Protein AF-0000000068977134 (afdb_homodimer)

Solvent-accessible surface area (backbone atoms only — not comparable to full-atom values): 20772 Å² total; per-residue (Å²): 132,73,79,77,70,50,70,59,43,56,50,44,29,47,58,30,44,61,70,58,76,58,58,24,29,38,58,52,41,46,49,54,50,53,52,51,53,54,52,34,56,53,96,58,47,39,63,68,55,24,44,50,46,35,16,49,54,18,23,55,44,18,51,54,45,46,59,44,48,32,60,72,74,38,64,90,55,80,57,84,47,65,69,57,44,51,51,40,42,37,37,59,53,33,25,58,48,62,63,48,53,53,70,45,77,44,70,41,90,89,42,88,50,29,35,34,43,26,27,81,73,52,73,68,58,60,40,52,76,49,67,41,68,19,70,43,72,95,51,43,75,37,75,41,77,54,66,52,56,30,24,53,25,15,22,53,30,26,39,36,38,74,60,72,40,50,50,48,50,43,70,46,83,60,105,31,47,17,36,40,36,40,43,41,67,66,48,57,53,50,49,51,53,62,63,76,97,132,73,78,77,68,48,70,60,43,56,51,43,29,48,58,30,44,61,67,57,78,58,58,23,29,39,57,52,40,45,47,52,49,51,52,50,54,54,53,35,56,53,96,57,47,37,64,69,56,24,45,48,46,35,17,49,54,18,22,54,44,18,52,54,44,46,59,43,48,33,60,72,75,37,65,92,56,80,58,84,48,66,67,56,43,50,51,40,43,39,37,60,54,33,23,58,46,61,64,46,52,52,71,44,77,45,69,43,90,86,40,88,52,28,35,34,44,25,28,83,73,52,73,66,58,59,42,54,76,48,68,42,69,19,70,42,70,96,49,44,74,39,75,39,78,54,67,53,55,31,24,53,25,15,22,54,32,27,39,36,38,73,60,71,40,51,53,46,48,43,70,46,84,58,107,32,48,19,35,41,36,39,44,41,67,66,48,55,52,50,51,51,53,60,63,75,96

InterPro domains:
  IPR007194 Transport protein particle (TRAPP) component [PF04051] (29-183)
  IPR016696 TRAPP I complex, subunit 5 [PIRSF017479] (11-196)
  IPR016696 TRAPP I complex, subunit 5 [PTHR20902] (5-195)
  IPR016696 TRAPP I complex, subunit 5 [cd14943] (24-184)
  IPR024096 NO signalling/Golgi transport ligand-binding domain superfamily [SSF111126] (22-196)

Radius of gyration: 23.03 Å; Cα contacts (8 Å, |Δi|>4): 654; chains: 2; bounding box: 51×74×58 Å

Sequence (394 aa):
MNPGYSKTAALNLEKSLSKLKGEINIATFANLFVELVKYSMRNVSTMDAVQMRLADFGRLVGERMVDVVYSREKPQRRDIRLCNALLFLKSTFWKSLFGKEADELERDGDDENTFYMIEQEPVVNRFTRFVYDEKEGKRAGAAVPLNMATFNAGIVEAFLTSTGFPCKVSVTWYKATAYVIKFEESVTAREKMLDGKMNPGYSKTAALNLEKSLSKLKGEINIATFANLFVELVKYSMRNVSTMDAVQMRLADFGRLVGERMVDVVYSREKPQRRDIRLCNALLFLKSTFWKSLFGKEADELERDGDDENTFYMIEQEPVVNRFTRFVYDEKEGKRAGAAVPLNMATFNAGIVEAFLTSTGFPCKVSVTWYKATAYVIKFEESVTAREKMLDGK

Secondary structure (DSSP, 8-state):
------HHHHHHHHHHHHH---EEEHHHHHHHHHHHHHHHTTT--SHHHHHHHHHHHHHHHHHHHHHHHHHHH-TT----SHHHHHHHIIIIIHHHHHSS--SEEEE-SS-TTEEEEEESS-GGGSS--EEEE--SSTTTT-EEEE-TTHHHHHHHHHHHHHTT--EEEEEEEESEEEEEEEE-HHHHHHHHHHHH-/------HHHHHHHHHHHHH---EEEHHHHHHHHHHHHHHHTTT--SHHHHHHHHHHHHHHHHHHHHHHHHHHH-TT----SHHHHHHHIIIIIHHHHHSS--SEEEE-SS-TTEEEEEESS-GGGSS--EEEE--SSTTTT-EEEE-TTHHHHHHHHHHHHHTT--EEEEEEEESEEEEEEEE-HHHHHHHHHHHH-

Structure (mmCIF, N/CA/C/O backbone):
data_AF-0000000068977134-model_v1
#
loop_
_entity.id
_entity.type
_entity.pdbx_description
1 polymer 'Trafficking protein particle complex subunit 5'
#
loop_
_atom_site.group_PDB
_atom_site.id
_atom_site.type_symbol
_atom_site.label_atom_id
_atom_site.label_alt_id
_atom_site.label_comp_id
_atom_site.label_asym_id
_atom_site.label_entity_id
_atom_site.label_seq_id
_atom_site.pdbx_PDB_ins_code
_atom_site.Cartn_x
_atom_site.Cartn_y
_atom_site.Cartn_z
_atom_site.occupancy
_atom_site.B_iso_or_equiv
_atom_site.auth_seq_id
_atom_site.auth_comp_id
_atom_site.auth_asym_id
_atom_site.auth_atom_id
_atom_site.pdbx_PDB_model_num
ATOM 1 N N . MET A 1 1 ? -23.219 -11.133 2.484 1 22.36 1 MET A N 1
ATOM 2 C CA . MET A 1 1 ? -23.469 -9.867 1.802 1 22.36 1 MET A CA 1
ATOM 3 C C . MET A 1 1 ? -22.172 -9.258 1.283 1 22.36 1 MET A C 1
ATOM 5 O O . MET A 1 1 ? -21.203 -9.102 2.039 1 22.36 1 MET A O 1
ATOM 9 N N . ASN A 1 2 ? -21.734 -9.438 0.077 1 31.31 2 ASN A N 1
ATOM 10 C CA . ASN A 1 2 ? -20.562 -9.062 -0.72 1 31.31 2 ASN A CA 1
ATOM 11 C C . ASN A 1 2 ? -20.234 -7.582 -0.576 1 31.31 2 ASN A C 1
ATOM 13 O O . ASN A 1 2 ? -21.047 -6.723 -0.92 1 31.31 2 ASN A O 1
ATOM 17 N N . PRO A 1 3 ? -19.641 -7.145 0.387 1 40.53 3 PRO A N 1
ATOM 18 C CA . PRO A 1 3 ? -19.609 -5.684 0.466 1 40.53 3 PRO A CA 1
ATOM 19 C C . PRO A 1 3 ? -19.578 -5.02 -0.908 1 40.53 3 PRO A C 1
ATOM 21 O O . PRO A 1 3 ? -18.938 -5.531 -1.829 1 40.53 3 PRO A O 1
ATOM 24 N N . GLY A 1 4 ? -20.641 -4.383 -1.302 1 37.34 4 GLY A N 1
ATOM 25 C CA . GLY A 1 4 ? -21.062 -3.662 -2.49 1 37.34 4 GLY A CA 1
ATOM 26 C C . GLY A 1 4 ? -19.969 -2.781 -3.076 1 37.34 4 GLY A C 1
ATOM 27 O O . GLY A 1 4 ? -20 -1.562 -2.9 1 37.34 4 GLY A O 1
ATOM 28 N N . TYR A 1 5 ? -18.75 -3.16 -2.807 1 48.06 5 TYR A N 1
ATOM 29 C CA . TYR A 1 5 ? -17.812 -2.322 -3.555 1 48.06 5 TYR A CA 1
ATOM 30 C C . TYR A 1 5 ? -18.219 -2.232 -5.02 1 48.06 5 TYR A C 1
ATOM 32 O O . TYR A 1 5 ? -18.469 -3.254 -5.664 1 48.06 5 TYR A O 1
ATOM 40 N N . SER A 1 6 ? -18.641 -1.054 -5.355 1 53.06 6 SER A N 1
ATOM 41 C CA . SER A 1 6 ? -19.297 -0.791 -6.637 1 53.06 6 SER A CA 1
ATOM 42 C C . SER A 1 6 ? -18.375 -1.139 -7.805 1 53.06 6 SER A C 1
ATOM 44 O O . SER A 1 6 ? -17.172 -0.861 -7.762 1 53.06 6 SER A O 1
ATOM 46 N N . LYS A 1 7 ? -18.75 -2.176 -8.516 1 55.59 7 LYS A N 1
ATOM 47 C CA . LYS A 1 7 ? -18.219 -2.475 -9.836 1 55.59 7 LYS A CA 1
ATOM 48 C C . LYS A 1 7 ? -17.672 -1.216 -10.508 1 55.59 7 LYS A C 1
ATOM 50 O O . LYS A 1 7 ? -16.641 -1.26 -11.172 1 55.59 7 LYS A O 1
ATOM 55 N N . THR A 1 8 ? -18.281 -0.125 -10.102 1 56.25 8 THR A N 1
ATOM 56 C CA . THR A 1 8 ? -17.875 1.146 -10.695 1 56.25 8 THR A CA 1
ATOM 57 C C . THR A 1 8 ? -16.531 1.601 -10.156 1 56.25 8 THR A C 1
ATOM 59 O O . THR A 1 8 ? -15.68 2.09 -10.906 1 56.25 8 THR A O 1
ATOM 62 N N . ALA A 1 9 ? -16.344 1.34 -8.883 1 62.84 9 ALA A N 1
ATOM 63 C CA . ALA A 1 9 ? -15.07 1.744 -8.281 1 62.84 9 ALA A CA 1
ATOM 64 C C . ALA A 1 9 ? -13.914 0.912 -8.828 1 62.84 9 ALA A C 1
ATOM 66 O O . ALA A 1 9 ? -12.836 1.442 -9.109 1 62.84 9 ALA A O 1
ATOM 67 N N . ALA A 1 10 ? -14.211 -0.363 -9.062 1 63.03 10 ALA A N 1
ATOM 68 C CA . ALA A 1 10 ? -13.18 -1.248 -9.609 1 63.03 10 ALA A CA 1
ATOM 69 C C . ALA A 1 10 ? -12.82 -0.853 -11.039 1 63.03 10 ALA A C 1
ATOM 71 O O . ALA A 1 10 ? -11.641 -0.841 -11.406 1 63.03 10 ALA A O 1
ATOM 72 N N . LEU A 1 11 ? -13.883 -0.505 -11.727 1 63.12 11 LEU A N 1
ATOM 73 C CA . LEU A 1 11 ? -13.672 -0.084 -13.109 1 63.12 11 LEU A CA 1
ATOM 74 C C . LEU A 1 11 ? -12.891 1.228 -13.164 1 63.12 11 LEU A C 1
ATOM 76 O O . LEU A 1 11 ? -12.008 1.396 -14.008 1 63.12 11 LEU A O 1
ATOM 80 N N . ASN A 1 12 ? -13.234 2.088 -12.32 1 69.5 12 ASN A N 1
ATOM 81 C CA . ASN A 1 12 ? -12.531 3.365 -12.273 1 69.5 12 ASN A CA 1
ATOM 82 C C . ASN A 1 12 ? -11.062 3.184 -11.883 1 69.5 12 ASN A C 1
ATOM 84 O O . ASN A 1 12 ? -10.18 3.848 -12.43 1 69.5 12 ASN A O 1
ATOM 88 N N . LEU A 1 13 ? -10.883 2.221 -11.062 1 70.12 13 LEU A N 1
ATOM 89 C CA . LEU A 1 13 ? -9.508 1.979 -10.633 1 70.12 13 LEU A CA 1
ATOM 90 C C . LEU A 1 13 ? -8.672 1.429 -11.781 1 70.12 13 LEU A C 1
ATOM 92 O O . LEU A 1 13 ? -7.539 1.872 -12 1 70.12 13 LEU A O 1
ATOM 96 N N . GLU A 1 14 ? -9.305 0.554 -12.453 1 69.12 14 GLU A N 1
ATOM 97 C CA . GLU A 1 14 ? -8.594 -0.038 -13.578 1 69.12 14 GLU A CA 1
ATOM 98 C C . GLU A 1 14 ? -8.211 1.021 -14.609 1 69.12 14 GLU A C 1
ATOM 100 O O . GLU A 1 14 ? -7.09 1.021 -15.125 1 69.12 14 GLU A O 1
ATOM 105 N N . LYS A 1 15 ? -9.156 1.866 -14.891 1 72.06 15 LYS A N 1
ATOM 106 C CA . LYS A 1 15 ? -8.906 2.936 -15.859 1 72.06 15 LYS A CA 1
ATOM 107 C C . LYS A 1 15 ? -7.812 3.877 -15.367 1 72.06 15 LYS A C 1
ATOM 109 O O . LYS A 1 15 ? -6.934 4.27 -16.141 1 72.06 15 LYS A O 1
ATOM 114 N N . SER A 1 16 ? -7.84 4.066 -14.133 1 74.56 16 SER A N 1
ATOM 115 C CA . SER A 1 16 ? -6.855 4.977 -13.547 1 74.56 16 SER A CA 1
ATOM 116 C C . SER A 1 16 ? -5.465 4.355 -13.539 1 74.56 16 SER A C 1
ATOM 118 O O . SER A 1 16 ? -4.477 5.031 -13.828 1 74.56 16 SER A O 1
ATOM 120 N N . LEU A 1 17 ? -5.441 3.059 -13.359 1 75.62 17 LEU A N 1
ATOM 121 C CA . LEU A 1 17 ? -4.164 2.363 -13.258 1 75.62 17 LEU A CA 1
ATOM 122 C C . LEU A 1 17 ? -3.467 2.322 -14.617 1 75.62 17 LEU A C 1
ATOM 124 O O . LEU A 1 17 ? -2.238 2.395 -14.688 1 75.62 17 LEU A O 1
ATOM 128 N N . SER A 1 18 ? -4.277 2.26 -15.602 1 74.81 18 SER A N 1
ATOM 129 C CA . SER A 1 18 ? -3.713 2.17 -16.953 1 74.81 18 SER A CA 1
ATOM 130 C C . SER A 1 18 ? -3.029 3.473 -17.344 1 74.81 18 SER A C 1
ATOM 132 O O . SER A 1 18 ? -2.121 3.473 -18.188 1 74.81 18 SER A O 1
ATOM 134 N N . LYS A 1 19 ? -3.498 4.535 -16.734 1 75.25 19 LYS A N 1
ATOM 135 C CA . LYS A 1 19 ? -2.975 5.852 -17.094 1 75.25 19 LYS A CA 1
ATOM 136 C C . LYS A 1 19 ? -1.833 6.254 -16.156 1 75.25 19 LYS A C 1
ATOM 138 O O . LYS A 1 19 ? -1.049 7.148 -16.469 1 75.25 19 LYS A O 1
ATOM 143 N N . LEU A 1 20 ? -1.869 5.477 -15.141 1 72.81 20 LEU A N 1
ATOM 144 C CA . LEU A 1 20 ? -0.903 5.848 -14.117 1 72.81 20 LEU A CA 1
ATOM 145 C C . LEU A 1 20 ? 0.492 5.352 -14.477 1 72.81 20 LEU A C 1
ATOM 147 O O . LEU A 1 20 ? 0.673 4.172 -14.789 1 72.81 20 LEU A O 1
ATOM 151 N N . LYS A 1 21 ? 1.354 6.344 -14.711 1 75.19 21 LYS A N 1
ATOM 152 C CA . LYS A 1 21 ? 2.76 6.02 -14.945 1 75.19 21 LYS A CA 1
ATOM 153 C C . LYS A 1 21 ? 3.65 6.625 -13.867 1 75.19 21 LYS A C 1
ATOM 155 O O . LYS A 1 21 ? 3.391 7.727 -13.383 1 75.19 21 LYS A O 1
ATOM 160 N N . GLY A 1 22 ? 4.535 5.754 -13.414 1 82.12 22 GLY A N 1
ATOM 161 C CA . GLY A 1 22 ? 5.492 6.289 -12.461 1 82.12 22 GLY A CA 1
ATOM 162 C C . GLY A 1 22 ? 5.891 5.289 -11.383 1 82.12 22 GLY A C 1
ATOM 163 O O . GLY A 1 22 ? 5.473 4.133 -11.422 1 82.12 22 GLY A O 1
ATOM 164 N N . GLU A 1 23 ? 6.848 5.785 -10.648 1 85.44 23 GLU A N 1
ATOM 165 C CA . GLU A 1 23 ? 7.371 4.988 -9.539 1 85.44 23 GLU A CA 1
ATOM 166 C C . GLU A 1 23 ? 7.242 5.734 -8.219 1 85.44 23 GLU A C 1
ATOM 168 O O . GLU A 1 23 ? 7.043 6.953 -8.203 1 85.44 23 GLU A O 1
ATOM 173 N N . ILE A 1 24 ? 7.164 5.008 -7.195 1 85.06 24 ILE A N 1
ATOM 174 C CA . ILE A 1 24 ? 7.105 5.586 -5.855 1 85.06 24 ILE A CA 1
ATOM 175 C C . ILE A 1 24 ? 8.141 4.91 -4.957 1 85.06 24 ILE A C 1
ATOM 177 O O . ILE A 1 24 ? 8.617 3.816 -5.262 1 85.06 24 ILE A O 1
ATOM 181 N N . ASN A 1 25 ? 8.461 5.637 -3.953 1 85.69 25 ASN A N 1
ATOM 182 C CA . ASN A 1 25 ? 9.414 5.082 -3 1 85.69 25 ASN A CA 1
ATOM 183 C C . ASN A 1 25 ? 8.914 3.762 -2.412 1 85.69 25 ASN A C 1
ATOM 185 O O . ASN A 1 25 ? 7.738 3.631 -2.08 1 85.69 25 ASN A O 1
ATOM 189 N N . ILE A 1 26 ? 9.773 2.812 -2.32 1 88.06 26 ILE A N 1
ATOM 190 C CA . ILE A 1 26 ? 9.422 1.476 -1.855 1 88.06 26 ILE A CA 1
ATOM 191 C C . ILE A 1 26 ? 9 1.532 -0.388 1 88.06 26 ILE A C 1
ATOM 193 O O . ILE A 1 26 ? 8.203 0.716 0.068 1 88.06 26 ILE A O 1
ATOM 197 N N . ALA A 1 27 ? 9.531 2.451 0.325 1 85.88 27 ALA A N 1
ATOM 198 C CA . ALA A 1 27 ? 9.195 2.576 1.74 1 85.88 27 ALA A CA 1
ATOM 199 C C . ALA A 1 27 ? 7.715 2.889 1.926 1 85.88 27 ALA A C 1
ATOM 201 O O . ALA A 1 27 ? 7.09 2.42 2.881 1 85.88 27 ALA A O 1
ATOM 202 N N . THR A 1 28 ? 7.172 3.723 1.022 1 85.44 28 THR A N 1
ATOM 203 C CA . THR A 1 28 ? 5.754 4.051 1.085 1 85.44 28 THR A CA 1
ATOM 204 C C . THR A 1 28 ? 4.898 2.805 0.876 1 85.44 28 THR A C 1
ATOM 206 O O . THR A 1 28 ? 3.904 2.604 1.577 1 85.44 28 THR A O 1
ATOM 209 N N . PHE A 1 29 ? 5.305 1.985 -0.001 1 89.5 29 PHE A N 1
ATOM 210 C CA . PHE A 1 29 ? 4.648 0.702 -0.221 1 89.5 29 PHE A CA 1
ATOM 211 C C . PHE A 1 29 ? 4.773 -0.188 1.01 1 89.5 29 PHE A C 1
ATOM 213 O O . PHE A 1 29 ? 3.795 -0.805 1.438 1 89.5 29 PHE A O 1
ATOM 220 N N . ALA A 1 30 ? 5.941 -0.238 1.47 1 90.69 30 ALA A N 1
ATOM 221 C CA . ALA A 1 30 ? 6.211 -1.093 2.623 1 90.69 30 ALA A CA 1
ATOM 222 C C . ALA A 1 30 ? 5.301 -0.734 3.795 1 90.69 30 ALA A C 1
ATOM 224 O O . ALA A 1 30 ? 4.762 -1.62 4.465 1 90.69 30 ALA A O 1
ATOM 225 N N . ASN A 1 31 ? 5.078 0.476 4.004 1 88.38 31 ASN A N 1
ATOM 226 C CA . ASN A 1 31 ? 4.25 0.929 5.117 1 88.38 31 ASN A CA 1
ATOM 227 C C . ASN A 1 31 ? 2.791 0.518 4.93 1 88.38 31 ASN A C 1
ATOM 229 O O . ASN A 1 31 ? 2.135 0.095 5.883 1 88.38 31 ASN A O 1
ATOM 233 N N . LEU A 1 32 ? 2.316 0.639 3.73 1 89.75 32 LEU A N 1
ATOM 234 C CA . LEU A 1 32 ? 0.94 0.241 3.461 1 89.75 32 LEU A CA 1
ATOM 235 C C . LEU A 1 32 ? 0.781 -1.271 3.566 1 89.75 32 LEU A C 1
ATOM 237 O O . LEU A 1 32 ? -0.225 -1.76 4.086 1 89.75 32 LEU A O 1
ATOM 241 N N . PHE A 1 33 ? 1.801 -1.933 3.078 1 93.06 33 PHE A N 1
ATOM 242 C CA . PHE A 1 33 ? 1.739 -3.389 3.094 1 93.06 33 PHE A CA 1
ATOM 243 C C . PHE A 1 33 ? 1.719 -3.914 4.523 1 93.06 33 PHE A C 1
ATOM 245 O O . PHE A 1 33 ? 0.956 -4.828 4.844 1 93.06 33 PHE A O 1
ATOM 252 N N . VAL A 1 34 ? 2.518 -3.348 5.293 1 89.25 34 VAL A N 1
ATOM 253 C CA . VAL A 1 34 ? 2.58 -3.758 6.691 1 89.25 34 VAL A CA 1
ATOM 254 C C . VAL A 1 34 ? 1.217 -3.553 7.348 1 89.25 34 VAL A C 1
ATOM 256 O O . VAL A 1 34 ? 0.756 -4.402 8.109 1 89.25 34 VAL A O 1
ATOM 259 N N . GLU A 1 35 ? 0.574 -2.475 7.074 1 88.19 35 GLU A N 1
ATOM 260 C CA . GLU A 1 35 ? -0.749 -2.217 7.637 1 88.19 35 GLU A CA 1
ATOM 261 C C . GLU A 1 35 ? -1.776 -3.215 7.109 1 88.19 35 GLU A C 1
ATOM 263 O O . GLU A 1 35 ? -2.674 -3.633 7.844 1 88.19 35 GLU A O 1
ATOM 268 N N . LEU A 1 36 ? -1.62 -3.553 5.887 1 90.06 36 LEU A N 1
ATOM 269 C CA . LEU A 1 36 ? -2.51 -4.543 5.293 1 90.06 36 LEU A CA 1
ATOM 270 C C . LEU A 1 36 ? -2.338 -5.902 5.965 1 90.06 36 LEU A C 1
ATOM 272 O O . LEU A 1 36 ? -3.32 -6.605 6.207 1 90.06 36 LEU A O 1
ATOM 276 N N . VAL A 1 37 ? -1.141 -6.242 6.258 1 92 37 VAL A N 1
ATOM 277 C CA . VAL A 1 37 ? -0.849 -7.504 6.93 1 92 37 VAL A CA 1
ATOM 278 C C . VAL A 1 37 ? -1.46 -7.496 8.328 1 92 37 VAL A C 1
ATOM 280 O O . VAL A 1 37 ? -2.074 -8.477 8.75 1 92 37 VAL A O 1
ATOM 283 N N . LYS A 1 38 ? -1.302 -6.395 9.008 1 87.5 38 LYS A N 1
ATOM 284 C CA . LYS A 1 38 ? -1.9 -6.27 10.336 1 87.5 38 LYS A CA 1
ATOM 285 C C . LYS A 1 38 ? -3.416 -6.438 10.273 1 87.5 38 LYS A C 1
ATOM 287 O O . LYS A 1 38 ? -4.008 -7.094 11.133 1 87.5 38 LYS A O 1
ATOM 292 N N . TYR A 1 39 ? -3.939 -5.879 9.32 1 84.44 39 TYR A N 1
ATOM 293 C CA . TYR A 1 39 ? -5.379 -6.008 9.109 1 84.44 39 TYR A CA 1
ATOM 294 C C . TYR A 1 39 ? -5.766 -7.461 8.875 1 84.44 39 TYR A C 1
ATOM 296 O O . TYR A 1 39 ? -6.793 -7.926 9.375 1 84.44 39 TYR A O 1
ATOM 304 N N . SER A 1 40 ? -5.027 -8.156 8.102 1 90.75 40 SER A N 1
ATOM 305 C CA . SER A 1 40 ? -5.336 -9.547 7.77 1 90.75 40 SER A CA 1
ATOM 306 C C . SER A 1 40 ? -5.336 -10.422 9.016 1 90.75 40 SER A C 1
ATOM 308 O O . SER A 1 40 ? -5.934 -11.508 9.016 1 90.75 40 SER A O 1
ATOM 310 N N . MET A 1 41 ? -4.707 -9.93 10.023 1 89.69 41 MET A N 1
ATOM 311 C CA . MET A 1 41 ? -4.59 -10.703 11.258 1 89.69 41 MET A CA 1
ATOM 312 C C . MET A 1 41 ? -5.715 -10.359 12.227 1 89.69 41 MET A C 1
ATOM 314 O O . MET A 1 41 ? -5.875 -11.016 13.258 1 89.69 41 MET A O 1
ATOM 318 N N . ARG A 1 42 ? -6.488 -9.336 11.844 1 85.5 42 ARG A N 1
ATOM 319 C CA . ARG A 1 42 ? -7.52 -8.867 12.766 1 85.5 42 ARG A CA 1
ATOM 320 C C . ARG A 1 42 ? -8.758 -9.75 12.703 1 85.5 42 ARG A C 1
ATOM 322 O O . ARG A 1 42 ? -9.242 -10.078 11.617 1 85.5 42 ARG A O 1
ATOM 329 N N . ASN A 1 43 ? -9.312 -10.133 13.812 1 87.44 43 ASN A N 1
ATOM 330 C CA . ASN A 1 43 ? -10.586 -10.828 13.977 1 87.44 43 ASN A CA 1
ATOM 331 C C . ASN A 1 43 ? -10.602 -12.164 13.25 1 87.44 43 ASN A C 1
ATOM 333 O O . ASN A 1 43 ? -11.547 -12.469 12.516 1 87.44 43 ASN A O 1
ATOM 337 N N . VAL A 1 44 ? -9.547 -12.797 13.148 1 89.75 44 VAL A N 1
ATOM 338 C CA . VAL A 1 44 ? -9.453 -14.164 12.656 1 89.75 44 VAL A CA 1
ATOM 339 C C . VAL A 1 44 ? -8.867 -15.062 13.742 1 89.75 44 VAL A C 1
ATOM 341 O O . VAL A 1 44 ? -8.297 -14.578 14.727 1 89.75 44 VAL A O 1
ATOM 344 N N . SER A 1 45 ? -9.008 -16.391 13.562 1 89.56 45 SER A N 1
ATOM 345 C CA . SER A 1 45 ? -8.633 -17.266 14.672 1 89.56 45 SER A CA 1
ATOM 346 C C . SER A 1 45 ? -7.504 -18.203 14.266 1 89.56 45 SER A C 1
ATOM 348 O O . SER A 1 45 ? -6.914 -18.875 15.117 1 89.56 45 SER A O 1
ATOM 350 N N . THR A 1 46 ? -7.219 -18.281 12.961 1 90.94 46 THR A N 1
ATOM 351 C CA . THR A 1 46 ? -6.203 -19.234 12.523 1 90.94 46 THR A CA 1
ATOM 352 C C . THR A 1 46 ? -5.219 -18.578 11.562 1 90.94 46 THR A C 1
ATOM 354 O O . THR A 1 46 ? -5.57 -17.609 10.875 1 90.94 46 THR A O 1
ATOM 357 N N . MET A 1 47 ? -4.051 -19.109 11.469 1 90.5 47 MET A N 1
ATOM 358 C CA . MET A 1 47 ? -3.023 -18.672 10.531 1 90.5 47 MET A CA 1
ATOM 359 C C . MET A 1 47 ? -3.5 -18.828 9.094 1 90.5 47 MET A C 1
ATOM 361 O O . MET A 1 47 ? -3.244 -17.969 8.25 1 90.5 47 MET A O 1
ATOM 365 N N . ASP A 1 48 ? -4.129 -19.953 8.898 1 91.62 48 ASP A N 1
ATOM 366 C CA . ASP A 1 48 ? -4.637 -20.219 7.551 1 91.62 48 ASP A CA 1
ATOM 367 C C . ASP A 1 48 ? -5.582 -19.109 7.102 1 91.62 48 ASP A C 1
ATOM 369 O O . ASP A 1 48 ? -5.566 -18.703 5.934 1 91.62 48 ASP A O 1
ATOM 373 N N . ALA A 1 49 ? -6.367 -18.641 8.023 1 93.69 49 ALA A N 1
ATOM 374 C CA . ALA A 1 49 ? -7.305 -17.562 7.707 1 93.69 49 ALA A CA 1
ATOM 375 C C . ALA A 1 49 ? -6.566 -16.266 7.395 1 93.69 49 ALA A C 1
ATOM 377 O O . ALA A 1 49 ? -6.973 -15.516 6.504 1 93.69 49 ALA A O 1
ATOM 378 N N . VAL A 1 50 ? -5.531 -16.016 8.094 1 93.75 50 VAL A N 1
ATOM 379 C CA . VAL A 1 50 ? -4.715 -14.836 7.848 1 93.75 50 VAL A CA 1
ATOM 380 C C . VAL A 1 50 ? -4.102 -14.906 6.453 1 93.75 50 VAL A C 1
ATOM 382 O O . VAL A 1 50 ? -4.172 -13.945 5.684 1 93.75 50 VAL A O 1
ATOM 385 N N . GLN A 1 51 ? -3.551 -16.062 6.195 1 94.12 51 GLN A N 1
ATOM 386 C CA . GLN A 1 51 ? -2.875 -16.266 4.918 1 94.12 51 GLN A CA 1
ATOM 387 C C . GLN A 1 51 ? -3.863 -16.188 3.758 1 94.12 51 GLN A C 1
ATOM 389 O O . GLN A 1 51 ? -3.539 -15.648 2.695 1 94.12 51 GLN A O 1
ATOM 394 N N . MET A 1 52 ? -5.016 -16.688 3.982 1 95.25 52 MET A N 1
ATOM 395 C CA . MET A 1 52 ? -6.047 -16.625 2.953 1 95.25 52 MET A CA 1
ATOM 396 C C . MET A 1 52 ? -6.434 -15.172 2.658 1 95.25 52 MET A C 1
ATOM 398 O O . MET A 1 52 ? -6.586 -14.789 1.498 1 95.25 52 MET A O 1
ATOM 402 N N . ARG A 1 53 ? -6.559 -14.383 3.684 1 93.69 53 ARG A N 1
ATOM 403 C CA . ARG A 1 53 ? -6.887 -12.969 3.508 1 93.69 53 ARG A CA 1
ATOM 404 C C . ARG A 1 53 ? -5.773 -12.242 2.768 1 93.69 53 ARG A C 1
ATOM 406 O O . ARG A 1 53 ? -6.043 -11.398 1.907 1 93.69 53 ARG A O 1
ATOM 413 N N . LEU A 1 54 ? -4.629 -12.562 3.156 1 94.62 54 LEU A N 1
ATOM 414 C CA . LEU A 1 54 ? -3.48 -11.945 2.5 1 94.62 54 LEU A CA 1
ATOM 415 C C . LEU A 1 54 ? -3.424 -12.328 1.025 1 94.62 54 LEU A C 1
ATOM 417 O O . LEU A 1 54 ? -3.188 -11.477 0.166 1 94.62 54 LEU A O 1
ATOM 421 N N . ALA A 1 55 ? -3.674 -13.586 0.743 1 96.81 55 ALA A N 1
ATOM 422 C CA . ALA A 1 55 ? -3.709 -14.062 -0.64 1 96.81 55 ALA A CA 1
ATOM 423 C C . ALA A 1 55 ? -4.836 -13.391 -1.418 1 96.81 55 ALA A C 1
ATOM 425 O O . ALA A 1 55 ? -4.699 -13.117 -2.613 1 96.81 55 ALA A O 1
ATOM 426 N N . ASP A 1 56 ? -5.918 -13.172 -0.732 1 95.06 56 ASP A N 1
ATOM 427 C CA . ASP A 1 56 ? -7.051 -12.508 -1.376 1 95.06 56 ASP A CA 1
ATOM 428 C C . ASP A 1 56 ? -6.68 -11.094 -1.813 1 95.06 56 ASP A C 1
ATOM 430 O O . ASP A 1 56 ? -7.078 -10.648 -2.893 1 95.06 56 ASP A O 1
ATOM 434 N N . PHE A 1 57 ? -5.953 -10.445 -0.988 1 92.62 57 PHE A N 1
ATOM 435 C CA . PHE A 1 57 ? -5.48 -9.117 -1.367 1 92.62 57 PHE A CA 1
ATOM 436 C C . PHE A 1 57 ? -4.562 -9.203 -2.582 1 92.62 57 PHE A C 1
ATOM 438 O O . PHE A 1 57 ? -4.66 -8.383 -3.496 1 92.62 57 PHE A O 1
ATOM 445 N N . GLY A 1 58 ? -3.676 -10.188 -2.564 1 95.69 58 GLY A N 1
ATOM 446 C CA . GLY A 1 58 ? -2.82 -10.406 -3.721 1 95.69 58 GLY A CA 1
ATOM 447 C C . GLY A 1 58 ? -3.596 -10.688 -4.992 1 95.69 58 GLY A C 1
ATOM 448 O O . GLY A 1 58 ? -3.262 -10.164 -6.059 1 95.69 58 GLY A O 1
ATOM 449 N N . ARG A 1 59 ? -4.613 -11.453 -4.828 1 95.94 59 ARG A N 1
ATOM 450 C CA . ARG A 1 59 ? -5.441 -11.805 -5.973 1 95.94 59 ARG A CA 1
ATOM 451 C C . ARG A 1 59 ? -6.062 -10.562 -6.605 1 95.94 59 ARG A C 1
ATOM 453 O O . ARG A 1 59 ? -6.137 -10.453 -7.832 1 95.94 59 ARG A O 1
ATOM 460 N N . LEU A 1 60 ? -6.492 -9.703 -5.805 1 90.62 60 LEU A N 1
ATOM 461 C CA . LEU A 1 60 ? -7.102 -8.469 -6.289 1 90.62 60 LEU A CA 1
ATOM 462 C C . LEU A 1 60 ? -6.094 -7.637 -7.074 1 90.62 60 LEU A C 1
ATOM 464 O O . LEU A 1 60 ? -6.422 -7.078 -8.125 1 90.62 60 LEU A O 1
ATOM 468 N N . VAL A 1 61 ? -4.945 -7.586 -6.586 1 91.44 61 VAL A N 1
ATOM 469 C CA . VAL A 1 61 ? -3.879 -6.863 -7.266 1 91.44 61 VAL A CA 1
ATOM 470 C C . VAL A 1 61 ? -3.576 -7.527 -8.609 1 91.44 61 VAL A C 1
ATOM 472 O O . VAL A 1 61 ? -3.498 -6.855 -9.641 1 91.44 61 VAL A O 1
ATOM 475 N N . GLY A 1 62 ? -3.418 -8.852 -8.57 1 94.81 62 GLY A N 1
ATOM 476 C CA . GLY A 1 62 ? -3.127 -9.586 -9.789 1 94.81 62 GLY A CA 1
ATOM 477 C C . GLY A 1 62 ? -4.18 -9.391 -10.867 1 94.81 62 GLY A C 1
ATOM 478 O O . GLY A 1 62 ? -3.85 -9.164 -12.031 1 94.81 62 GLY A O 1
ATOM 479 N N . GLU A 1 63 ? -5.375 -9.438 -10.469 1 92.88 63 GLU A N 1
ATOM 480 C CA . GLU A 1 63 ? -6.484 -9.305 -11.406 1 92.88 63 GLU A CA 1
ATOM 481 C C . GLU A 1 63 ? -6.461 -7.945 -12.102 1 92.88 63 GLU A C 1
ATOM 483 O O . GLU A 1 63 ? -6.703 -7.852 -13.305 1 92.88 63 GLU A O 1
ATOM 488 N N . ARG A 1 64 ? -6.176 -6.965 -11.422 1 89 64 ARG A N 1
ATOM 489 C CA . ARG A 1 64 ? -6.18 -5.613 -11.969 1 89 64 ARG A CA 1
ATOM 490 C C . ARG A 1 64 ? -4.957 -5.367 -12.836 1 89 64 ARG A C 1
ATOM 492 O O . ARG A 1 64 ? -5.051 -4.727 -13.891 1 89 64 ARG A O 1
ATOM 499 N N . MET A 1 65 ? -3.881 -5.91 -12.461 1 92.25 65 MET A N 1
ATOM 500 C CA . MET A 1 65 ? -2.615 -5.602 -13.117 1 92.25 65 MET A CA 1
ATOM 501 C C . MET A 1 65 ? -2.471 -6.387 -14.422 1 92.25 65 MET A C 1
ATOM 503 O O . MET A 1 65 ? -1.726 -5.984 -15.312 1 92.25 65 MET A O 1
ATOM 507 N N . VAL A 1 66 ? -3.188 -7.5 -14.523 1 92.31 66 VAL A N 1
ATOM 508 C CA . VAL A 1 66 ? -3.09 -8.305 -15.734 1 92.31 66 VAL A CA 1
ATOM 509 C C . VAL A 1 66 ? -3.453 -7.457 -16.953 1 92.31 66 VAL A C 1
ATOM 511 O O . VAL A 1 66 ? -2.68 -7.371 -17.906 1 92.31 66 VAL A O 1
ATOM 514 N N . ASP A 1 67 ? -4.523 -6.785 -16.906 1 86.19 67 ASP A N 1
ATOM 515 C CA . ASP A 1 67 ? -4.977 -5.969 -18.031 1 86.19 67 ASP A CA 1
ATOM 516 C C . ASP A 1 67 ? -4.039 -4.793 -18.266 1 86.19 67 ASP A C 1
ATOM 518 O O . ASP A 1 67 ? -3.744 -4.453 -19.422 1 86.19 67 ASP A O 1
ATOM 522 N N . VAL A 1 68 ? -3.623 -4.23 -17.188 1 86.5 68 VAL A N 1
ATOM 523 C CA . VAL A 1 68 ? -2.744 -3.07 -17.281 1 86.5 68 VAL A CA 1
ATOM 524 C C . VAL A 1 68 ? -1.438 -3.463 -17.969 1 86.5 68 VAL A C 1
ATOM 526 O O . VAL A 1 68 ? -0.994 -2.787 -18.906 1 86.5 68 VAL A O 1
ATOM 529 N N . VAL A 1 69 ? -0.857 -4.523 -17.594 1 89.5 69 VAL A N 1
ATOM 530 C CA . VAL A 1 69 ? 0.456 -4.918 -18.094 1 89.5 69 VAL A CA 1
ATOM 531 C C . VAL A 1 69 ? 0.33 -5.453 -19.516 1 89.5 69 VAL A C 1
ATOM 533 O O . VAL A 1 69 ? 1.163 -5.152 -20.375 1 89.5 69 VAL A O 1
ATOM 536 N N . TYR A 1 70 ? -0.691 -6.176 -19.812 1 88.19 70 TYR A N 1
ATOM 537 C CA . TYR A 1 70 ? -0.878 -6.684 -21.172 1 88.19 70 TYR A CA 1
ATOM 538 C C . TYR A 1 70 ? -1.124 -5.543 -22.156 1 88.19 70 TYR A C 1
ATOM 540 O O . TYR A 1 70 ? -0.612 -5.559 -23.266 1 88.19 70 TYR A O 1
ATOM 548 N N . SER A 1 71 ? -1.921 -4.629 -21.75 1 85.5 71 SER A N 1
ATOM 549 C CA . SER A 1 71 ? -2.219 -3.498 -22.625 1 85.5 71 SER A CA 1
ATOM 550 C C . SER A 1 71 ? -0.957 -2.711 -22.953 1 85.5 71 SER A C 1
ATOM 552 O O . SER A 1 71 ? -0.84 -2.148 -24.047 1 85.5 71 SER A O 1
ATOM 554 N N . ARG A 1 72 ? -0.053 -2.686 -22.109 1 84.19 72 ARG A N 1
ATOM 555 C CA . ARG A 1 72 ? 1.175 -1.917 -22.297 1 84.19 72 ARG A CA 1
ATOM 556 C C . ARG A 1 72 ? 2.234 -2.736 -23.016 1 84.19 72 ARG A C 1
ATOM 558 O O . ARG A 1 72 ? 2.945 -2.215 -23.891 1 84.19 72 ARG A O 1
ATOM 565 N N . GLU A 1 73 ? 2.322 -3.967 -22.641 1 84.88 73 GLU A N 1
ATOM 566 C CA . GLU A 1 7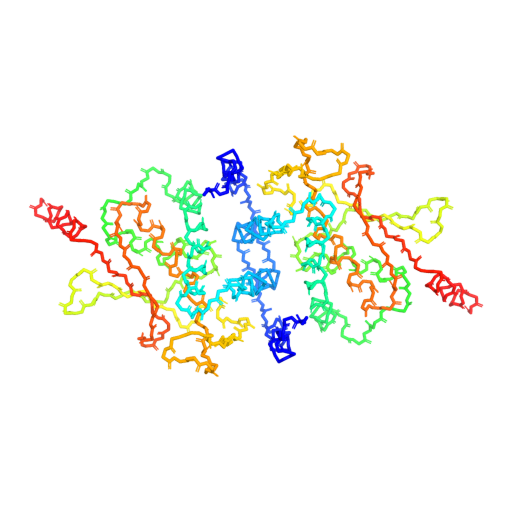3 ? 3.48 -4.746 -23.062 1 84.88 73 GLU A CA 1
ATOM 567 C C . GLU A 1 73 ? 3.125 -5.688 -24.219 1 84.88 73 GLU A C 1
ATOM 569 O O . GLU A 1 73 ? 3.984 -6.035 -25.031 1 84.88 73 GLU A O 1
ATOM 574 N N . LYS A 1 74 ? 1.953 -6.242 -24.219 1 79.44 74 LYS A N 1
ATOM 575 C CA . LYS A 1 74 ? 1.537 -7.215 -25.219 1 79.44 74 LYS A CA 1
ATOM 576 C C . LYS A 1 74 ? 0.086 -6.988 -25.641 1 79.44 74 LYS A C 1
ATOM 578 O O . LYS A 1 74 ? -0.768 -7.852 -25.422 1 79.44 74 LYS A O 1
ATOM 583 N N . PRO A 1 75 ? -0.181 -5.898 -26.234 1 68.12 75 PRO A N 1
ATOM 584 C CA . PRO A 1 75 ? -1.578 -5.547 -26.5 1 68.12 75 PRO A CA 1
ATOM 585 C C . PRO A 1 75 ? -2.299 -6.586 -27.344 1 68.12 75 PRO A C 1
ATOM 587 O O . PRO A 1 75 ? -3.488 -6.84 -27.156 1 68.12 75 PRO A O 1
ATOM 590 N N . GLN A 1 76 ? -1.812 -7.102 -28.312 1 63.47 76 GLN A N 1
ATOM 591 C CA . GLN A 1 76 ? -2.584 -7.895 -29.266 1 63.47 76 GLN A CA 1
ATOM 592 C C . GLN A 1 76 ? -2.42 -9.391 -29 1 63.47 76 GLN A C 1
ATOM 594 O O . GLN A 1 76 ? -2.865 -10.219 -29.797 1 63.47 76 GLN A O 1
ATOM 599 N N . ARG A 1 77 ? -1.928 -9.773 -27.75 1 71.81 77 ARG A N 1
ATOM 600 C CA . ARG A 1 77 ? -1.646 -11.203 -27.766 1 71.81 77 ARG A CA 1
ATOM 601 C C . ARG A 1 77 ? -1.723 -11.789 -26.359 1 71.81 77 ARG A C 1
ATOM 603 O O . ARG A 1 77 ? -1.02 -11.336 -25.453 1 71.81 77 ARG A O 1
ATOM 610 N N . ARG A 1 78 ? -2.918 -12.477 -26.156 1 77.12 78 ARG A N 1
ATOM 611 C CA . ARG A 1 78 ? -2.873 -13.32 -24.969 1 77.12 78 ARG A CA 1
ATOM 612 C C . ARG A 1 78 ? -2.188 -14.648 -25.266 1 77.12 78 ARG A C 1
ATOM 614 O O . ARG A 1 78 ? -2.295 -15.18 -26.375 1 77.12 78 ARG A O 1
ATOM 621 N N . ASP A 1 79 ? -1.448 -15.125 -24.281 1 83.81 79 ASP A N 1
ATOM 622 C CA . ASP A 1 79 ? -0.679 -16.344 -24.453 1 83.81 79 ASP A CA 1
ATOM 623 C C . ASP A 1 79 ? -1.589 -17.578 -24.438 1 83.81 79 ASP A C 1
ATOM 625 O O . ASP A 1 79 ? -2.381 -17.75 -23.516 1 83.81 79 ASP A O 1
ATOM 629 N N . ILE A 1 80 ? -1.448 -18.25 -25.453 1 88.62 80 ILE A N 1
ATOM 630 C CA . ILE A 1 80 ? -2.225 -19.484 -25.5 1 88.62 80 ILE A CA 1
ATOM 631 C C . ILE A 1 80 ? -1.421 -20.641 -24.891 1 88.62 80 ILE A C 1
ATOM 633 O O . ILE A 1 80 ? -1.991 -21.562 -24.312 1 88.62 80 ILE A O 1
ATOM 637 N N . ARG A 1 81 ? -0.122 -20.469 -24.984 1 93.38 81 ARG A N 1
ATOM 638 C CA . ARG A 1 81 ? 0.759 -21.5 -24.453 1 93.38 81 ARG A CA 1
ATOM 639 C C . ARG A 1 81 ? 1.104 -21.203 -22.984 1 93.38 81 ARG A C 1
ATOM 641 O O . ARG A 1 81 ? 1.432 -20.078 -22.641 1 93.38 81 ARG A O 1
ATOM 648 N N . LEU A 1 82 ? 1.063 -22.297 -22.25 1 94.81 82 LEU A N 1
ATOM 649 C CA . LEU A 1 82 ? 1.354 -22.188 -20.812 1 94.81 82 LEU A CA 1
ATOM 650 C C . LEU A 1 82 ? 2.771 -21.672 -20.594 1 94.81 82 LEU A C 1
ATOM 652 O O . LEU A 1 82 ? 2.986 -20.797 -19.766 1 94.81 82 LEU A O 1
ATOM 656 N N . CYS A 1 83 ? 3.678 -22.234 -21.328 1 93.5 83 CYS A N 1
ATOM 657 C CA . CYS A 1 83 ? 5.074 -21.844 -21.172 1 93.5 83 CYS A CA 1
ATOM 658 C C . CYS A 1 83 ? 5.262 -20.359 -21.391 1 93.5 83 CYS A C 1
ATOM 660 O O . CYS A 1 83 ? 5.965 -19.688 -20.625 1 93.5 83 CYS A O 1
ATOM 662 N N . ASN A 1 84 ? 4.629 -19.859 -22.391 1 94.31 84 ASN A N 1
ATOM 663 C CA . ASN A 1 84 ? 4.723 -18.438 -22.688 1 94.31 84 ASN A CA 1
ATOM 664 C C . ASN A 1 84 ? 4.129 -17.578 -21.578 1 94.31 84 ASN A C 1
ATOM 666 O O . ASN A 1 84 ? 4.688 -16.547 -21.219 1 94.31 84 ASN A O 1
ATOM 670 N N . ALA A 1 85 ? 3.014 -18.016 -21.047 1 95.88 85 ALA A N 1
ATOM 671 C CA . ALA A 1 85 ? 2.365 -17.297 -19.953 1 95.88 85 ALA A CA 1
ATOM 672 C C . ALA A 1 85 ? 3.246 -17.281 -18.703 1 95.88 85 ALA A C 1
ATOM 674 O O . ALA A 1 85 ? 3.371 -16.25 -18.047 1 95.88 85 ALA A O 1
ATOM 675 N N . LEU A 1 86 ? 3.869 -18.375 -18.484 1 97.44 86 LEU A N 1
ATOM 676 C CA . LEU A 1 86 ? 4.727 -18.5 -17.297 1 97.44 86 LEU A CA 1
ATOM 677 C C . LEU A 1 86 ? 5.965 -17.625 -17.438 1 97.44 86 LEU A C 1
ATOM 679 O O . LEU A 1 86 ? 6.387 -16.984 -16.469 1 97.44 86 LEU A O 1
ATOM 683 N N . LEU A 1 87 ? 6.469 -17.609 -18.625 1 96.5 87 LEU A N 1
ATOM 684 C CA . LEU A 1 87 ? 7.648 -16.781 -18.859 1 96.5 87 LEU A CA 1
ATOM 685 C C . LEU A 1 87 ? 7.301 -15.297 -18.766 1 96.5 87 LEU A C 1
ATOM 687 O O . LEU A 1 87 ? 8.07 -14.516 -18.219 1 96.5 87 LEU A O 1
ATOM 691 N N . PHE A 1 88 ? 6.168 -14.984 -19.281 1 96.62 88 PHE A N 1
ATOM 692 C CA . PHE A 1 88 ? 5.707 -13.609 -19.188 1 96.62 88 PHE A CA 1
ATOM 693 C C . PHE A 1 88 ? 5.473 -13.211 -17.734 1 96.62 88 PHE A C 1
ATOM 695 O O . PHE A 1 88 ? 5.797 -12.086 -17.344 1 96.62 88 PHE A O 1
ATOM 702 N N . LEU A 1 89 ? 4.914 -14.102 -16.953 1 97.56 89 LEU A N 1
ATOM 703 C CA . LEU A 1 89 ? 4.664 -13.883 -15.531 1 97.56 89 LEU A CA 1
ATOM 704 C C . LEU A 1 89 ? 5.969 -13.625 -14.789 1 97.56 89 LEU A C 1
ATOM 706 O O . LEU A 1 89 ? 6.098 -12.625 -14.078 1 97.56 89 LEU A O 1
ATOM 710 N N . LYS A 1 90 ? 6.859 -14.477 -14.93 1 97.56 90 LYS A N 1
ATOM 711 C CA . LYS A 1 90 ? 8.109 -14.445 -14.172 1 97.56 90 LYS A CA 1
ATOM 712 C C . LYS A 1 90 ? 8.945 -13.227 -14.555 1 97.56 90 LYS A C 1
ATOM 714 O O . LYS A 1 90 ? 9.68 -12.688 -13.727 1 97.56 90 LYS A O 1
ATOM 719 N N . SER A 1 91 ? 8.836 -12.781 -15.805 1 96.88 91 SER A N 1
ATOM 720 C CA . SER A 1 91 ? 9.719 -11.742 -16.312 1 96.88 91 SER A CA 1
ATOM 721 C C . SER A 1 91 ? 9.023 -10.383 -16.359 1 96.88 91 SER A C 1
ATOM 723 O O . SER A 1 91 ? 9.016 -9.656 -15.359 1 96.88 91 SER A O 1
ATOM 725 N N . THR A 1 92 ? 8.172 -10.172 -17.359 1 95.62 92 THR A N 1
ATOM 726 C CA . THR A 1 92 ? 7.621 -8.852 -17.641 1 95.62 92 THR A CA 1
ATOM 727 C C . THR A 1 92 ? 6.598 -8.453 -16.578 1 95.62 92 THR A C 1
ATOM 729 O O . THR A 1 92 ? 6.656 -7.348 -16.031 1 95.62 92 THR A O 1
ATOM 732 N N . PHE A 1 93 ? 5.672 -9.359 -16.328 1 95.81 93 PHE A N 1
ATOM 733 C CA . PHE A 1 93 ? 4.605 -9.047 -15.383 1 95.81 93 PHE A CA 1
ATOM 734 C C . PHE A 1 93 ? 5.168 -8.797 -13.992 1 95.81 93 PHE A C 1
ATOM 736 O O . PHE A 1 93 ? 4.824 -7.801 -13.352 1 95.81 93 PHE A O 1
ATOM 743 N N . TRP A 1 94 ? 6.004 -9.656 -13.539 1 96.81 94 TRP A N 1
ATOM 744 C CA . TRP A 1 94 ? 6.574 -9.562 -12.203 1 96.81 94 TRP A CA 1
ATOM 745 C C . TRP A 1 94 ? 7.422 -8.305 -12.055 1 96.81 94 TRP A C 1
ATOM 747 O O . TRP A 1 94 ? 7.34 -7.609 -11.039 1 96.81 94 TRP A O 1
ATOM 757 N N . LYS A 1 95 ? 8.172 -8 -13.07 1 94.5 95 LYS A N 1
ATOM 758 C CA . LYS A 1 95 ? 9.023 -6.812 -13.086 1 94.5 95 LYS A CA 1
ATOM 759 C C . LYS A 1 95 ? 8.18 -5.539 -13.039 1 94.5 95 LYS A C 1
ATOM 761 O O . LYS A 1 95 ? 8.586 -4.543 -12.43 1 94.5 95 LYS A O 1
ATOM 766 N N . SER A 1 96 ? 7.086 -5.617 -13.656 1 91.94 96 SER A N 1
ATOM 767 C CA . SER A 1 96 ? 6.191 -4.461 -13.68 1 91.94 96 SER A CA 1
ATOM 768 C C . SER A 1 96 ? 5.645 -4.152 -12.289 1 91.94 96 SER A C 1
ATOM 770 O O . SER A 1 96 ? 5.324 -3.002 -11.984 1 91.94 96 SER A O 1
ATOM 772 N N . LEU A 1 97 ? 5.547 -5.105 -11.461 1 92.31 97 LEU A N 1
ATOM 773 C CA . LEU A 1 97 ? 5 -4.922 -10.117 1 92.31 97 LEU A CA 1
ATOM 774 C C . LEU A 1 97 ? 6.105 -4.605 -9.117 1 92.31 97 LEU A C 1
ATOM 776 O O . LEU A 1 97 ? 5.977 -3.676 -8.32 1 92.31 97 LEU A O 1
ATOM 780 N N . PHE A 1 98 ? 7.199 -5.32 -9.211 1 92.44 98 PHE A N 1
ATOM 781 C CA . PHE A 1 98 ? 8.141 -5.289 -8.102 1 92.44 98 PHE A CA 1
ATOM 782 C C . PHE A 1 98 ? 9.5 -4.781 -8.555 1 92.44 98 PHE A C 1
ATOM 784 O O . PHE A 1 98 ? 10.422 -4.656 -7.75 1 92.44 98 PHE A O 1
ATOM 791 N N . GLY A 1 99 ? 9.664 -4.543 -9.852 1 90.38 99 GLY A N 1
ATOM 792 C CA . GLY A 1 99 ? 10.875 -3.936 -10.375 1 90.38 99 GLY A CA 1
ATOM 793 C C . GLY A 1 99 ? 11.945 -4.949 -10.719 1 90.38 99 GLY A C 1
ATOM 794 O O . GLY A 1 99 ? 13.008 -4.586 -11.242 1 90.38 99 GLY A O 1
ATOM 795 N N . LYS A 1 100 ? 11.711 -6.168 -10.398 1 93.12 100 LYS A N 1
ATOM 796 C CA . LYS A 1 100 ? 12.641 -7.238 -10.734 1 93.12 100 LYS A CA 1
ATOM 797 C C . LYS A 1 100 ? 11.906 -8.523 -11.109 1 93.12 100 LYS A C 1
ATOM 799 O O . LYS A 1 100 ? 10.797 -8.773 -10.617 1 93.12 100 LYS A O 1
ATOM 804 N N . GLU A 1 101 ? 12.523 -9.312 -11.938 1 97.12 101 GLU A N 1
ATOM 805 C CA . GLU A 1 101 ? 11.953 -10.602 -12.32 1 97.12 101 GLU A CA 1
ATOM 806 C C . GLU A 1 101 ? 12.117 -11.633 -11.203 1 97.12 101 GLU A C 1
ATOM 808 O O . GLU A 1 101 ? 13 -11.492 -10.352 1 97.12 101 GLU A O 1
ATOM 813 N N . ALA A 1 102 ? 11.227 -12.617 -11.242 1 97.75 102 ALA A N 1
ATOM 814 C CA . ALA A 1 102 ? 11.469 -13.758 -10.367 1 97.75 102 ALA A CA 1
ATOM 815 C C . ALA A 1 102 ? 12.727 -14.508 -10.789 1 97.75 102 ALA A C 1
ATOM 817 O O . ALA A 1 102 ? 13.125 -14.461 -11.961 1 97.75 102 ALA A O 1
ATOM 818 N N . ASP A 1 103 ? 13.344 -15.188 -9.93 1 98.19 103 ASP A N 1
ATOM 819 C CA . ASP A 1 103 ? 14.688 -15.711 -10.148 1 98.19 103 ASP A CA 1
ATOM 820 C C . ASP A 1 103 ? 14.648 -16.984 -11 1 98.19 103 ASP A C 1
ATOM 822 O O . ASP A 1 103 ? 15.453 -17.141 -11.93 1 98.19 103 ASP A O 1
ATOM 826 N N . GLU A 1 104 ? 13.805 -17.922 -10.656 1 97.88 104 GLU A N 1
ATOM 827 C CA . GLU A 1 104 ? 13.789 -19.203 -11.359 1 97.88 104 GLU A CA 1
ATOM 828 C C . GLU A 1 104 ? 12.359 -19.688 -11.578 1 97.88 104 GLU A C 1
ATOM 830 O O . GLU A 1 104 ? 11.445 -19.297 -10.852 1 97.88 104 GLU A O 1
ATOM 835 N N . LEU A 1 105 ? 12.219 -20.469 -12.633 1 97.81 105 LEU A N 1
ATOM 836 C CA . LEU A 1 105 ? 11.008 -21.219 -12.953 1 97.81 105 LEU A CA 1
ATOM 837 C C . LEU A 1 105 ? 11.328 -22.672 -13.258 1 97.81 105 LEU A C 1
ATOM 839 O O . LEU A 1 105 ? 12.156 -22.969 -14.117 1 97.81 105 LEU A O 1
ATOM 843 N N . GLU A 1 106 ? 10.672 -23.547 -12.477 1 96.94 106 GLU A N 1
ATOM 844 C CA . GLU A 1 106 ? 10.961 -24.969 -12.641 1 96.94 106 GLU A CA 1
ATOM 845 C C . GLU A 1 106 ? 9.672 -25.781 -12.695 1 96.94 106 GLU A C 1
ATOM 847 O O . GLU A 1 106 ? 8.68 -25.438 -12.062 1 96.94 106 GLU A O 1
ATOM 852 N N . ARG A 1 107 ? 9.758 -26.844 -13.453 1 95.75 107 ARG A N 1
ATOM 853 C CA . ARG A 1 107 ? 8.672 -27.812 -13.469 1 95.75 107 ARG A CA 1
ATOM 854 C C . ARG A 1 107 ? 8.961 -28.969 -12.508 1 95.75 107 ARG A C 1
ATOM 856 O O . ARG A 1 107 ? 10.102 -29.438 -12.414 1 95.75 107 ARG A O 1
ATOM 863 N N . ASP A 1 108 ? 7.945 -29.328 -11.805 1 95.44 108 ASP A N 1
ATOM 864 C CA . ASP A 1 108 ? 8.102 -30.453 -10.898 1 95.44 108 ASP A CA 1
ATOM 865 C C . ASP A 1 108 ? 8.438 -31.734 -11.672 1 95.44 108 ASP A C 1
ATOM 867 O O . ASP A 1 108 ? 7.816 -32.031 -12.703 1 95.44 108 ASP A O 1
ATOM 871 N N . GLY A 1 109 ? 9.383 -32.5 -11.219 1 92.62 109 GLY A N 1
ATOM 872 C CA . GLY A 1 109 ? 9.812 -33.719 -11.891 1 92.62 109 GLY A CA 1
ATOM 873 C C . GLY A 1 109 ? 8.805 -34.844 -11.789 1 92.62 109 GLY A C 1
ATOM 874 O O . GLY A 1 109 ? 8.766 -35.719 -12.648 1 92.62 109 GLY A O 1
ATOM 875 N N . ASP A 1 110 ? 8 -34.875 -10.75 1 93.25 110 ASP A N 1
ATOM 876 C CA . ASP A 1 110 ? 7.082 -36 -10.469 1 93.25 110 ASP A CA 1
ATOM 877 C C . ASP A 1 110 ? 5.664 -35.656 -10.914 1 93.25 110 ASP A C 1
ATOM 879 O O . ASP A 1 110 ? 4.906 -36.531 -11.328 1 93.25 110 ASP A O 1
ATOM 883 N N . ASP A 1 111 ? 5.289 -34.375 -10.82 1 94.25 111 ASP A N 1
ATOM 884 C CA . ASP A 1 111 ? 3.947 -33.906 -11.164 1 94.25 111 ASP A CA 1
ATOM 885 C C . ASP A 1 111 ? 3.992 -32.875 -12.297 1 94.25 111 ASP A C 1
ATOM 887 O O . ASP A 1 111 ? 4.309 -31.719 -12.07 1 94.25 111 ASP A O 1
ATOM 891 N N . GLU A 1 112 ? 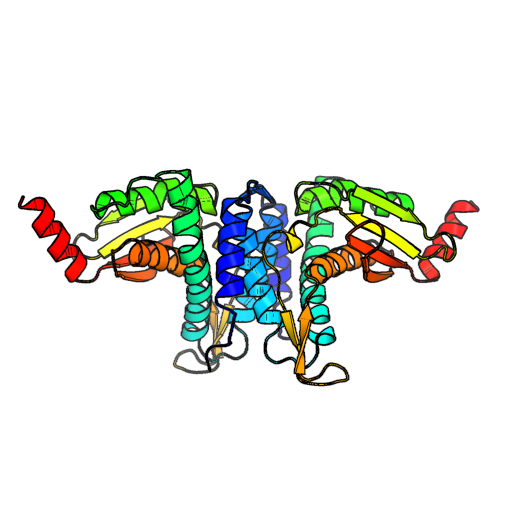3.523 -33.312 -13.516 1 91.56 112 GLU A N 1
ATOM 892 C CA . GLU A 1 112 ? 3.635 -32.469 -14.711 1 91.56 112 GLU A CA 1
ATOM 893 C C . GLU A 1 112 ? 2.744 -31.234 -14.617 1 91.56 112 GLU A C 1
ATOM 895 O O . GLU A 1 112 ? 2.926 -30.281 -15.359 1 91.56 112 GLU A O 1
ATOM 900 N N . ASN A 1 113 ? 1.814 -31.203 -13.703 1 95.19 113 ASN A N 1
ATOM 901 C CA . ASN A 1 113 ? 0.895 -30.094 -13.555 1 95.19 113 ASN A CA 1
ATOM 902 C C . ASN A 1 113 ? 1.401 -29.078 -12.523 1 95.19 113 ASN A C 1
ATOM 904 O O . ASN A 1 113 ? 0.73 -28.094 -12.234 1 95.19 113 ASN A O 1
ATOM 908 N N . THR A 1 114 ? 2.588 -29.344 -11.969 1 97.19 114 THR A N 1
ATOM 909 C CA . THR A 1 114 ? 3.094 -28.5 -10.883 1 97.19 114 THR A CA 1
ATOM 910 C C . THR A 1 114 ? 4.352 -27.75 -11.32 1 97.19 114 THR A C 1
ATOM 912 O O . THR A 1 114 ? 5.27 -28.359 -11.891 1 97.19 114 THR A O 1
ATOM 915 N N . PHE A 1 115 ? 4.363 -26.484 -11.164 1 97.94 115 PHE A N 1
ATOM 916 C CA . PHE A 1 115 ? 5.504 -25.625 -11.453 1 97.94 115 PHE A CA 1
ATOM 917 C C . PHE A 1 115 ? 5.93 -24.859 -10.203 1 97.94 115 PHE A C 1
ATOM 919 O O . PHE A 1 115 ? 5.121 -24.625 -9.305 1 97.94 115 PHE A O 1
ATOM 926 N N . TYR A 1 116 ? 7.191 -24.453 -10.133 1 98.19 116 TYR A N 1
ATOM 927 C CA . TYR A 1 116 ? 7.754 -23.641 -9.055 1 98.19 116 TYR A CA 1
ATOM 928 C C . TYR A 1 116 ? 8.312 -22.328 -9.594 1 98.19 116 TYR A C 1
ATOM 930 O O . TYR A 1 116 ? 9.188 -22.328 -10.461 1 98.19 116 TYR A O 1
ATOM 938 N N . MET A 1 117 ? 7.773 -21.281 -9.188 1 98.5 117 MET A N 1
ATOM 939 C CA . MET A 1 117 ? 8.414 -19.984 -9.391 1 98.5 117 MET A CA 1
ATOM 940 C C . MET A 1 117 ? 9.18 -19.562 -8.141 1 98.5 117 MET A C 1
ATOM 942 O O . MET A 1 117 ? 8.609 -19.469 -7.055 1 98.5 117 MET A O 1
ATOM 946 N N . ILE A 1 118 ? 10.422 -19.297 -8.273 1 98.5 118 ILE A N 1
ATOM 947 C CA . ILE A 1 118 ? 11.289 -19.141 -7.105 1 98.5 118 ILE A CA 1
ATOM 948 C C . ILE A 1 118 ? 11.844 -17.719 -7.051 1 98.5 118 ILE A C 1
ATOM 950 O O . ILE A 1 118 ? 12.273 -17.172 -8.07 1 98.5 118 ILE A O 1
ATOM 954 N N . GLU A 1 119 ? 11.789 -17.125 -5.914 1 97.44 119 GLU A N 1
ATOM 955 C CA . GLU A 1 119 ? 12.406 -15.836 -5.609 1 97.44 119 GLU A CA 1
ATOM 956 C C . GLU A 1 119 ? 13.344 -15.945 -4.414 1 97.44 119 GLU A C 1
ATOM 958 O O . GLU A 1 119 ? 12.945 -16.391 -3.34 1 97.44 119 GLU A O 1
ATOM 963 N N . GLN A 1 120 ? 14.523 -15.477 -4.582 1 96.38 120 GLN A N 1
ATOM 964 C CA . GLN A 1 120 ? 15.492 -15.492 -3.494 1 96.38 120 GLN A CA 1
ATOM 965 C C . GLN A 1 120 ? 15.094 -14.523 -2.385 1 96.38 120 GLN A C 1
ATOM 967 O O . GLN A 1 120 ? 15.164 -14.867 -1.202 1 96.38 120 GLN A O 1
ATOM 972 N N . GLU A 1 121 ? 14.633 -13.336 -2.824 1 93 121 GLU A N 1
ATOM 973 C CA . GLU A 1 121 ? 14.242 -12.305 -1.865 1 93 121 GLU A CA 1
ATOM 974 C C . GLU A 1 121 ? 12.984 -11.578 -2.322 1 93 121 GLU A C 1
ATOM 976 O O . GLU A 1 121 ? 13.062 -10.469 -2.861 1 93 121 GLU A O 1
ATOM 981 N N . PRO A 1 122 ? 11.828 -12.211 -1.997 1 94.75 122 PRO A N 1
ATOM 982 C CA . PRO A 1 122 ? 10.609 -11.469 -2.33 1 94.75 122 PRO A CA 1
ATOM 983 C C . PRO A 1 122 ? 10.547 -10.109 -1.645 1 94.75 122 PRO A C 1
ATOM 985 O O . PRO A 1 122 ? 10.867 -9.992 -0.459 1 94.75 122 PRO A O 1
ATOM 988 N N . VAL A 1 123 ? 10.078 -9.133 -2.367 1 90.38 123 VAL A N 1
ATOM 989 C CA . VAL A 1 123 ? 10.039 -7.758 -1.874 1 90.38 123 VAL A CA 1
ATOM 990 C C . VAL A 1 123 ? 9.188 -7.691 -0.61 1 90.38 123 VAL A C 1
ATOM 992 O O . VAL A 1 123 ? 9.547 -7.012 0.354 1 90.38 123 VAL A O 1
ATOM 995 N N . VAL A 1 124 ? 8.102 -8.477 -0.536 1 92.81 124 VAL A N 1
ATOM 996 C CA . VAL A 1 124 ? 7.121 -8.406 0.542 1 92.81 124 VAL A CA 1
ATOM 997 C C . VAL A 1 124 ? 7.723 -8.984 1.824 1 92.81 124 VAL A C 1
ATOM 999 O O . VAL A 1 124 ? 7.203 -8.75 2.918 1 92.81 124 VAL A O 1
ATOM 1002 N N . ASN A 1 125 ? 8.797 -9.695 1.69 1 90.56 125 ASN A N 1
ATOM 1003 C CA . ASN A 1 125 ? 9.422 -10.305 2.859 1 90.56 125 ASN A CA 1
ATOM 1004 C C . ASN A 1 125 ? 10.578 -9.461 3.385 1 90.56 125 ASN A C 1
ATOM 1006 O O . ASN A 1 125 ? 11.18 -9.789 4.41 1 90.56 125 ASN A O 1
ATOM 1010 N N . ARG A 1 126 ? 10.781 -8.336 2.723 1 84.75 126 ARG A N 1
ATOM 1011 C CA . ARG A 1 126 ? 11.961 -7.535 3.0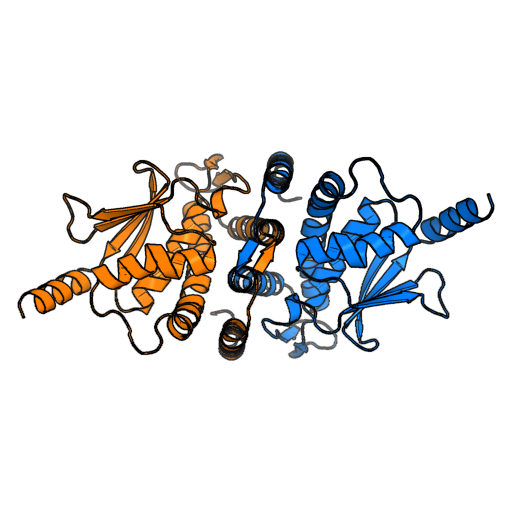45 1 84.75 126 ARG A CA 1
ATOM 1012 C C . ARG A 1 126 ? 11.664 -6.574 4.191 1 84.75 126 ARG A C 1
ATOM 1014 O O . ARG A 1 126 ? 12.586 -6.031 4.805 1 84.75 126 ARG A O 1
ATOM 1021 N N . PHE A 1 127 ? 10.453 -6.363 4.48 1 81.12 127 PHE A N 1
ATOM 1022 C CA . PHE A 1 127 ? 10.094 -5.219 5.309 1 81.12 127 PHE A CA 1
ATOM 1023 C C . PHE A 1 127 ? 10.023 -5.617 6.781 1 81.12 127 PHE A C 1
ATOM 1025 O O . PHE A 1 127 ? 10.602 -4.945 7.637 1 81.12 127 PHE A O 1
ATOM 1032 N N . THR A 1 128 ? 9.273 -6.598 7.043 1 77.69 128 THR A N 1
ATOM 1033 C CA . THR A 1 128 ? 9.078 -6.992 8.43 1 77.69 128 THR A CA 1
ATOM 1034 C C . THR A 1 128 ? 8.656 -8.461 8.523 1 77.69 128 THR A C 1
ATOM 1036 O O . THR A 1 128 ? 8.297 -9.07 7.512 1 77.69 128 THR A O 1
ATOM 1039 N N . ARG A 1 129 ? 8.961 -9.008 9.727 1 81.88 129 ARG A N 1
ATOM 1040 C CA . ARG A 1 129 ? 8.484 -10.352 10.039 1 81.88 129 ARG A CA 1
ATOM 1041 C C . ARG A 1 129 ? 7.328 -10.305 11.031 1 81.88 129 ARG A C 1
ATOM 1043 O O . ARG A 1 129 ? 7.375 -9.562 12.008 1 81.88 129 ARG A O 1
ATOM 1050 N N . PHE A 1 130 ? 6.277 -11.039 10.648 1 86.12 130 PHE A N 1
ATOM 1051 C CA . PHE A 1 130 ? 5.113 -11.102 11.523 1 86.12 130 PHE A CA 1
ATOM 1052 C C . PHE A 1 130 ? 4.934 -12.508 12.086 1 86.12 130 PHE A C 1
ATOM 1054 O O . PHE A 1 130 ? 5.234 -13.492 11.414 1 86.12 130 PHE A O 1
ATOM 1061 N N . VAL A 1 131 ? 4.574 -12.5 13.336 1 87.25 131 VAL A N 1
ATOM 1062 C CA . VAL A 1 131 ? 4.109 -13.75 13.945 1 87.25 131 VAL A CA 1
ATOM 1063 C C . VAL A 1 131 ? 2.631 -13.633 14.297 1 87.25 131 VAL A C 1
ATOM 1065 O O . VAL A 1 131 ? 2.119 -12.523 14.5 1 87.25 131 VAL A O 1
ATOM 1068 N N . TYR A 1 132 ? 1.998 -14.734 14.258 1 88.62 132 TYR A N 1
ATOM 1069 C CA . TYR A 1 132 ? 0.587 -14.781 14.625 1 88.62 132 TYR A CA 1
ATOM 1070 C C . TYR A 1 132 ? 0.346 -15.781 15.742 1 88.62 132 TYR A C 1
ATOM 1072 O O . TYR A 1 132 ? 0.805 -16.922 15.672 1 88.62 132 TYR A O 1
ATOM 1080 N N . ASP A 1 133 ? -0.334 -15.273 16.781 1 85.81 133 ASP A N 1
ATOM 1081 C CA . ASP A 1 133 ? -0.747 -16.156 17.875 1 85.81 133 ASP A CA 1
ATOM 1082 C C . ASP A 1 133 ? -2.057 -16.859 17.531 1 85.81 133 ASP A C 1
ATOM 1084 O O . ASP A 1 133 ? -3.135 -16.281 17.672 1 85.81 133 ASP A O 1
ATOM 1088 N N . GLU A 1 134 ? -1.921 -18.031 17.203 1 84.75 134 GLU A N 1
ATOM 1089 C CA . GLU A 1 134 ? -3.117 -18.766 16.828 1 84.75 134 GLU A CA 1
ATOM 1090 C C . GLU A 1 134 ? -4.059 -18.953 18.016 1 84.75 134 GLU A C 1
ATOM 1092 O O . GLU A 1 134 ? -3.619 -19.281 19.109 1 84.75 134 GLU A O 1
ATOM 1097 N N . LYS A 1 135 ? -5.316 -18.656 17.75 1 85 135 LYS A N 1
ATOM 1098 C CA . LYS A 1 135 ? -6.297 -18.734 18.828 1 85 135 LYS A CA 1
ATOM 1099 C C . LYS A 1 135 ? -6.992 -20.078 18.859 1 85 135 LYS A C 1
ATOM 1101 O O . LYS A 1 135 ? -7.527 -20.5 19.891 1 85 135 LYS A O 1
ATOM 1106 N N . GLU A 1 136 ? -6.949 -20.703 17.688 1 85.31 136 GLU A N 1
ATOM 1107 C CA . GLU A 1 136 ? -7.645 -21.984 17.562 1 85.31 136 GLU A CA 1
ATOM 1108 C C . GLU A 1 136 ? -6.789 -23 16.797 1 85.31 136 GLU A C 1
ATOM 1110 O O . GLU A 1 136 ? -5.805 -22.625 16.156 1 85.31 136 GLU A O 1
ATOM 1115 N N . GLY A 1 137 ? -7.152 -24.203 17.016 1 75.88 137 GLY A N 1
ATOM 1116 C CA . GLY A 1 137 ? -6.516 -25.25 16.25 1 75.88 137 GLY A CA 1
ATOM 1117 C C . GLY A 1 137 ? -5.32 -25.875 16.953 1 75.88 137 GLY A C 1
ATOM 1118 O O . GLY A 1 137 ? -5.18 -25.734 18.172 1 75.88 137 GLY A O 1
ATOM 1119 N N . LYS A 1 138 ? -4.488 -26.641 16.234 1 76.75 138 LYS A N 1
ATOM 1120 C CA . LYS A 1 138 ? -3.387 -27.453 16.75 1 76.75 138 LYS A CA 1
ATOM 1121 C C . LYS A 1 138 ? -2.293 -26.578 17.359 1 76.75 138 LYS A C 1
ATOM 1123 O O . LYS A 1 138 ? -1.555 -27.031 18.234 1 76.75 138 LYS A O 1
ATOM 1128 N N . ARG A 1 139 ? -2.166 -25.453 16.906 1 79.94 139 ARG A N 1
ATOM 1129 C CA . ARG A 1 139 ? -1.089 -24.578 17.344 1 79.94 139 ARG A CA 1
ATOM 1130 C C . ARG A 1 139 ? -1.632 -23.438 18.203 1 79.94 139 ARG A C 1
ATOM 1132 O O . ARG A 1 139 ? -1.055 -22.344 18.234 1 79.94 139 ARG A O 1
ATOM 1139 N N . ALA A 1 140 ? -2.793 -23.781 18.734 1 83.12 140 ALA A N 1
ATOM 1140 C CA . ALA A 1 140 ? -3.391 -22.766 19.594 1 83.12 140 ALA A CA 1
ATOM 1141 C C . ALA A 1 140 ? -2.414 -22.328 20.688 1 83.12 140 ALA A C 1
ATOM 1143 O O . ALA A 1 140 ? -1.775 -23.156 21.328 1 83.12 140 ALA A O 1
ATOM 1144 N N . GLY A 1 141 ? -2.225 -20.984 20.766 1 83.25 141 GLY A N 1
ATOM 1145 C CA . GLY A 1 141 ? -1.352 -20.453 21.797 1 83.25 141 GLY A CA 1
ATOM 1146 C C . GLY A 1 141 ? 0.079 -20.266 21.328 1 83.25 141 GLY A C 1
ATOM 1147 O O . GLY A 1 141 ? 0.885 -19.625 22.016 1 83.25 141 GLY A O 1
ATOM 1148 N N . ALA A 1 142 ? 0.41 -20.844 20.141 1 83.69 142 ALA A N 1
ATOM 1149 C CA . ALA A 1 142 ? 1.779 -20.766 19.641 1 83.69 142 ALA A CA 1
ATOM 1150 C C . ALA A 1 142 ? 1.948 -19.578 18.703 1 83.69 142 ALA A C 1
ATOM 1152 O O . ALA A 1 142 ? 1.038 -19.266 17.938 1 83.69 142 ALA A O 1
ATOM 1153 N N . ALA A 1 143 ? 3.053 -18.859 18.844 1 86.25 143 ALA A N 1
ATOM 1154 C CA . ALA A 1 143 ? 3.426 -17.828 17.875 1 86.25 143 ALA A CA 1
ATOM 1155 C C . ALA A 1 143 ? 4.004 -18.438 16.609 1 86.25 143 ALA A C 1
ATOM 1157 O O . ALA A 1 143 ? 5.078 -19.047 16.641 1 86.25 143 ALA A O 1
ATOM 1158 N N . VAL A 1 144 ? 3.281 -18.391 15.562 1 86.44 144 VAL A N 1
ATOM 1159 C CA . VAL A 1 144 ? 3.678 -18.984 14.289 1 86.44 144 VAL A CA 1
ATOM 1160 C C . VAL A 1 144 ? 4.086 -17.891 13.305 1 86.44 144 VAL A C 1
ATOM 1162 O O . VAL A 1 144 ? 3.383 -16.891 13.148 1 86.44 144 VAL A O 1
ATOM 1165 N N . PRO A 1 145 ? 5.125 -18.109 12.656 1 88.69 145 PRO A N 1
ATOM 1166 C CA . PRO A 1 145 ? 5.555 -17.094 11.688 1 88.69 145 PRO A CA 1
ATOM 1167 C C . PRO A 1 145 ? 4.625 -17.016 10.477 1 88.69 145 PRO A C 1
ATOM 1169 O O . PRO A 1 145 ? 4.199 -18.031 9.945 1 88.69 145 PRO A O 1
ATOM 1172 N N . LEU A 1 146 ? 4.332 -15.766 10.133 1 90.62 146 LEU A N 1
ATOM 1173 C CA . LEU A 1 146 ? 3.525 -15.516 8.938 1 90.62 146 LEU A CA 1
ATOM 1174 C C . LEU A 1 146 ? 4.41 -15.383 7.703 1 90.62 146 LEU A C 1
ATOM 1176 O O . LEU A 1 146 ? 5.426 -14.688 7.734 1 90.62 146 LEU A O 1
ATOM 1180 N N . ASN A 1 147 ? 4.086 -16.094 6.672 1 91.06 147 ASN A N 1
ATOM 1181 C CA . ASN A 1 147 ? 4.777 -15.922 5.398 1 91.06 147 ASN A CA 1
ATOM 1182 C C . ASN A 1 147 ? 4.094 -14.859 4.535 1 91.06 147 ASN A C 1
ATOM 1184 O O . ASN A 1 147 ? 3.059 -15.133 3.92 1 91.06 147 ASN A O 1
ATOM 1188 N N . MET A 1 148 ? 4.738 -13.797 4.344 1 94.25 148 MET A N 1
ATOM 1189 C CA . MET A 1 148 ? 4.137 -12.664 3.637 1 94.25 148 MET A CA 1
ATOM 1190 C C . MET A 1 148 ? 4.078 -12.93 2.137 1 94.25 148 MET A C 1
ATOM 1192 O O . MET A 1 148 ? 3.293 -12.305 1.421 1 94.25 148 MET A O 1
ATOM 1196 N N . ALA A 1 149 ? 4.828 -13.938 1.685 1 96.69 149 ALA A N 1
ATOM 1197 C CA . ALA A 1 149 ? 4.848 -14.273 0.265 1 96.69 149 ALA A CA 1
ATOM 1198 C C . ALA A 1 149 ? 3.516 -14.875 -0.173 1 96.69 149 ALA A C 1
ATOM 1200 O O . ALA A 1 149 ? 3.246 -15 -1.37 1 96.69 149 ALA A O 1
ATOM 1201 N N . THR A 1 150 ? 2.682 -15.156 0.792 1 97.19 150 THR A N 1
ATOM 1202 C CA . THR A 1 150 ? 1.337 -15.617 0.466 1 97.19 150 THR A CA 1
ATOM 1203 C C . THR A 1 150 ? 0.573 -14.547 -0.31 1 97.19 150 THR A C 1
ATOM 1205 O O . THR A 1 150 ? -0.25 -14.867 -1.171 1 97.19 150 THR A O 1
ATOM 1208 N N . PHE A 1 151 ? 0.851 -13.328 -0.046 1 97 151 PHE A N 1
ATOM 1209 C CA . PHE A 1 151 ? 0.315 -12.219 -0.831 1 97 151 PHE A CA 1
ATOM 1210 C C . PHE A 1 151 ? 0.67 -12.383 -2.305 1 97 151 PHE A C 1
ATOM 1212 O O . PHE A 1 151 ? -0.193 -12.25 -3.174 1 97 151 PHE A O 1
ATOM 1219 N N . ASN A 1 152 ? 1.919 -12.656 -2.562 1 98 152 ASN A N 1
ATOM 1220 C CA . ASN A 1 152 ? 2.4 -12.875 -3.922 1 98 152 ASN A CA 1
ATOM 1221 C C . ASN A 1 152 ? 1.72 -14.07 -4.574 1 98 152 ASN A C 1
ATOM 1223 O O . ASN A 1 152 ? 1.457 -14.062 -5.777 1 98 152 ASN A O 1
ATOM 1227 N N . ALA A 1 153 ? 1.553 -15.094 -3.791 1 98.56 153 ALA A N 1
ATOM 1228 C CA . ALA A 1 153 ? 0.876 -16.281 -4.32 1 98.56 153 ALA A CA 1
ATOM 1229 C C . ALA A 1 153 ? -0.493 -15.914 -4.891 1 98.56 153 ALA A C 1
ATOM 1231 O O . ALA A 1 153 ? -0.907 -16.453 -5.918 1 98.56 153 ALA A O 1
ATOM 1232 N N . GLY A 1 154 ? -1.143 -15.016 -4.234 1 98.19 154 GLY A N 1
ATOM 1233 C CA . GLY A 1 154 ? -2.416 -14.539 -4.742 1 98.19 154 GLY A CA 1
ATOM 1234 C C . GLY A 1 154 ? -2.295 -13.836 -6.086 1 98.19 154 GLY A C 1
ATOM 1235 O O . GLY A 1 154 ? -3.15 -14.008 -6.957 1 98.19 154 GLY A O 1
ATOM 1236 N N . ILE A 1 155 ? -1.279 -13.078 -6.207 1 98 155 ILE A N 1
ATOM 1237 C CA . ILE A 1 155 ? -1.024 -12.375 -7.457 1 98 155 ILE A CA 1
ATOM 1238 C C . ILE A 1 155 ? -0.808 -13.383 -8.586 1 98 155 ILE A C 1
ATOM 1240 O O . ILE A 1 155 ? -1.423 -13.281 -9.648 1 98 155 ILE A O 1
ATOM 1244 N N . VAL A 1 156 ? 0.016 -14.375 -8.344 1 98.69 156 VAL A N 1
ATOM 1245 C CA . VAL A 1 156 ? 0.357 -15.398 -9.328 1 98.69 156 VAL A CA 1
ATOM 1246 C C . VAL A 1 156 ? -0.905 -16.141 -9.75 1 98.69 156 VAL A C 1
ATOM 1248 O O . VAL A 1 156 ? -1.15 -16.328 -10.945 1 98.69 156 VAL A O 1
ATOM 1251 N N . GLU A 1 157 ? -1.646 -16.5 -8.797 1 98.75 157 GLU A N 1
ATOM 1252 C CA . GLU A 1 157 ? -2.867 -17.266 -9.07 1 98.75 157 GLU A CA 1
ATOM 1253 C C . GLU A 1 157 ? -3.846 -16.453 -9.906 1 98.75 157 GLU A C 1
ATOM 1255 O O . GLU A 1 157 ? -4.434 -16.969 -10.859 1 98.75 157 GLU A O 1
ATOM 1260 N N . ALA A 1 158 ? -4.004 -15.211 -9.547 1 98 158 ALA A N 1
ATOM 1261 C CA . ALA A 1 158 ? -4.922 -14.344 -10.281 1 98 158 ALA A CA 1
ATOM 1262 C C . ALA A 1 158 ? -4.449 -14.133 -11.719 1 98 158 ALA A C 1
ATOM 1264 O O . ALA A 1 158 ? -5.254 -14.164 -12.656 1 98 158 ALA A O 1
ATOM 1265 N N . PHE A 1 159 ? -3.207 -13.93 -11.867 1 97.5 159 PHE A N 1
ATOM 1266 C CA . PHE A 1 159 ? -2.645 -13.75 -13.195 1 97.5 159 PHE A CA 1
ATOM 1267 C C . PHE A 1 159 ? -2.945 -14.953 -14.078 1 97.5 159 PHE A C 1
ATOM 1269 O O . PHE A 1 159 ? -3.484 -14.812 -15.18 1 97.5 159 PHE A O 1
ATOM 1276 N N . LEU A 1 160 ? -2.625 -16.141 -13.586 1 98.06 160 LEU A N 1
ATOM 1277 C CA . LEU A 1 160 ? -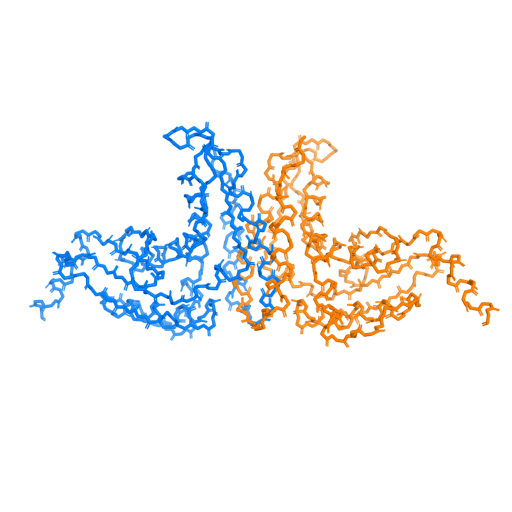2.738 -17.359 -14.383 1 98.06 160 LEU A CA 1
ATOM 1278 C C . LEU A 1 160 ? -4.203 -17.703 -14.633 1 98.06 160 LEU A C 1
ATOM 1280 O O . LEU A 1 160 ? -4.578 -18.047 -15.766 1 98.06 160 LEU A O 1
ATOM 1284 N N . THR A 1 161 ? -4.977 -17.547 -13.625 1 97.44 161 THR A N 1
ATOM 1285 C CA . THR A 1 161 ? -6.391 -17.859 -13.781 1 97.44 161 THR A CA 1
ATOM 1286 C C . THR A 1 161 ? -7.059 -16.891 -14.75 1 97.44 161 THR A C 1
ATOM 1288 O O . THR A 1 161 ? -7.852 -17.297 -15.602 1 97.44 161 THR A O 1
ATOM 1291 N N . SER A 1 162 ? -6.684 -15.656 -14.68 1 95.25 162 SER A N 1
ATOM 1292 C CA . SER A 1 162 ? -7.281 -14.633 -15.523 1 95.25 162 SER A CA 1
ATOM 1293 C C . SER A 1 162 ? -6.824 -14.781 -16.969 1 95.25 162 SER A C 1
ATOM 1295 O O . SER A 1 162 ? -7.488 -14.289 -17.891 1 95.25 162 SER A O 1
ATOM 1297 N N . THR A 1 163 ? -5.762 -15.414 -17.203 1 94.56 163 THR A N 1
ATOM 1298 C CA . THR A 1 163 ? -5.238 -15.562 -18.547 1 94.56 163 THR A CA 1
ATOM 1299 C C . THR A 1 163 ? -5.566 -16.953 -19.109 1 94.56 163 THR A C 1
ATOM 1301 O O . THR A 1 163 ? -5.023 -17.359 -20.141 1 94.56 163 THR A O 1
ATOM 1304 N N . GLY A 1 164 ? -6.359 -17.672 -18.406 1 95.25 164 GLY A N 1
ATOM 1305 C CA . GLY A 1 164 ? -6.91 -18.891 -18.953 1 95.25 164 GLY A CA 1
ATOM 1306 C C . GLY A 1 164 ? -6.195 -20.141 -18.453 1 95.25 164 GLY A C 1
ATOM 1307 O O . GLY A 1 164 ? -6.324 -21.219 -19.047 1 95.25 164 GLY A O 1
ATOM 1308 N N . PHE A 1 165 ? -5.473 -20.062 -17.375 1 97.56 165 PHE A N 1
ATOM 1309 C CA . PHE A 1 165 ? -4.738 -21.203 -16.828 1 97.56 165 PHE A CA 1
ATOM 1310 C C . PHE A 1 165 ? -5.09 -21.406 -15.359 1 97.56 165 PHE A C 1
ATOM 1312 O O . PHE A 1 165 ? -4.266 -21.156 -14.477 1 97.56 165 PHE A O 1
ATOM 1319 N N . PRO A 1 166 ? -6.312 -21.938 -15.125 1 98.12 166 PRO A N 1
ATOM 1320 C CA . PRO A 1 166 ? -6.75 -22.141 -13.742 1 98.12 166 PRO A CA 1
ATOM 1321 C C . PRO A 1 166 ? -5.766 -22.969 -12.93 1 98.12 166 PRO A C 1
ATOM 1323 O O . PRO A 1 166 ? -5.273 -24 -13.406 1 98.12 166 PRO A O 1
ATOM 1326 N N . CYS A 1 167 ? -5.523 -22.562 -11.719 1 98.56 167 CYS A N 1
ATOM 1327 C CA . CYS A 1 167 ? -4.516 -23.188 -10.875 1 98.56 167 CYS A CA 1
ATOM 1328 C C . CYS A 1 167 ? -4.711 -22.797 -9.414 1 98.56 167 CYS A C 1
ATOM 1330 O O . CYS A 1 167 ? -5.566 -21.969 -9.094 1 98.56 167 CYS A O 1
ATOM 1332 N N . LYS A 1 168 ? -4.035 -23.469 -8.57 1 98.31 168 LYS A N 1
ATOM 1333 C CA . LYS A 1 168 ? -3.865 -23.109 -7.164 1 98.31 168 LYS A CA 1
ATOM 1334 C C . LYS A 1 168 ? -2.4 -22.828 -6.844 1 98.31 168 LYS A C 1
ATOM 1336 O O . LYS A 1 168 ? -1.511 -23.531 -7.324 1 98.31 168 LYS A O 1
ATOM 1341 N N . VAL A 1 169 ? -2.229 -21.781 -6.062 1 98.56 169 VAL A N 1
ATOM 1342 C CA . VAL A 1 169 ? -0.851 -21.406 -5.762 1 98.56 169 VAL A CA 1
ATOM 1343 C C . VAL A 1 169 ? -0.645 -21.375 -4.246 1 98.56 169 VAL A C 1
ATOM 1345 O O . VAL A 1 169 ? -1.483 -20.844 -3.516 1 98.56 169 VAL A O 1
ATOM 1348 N N . SER A 1 170 ? 0.367 -21.984 -3.768 1 97.5 170 SER A N 1
ATOM 1349 C CA . SER A 1 170 ? 0.771 -21.953 -2.365 1 97.5 170 SER A CA 1
ATOM 1350 C C . SER A 1 170 ? 2.242 -21.562 -2.223 1 97.5 170 SER A C 1
ATOM 1352 O O . SER A 1 170 ? 2.975 -21.531 -3.213 1 97.5 170 SER A O 1
ATOM 1354 N N . VAL A 1 171 ? 2.633 -21.234 -1.036 1 97.38 171 VAL A N 1
ATOM 1355 C CA . VAL A 1 171 ? 4.016 -20.828 -0.794 1 97.38 171 VAL A CA 1
ATOM 1356 C C . VAL A 1 171 ? 4.723 -21.906 0.039 1 97.38 171 VAL A C 1
ATOM 1358 O O . VAL A 1 171 ? 4.137 -22.453 0.974 1 97.38 171 VAL A O 1
ATOM 1361 N N . THR A 1 172 ? 5.879 -22.203 -0.395 1 95.5 172 THR A N 1
ATOM 1362 C CA . THR A 1 172 ? 6.719 -23.109 0.372 1 95.5 172 THR A CA 1
ATOM 1363 C C . THR A 1 172 ? 8.188 -22.75 0.227 1 95.5 172 THR A C 1
ATOM 1365 O O . THR A 1 172 ? 8.523 -21.75 -0.418 1 95.5 172 THR A O 1
ATOM 1368 N N . TRP A 1 173 ? 8.969 -23.438 1.035 1 94.81 173 TRP A N 1
ATOM 1369 C CA . TRP A 1 173 ? 10.406 -23.281 0.869 1 94.81 173 TRP A CA 1
ATOM 1370 C C . TRP A 1 173 ? 10.969 -24.391 -0.026 1 94.81 173 TRP A C 1
ATOM 1372 O O . TRP A 1 173 ? 10.789 -25.578 0.249 1 94.81 173 TRP A O 1
ATOM 1382 N N . TYR A 1 174 ? 11.562 -24.094 -1.108 1 94.19 174 TYR A N 1
ATOM 1383 C CA . TYR A 1 174 ? 12.273 -24.922 -2.066 1 94.19 174 TYR A CA 1
ATOM 1384 C C . TYR A 1 174 ? 13.414 -24.156 -2.725 1 94.19 174 TYR A C 1
ATOM 1386 O O . TYR A 1 174 ? 13.195 -23.406 -3.68 1 94.19 174 TYR A O 1
ATOM 1394 N N . LYS A 1 175 ? 14.766 -24.328 -2.346 1 92.88 175 LYS A N 1
ATOM 1395 C CA . LYS A 1 175 ? 15.938 -23.531 -2.709 1 92.88 175 LYS A CA 1
ATOM 1396 C C . LYS A 1 175 ? 15.867 -22.125 -2.107 1 92.88 175 LYS A C 1
ATOM 1398 O O . LYS A 1 175 ? 16.828 -21.656 -1.489 1 92.88 175 LYS A O 1
ATOM 1403 N N . ALA A 1 176 ? 14.719 -21.516 -2.195 1 96.06 176 ALA A N 1
ATOM 1404 C CA . ALA A 1 176 ? 14.312 -20.219 -1.641 1 96.06 176 ALA A CA 1
ATOM 1405 C C . ALA A 1 176 ? 12.797 -20.141 -1.517 1 96.06 176 ALA A C 1
ATOM 1407 O O . ALA A 1 176 ? 12.117 -21.156 -1.389 1 96.06 176 ALA A O 1
ATOM 1408 N N . THR A 1 177 ? 12.289 -18.938 -1.396 1 96.88 177 THR A N 1
ATOM 1409 C CA . THR A 1 177 ? 10.836 -18.812 -1.41 1 96.88 177 THR A CA 1
ATOM 1410 C C . THR A 1 177 ? 10.266 -19.297 -2.742 1 96.88 177 THR A C 1
ATOM 1412 O O . THR A 1 177 ? 10.641 -18.781 -3.801 1 96.88 177 THR A O 1
ATOM 1415 N N . ALA A 1 178 ? 9.422 -20.297 -2.662 1 98.19 178 ALA A N 1
ATOM 1416 C CA . ALA A 1 178 ? 8.883 -20.891 -3.885 1 98.19 178 ALA A CA 1
ATOM 1417 C C . ALA A 1 178 ? 7.363 -20.797 -3.914 1 98.19 178 ALA A C 1
ATOM 1419 O O . ALA A 1 178 ? 6.695 -21.125 -2.93 1 98.19 178 ALA A O 1
ATOM 1420 N N . TYR A 1 179 ? 6.828 -20.328 -4.996 1 98.62 179 TYR A N 1
ATOM 1421 C CA . TYR A 1 179 ? 5.398 -20.391 -5.285 1 98.62 179 TYR A CA 1
ATOM 1422 C C . TYR A 1 179 ? 5.051 -21.672 -6.035 1 98.62 179 TYR A C 1
ATOM 1424 O O . TYR A 1 179 ? 5.461 -21.859 -7.184 1 98.62 179 TYR A O 1
ATOM 1432 N N . VAL A 1 180 ? 4.363 -22.547 -5.34 1 98.5 180 VAL A N 1
ATOM 1433 C CA . VAL A 1 180 ? 3.945 -23.797 -5.941 1 98.5 180 VAL A CA 1
ATOM 1434 C C . VAL A 1 180 ? 2.666 -23.594 -6.75 1 98.5 180 VAL A C 1
ATOM 1436 O O . VAL A 1 180 ? 1.613 -23.281 -6.188 1 98.5 180 VAL A O 1
ATOM 1439 N N . ILE A 1 181 ? 2.791 -23.781 -8.008 1 98.75 181 ILE A N 1
ATOM 1440 C CA . ILE A 1 181 ? 1.665 -23.594 -8.914 1 98.75 181 ILE A CA 1
ATOM 1441 C C . ILE A 1 181 ? 1.135 -24.953 -9.367 1 98.75 181 ILE A C 1
ATOM 1443 O O . ILE A 1 181 ? 1.824 -25.688 -10.078 1 98.75 181 ILE A O 1
ATOM 1447 N N . LYS A 1 182 ? -0.004 -25.281 -8.977 1 98.5 182 LYS A N 1
ATOM 1448 C CA . LYS A 1 182 ? -0.645 -26.531 -9.375 1 98.5 182 LYS A CA 1
ATOM 1449 C C . LYS A 1 182 ? -1.817 -26.266 -10.32 1 98.5 182 LYS A C 1
ATOM 1451 O O . LYS A 1 182 ? -2.867 -25.781 -9.891 1 98.5 182 LYS A O 1
ATOM 1456 N N . PHE A 1 183 ? -1.644 -26.688 -11.562 1 98.38 183 PHE A N 1
ATOM 1457 C CA . PHE A 1 183 ? -2.645 -26.422 -12.586 1 98.38 183 PHE A CA 1
ATOM 1458 C C . PHE A 1 183 ? -3.738 -27.484 -12.562 1 98.38 183 PHE A C 1
ATOM 1460 O O . PHE A 1 183 ? -3.486 -28.641 -12.203 1 98.38 183 PHE A O 1
ATOM 1467 N N . GLU A 1 184 ? -4.883 -26.984 -12.977 1 97.75 184 GLU A N 1
ATOM 1468 C CA . GLU A 1 184 ? -5.961 -27.953 -13.211 1 97.75 184 GLU A CA 1
ATOM 1469 C C . GLU A 1 184 ? -5.641 -28.875 -14.375 1 97.75 184 GLU A C 1
ATOM 1471 O O . GLU A 1 184 ? -4.91 -28.5 -15.297 1 97.75 184 GLU A O 1
ATOM 1476 N N . GLU A 1 185 ? -6.242 -30.031 -14.383 1 95.81 185 GLU A N 1
ATOM 1477 C CA . GLU A 1 185 ? -6.008 -31.031 -15.414 1 95.81 185 GLU A CA 1
ATOM 1478 C C . GLU A 1 185 ? -6.406 -30.516 -16.797 1 95.81 185 GLU A C 1
ATOM 1480 O O . GLU A 1 185 ? -5.801 -30.875 -17.797 1 95.81 185 GLU A O 1
ATOM 1485 N N . SER A 1 186 ? -7.344 -29.672 -16.781 1 95.5 186 SER A N 1
ATOM 1486 C CA . SER A 1 186 ? -7.824 -29.109 -18.031 1 95.5 186 SER A CA 1
ATOM 1487 C C . SER A 1 186 ? -6.727 -28.312 -18.734 1 95.5 186 SER A C 1
ATOM 1489 O O . SER A 1 186 ? -6.68 -28.281 -19.969 1 95.5 186 SER A O 1
ATOM 1491 N N . VAL A 1 187 ? -5.859 -27.703 -17.984 1 95.94 187 VAL A N 1
ATOM 1492 C CA . VAL A 1 1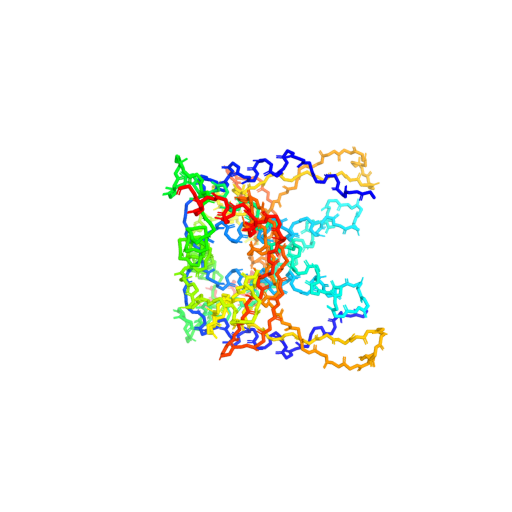87 ? -4.793 -26.891 -18.547 1 95.94 187 VAL A CA 1
ATOM 1493 C C . VAL A 1 187 ? -3.775 -27.797 -19.25 1 95.94 187 VAL A C 1
ATOM 1495 O O . VAL A 1 187 ? -3.363 -27.516 -20.375 1 95.94 187 VAL A O 1
ATOM 1498 N N . THR A 1 188 ? -3.396 -28.859 -18.594 1 91.12 188 THR A N 1
ATOM 1499 C CA . THR A 1 188 ? -2.439 -29.797 -19.156 1 91.12 188 THR A CA 1
ATOM 1500 C C . THR A 1 188 ? -3.027 -30.484 -20.391 1 91.12 188 THR A C 1
ATOM 1502 O O . THR A 1 188 ? -2.324 -30.719 -21.375 1 91.12 188 THR A O 1
ATOM 1505 N N . ALA A 1 189 ? -4.262 -30.844 -20.297 1 92.94 189 ALA A N 1
ATOM 1506 C CA . ALA A 1 189 ? -4.941 -31.469 -21.422 1 92.94 189 ALA A CA 1
ATOM 1507 C C . ALA A 1 189 ? -4.926 -30.562 -22.656 1 92.94 189 ALA A C 1
ATOM 1509 O O . ALA A 1 189 ? -4.68 -31.031 -23.766 1 92.94 189 ALA A O 1
ATOM 1510 N N . ARG A 1 190 ? -5.223 -29.328 -22.422 1 92.56 190 ARG A N 1
ATOM 1511 C CA . ARG A 1 190 ? -5.219 -28.375 -23.516 1 92.56 190 ARG A CA 1
ATOM 1512 C C . ARG A 1 190 ? -3.82 -28.219 -24.109 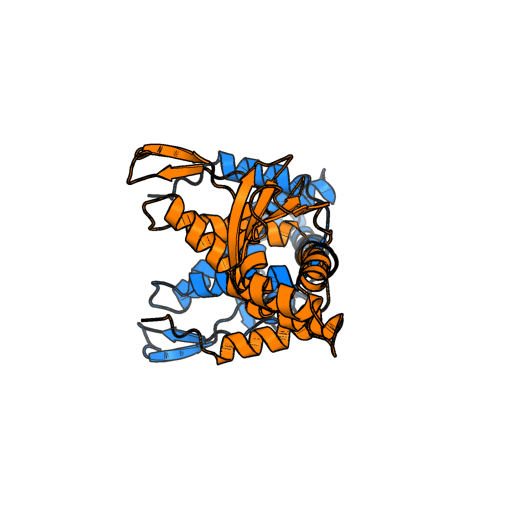1 92.56 190 ARG A C 1
ATOM 1514 O O . ARG A 1 190 ? -3.666 -28.125 -25.328 1 92.56 190 ARG A O 1
ATOM 1521 N N . GLU A 1 191 ? -2.895 -28.172 -23.312 1 91.25 191 GLU A N 1
ATOM 1522 C CA . GLU A 1 191 ? -1.514 -28.047 -23.766 1 91.25 191 GLU A CA 1
ATOM 1523 C C . GLU A 1 191 ? -1.116 -29.234 -24.641 1 91.25 191 GLU A C 1
ATOM 1525 O O . GLU A 1 191 ? -0.425 -29.078 -25.641 1 91.25 191 GLU A O 1
ATOM 1530 N N . LYS A 1 192 ? -1.5 -30.406 -24.172 1 90.12 192 LYS A N 1
ATOM 1531 C CA . LYS A 1 192 ? -1.192 -31.625 -24.922 1 90.12 192 LYS A CA 1
ATOM 1532 C C . LYS A 1 192 ? -1.86 -31.609 -26.297 1 90.12 192 LYS A C 1
ATOM 1534 O O . LYS A 1 192 ? -1.284 -32.062 -27.281 1 90.12 192 LYS A O 1
ATOM 1539 N N . MET A 1 193 ? -2.998 -31.016 -26.281 1 90.69 193 MET A N 1
ATOM 1540 C CA . MET A 1 193 ? -3.717 -30.891 -27.547 1 90.69 193 MET A CA 1
ATOM 1541 C C . MET A 1 193 ? -3.002 -29.938 -28.5 1 90.69 193 MET A C 1
ATOM 1543 O O . MET A 1 193 ? -2.949 -30.172 -29.703 1 90.69 193 MET A O 1
ATOM 1547 N N . LEU A 1 194 ? -2.541 -28.922 -27.969 1 88.62 194 LEU A N 1
ATOM 1548 C CA . LEU A 1 194 ? -1.819 -27.922 -28.75 1 88.62 194 LEU A CA 1
ATOM 1549 C C . LEU A 1 194 ? -0.488 -28.484 -29.234 1 88.62 194 LEU A C 1
ATOM 1551 O O . LEU A 1 194 ? -0.021 -28.125 -30.328 1 88.62 194 LEU A O 1
ATOM 1555 N N . ASP A 1 195 ? 0.1 -29.391 -28.484 1 85.31 195 ASP A N 1
ATOM 1556 C CA . ASP A 1 195 ? 1.361 -30.016 -28.875 1 85.31 195 ASP A CA 1
ATOM 1557 C C . ASP A 1 195 ? 1.149 -31.047 -29.984 1 85.31 195 ASP A C 1
ATOM 1559 O O . ASP A 1 195 ? 2.043 -31.281 -30.797 1 85.31 195 ASP A O 1
ATOM 1563 N N . GLY A 1 196 ? 0.119 -31.781 -29.859 1 77.12 196 GLY A N 1
ATOM 1564 C CA . GLY A 1 196 ? -0.19 -32.812 -30.828 1 77.12 196 GLY A CA 1
ATOM 1565 C C . GLY A 1 196 ? -0.599 -32.25 -32.188 1 77.12 196 GLY A C 1
ATOM 1566 O O . GLY A 1 196 ? -0.686 -32.969 -33.156 1 77.12 196 GLY A O 1
ATOM 1567 N N . LYS A 1 197 ? -0.795 -31.016 -32.281 1 65.25 197 LYS A N 1
ATOM 1568 C CA . LYS A 1 197 ? -1.043 -30.422 -33.594 1 65.25 197 LYS A CA 1
ATOM 1569 C C . LYS A 1 197 ? 0.255 -29.938 -34.219 1 65.25 197 LYS A C 1
ATOM 1571 O O . LYS A 1 197 ? 1.178 -29.516 -33.531 1 65.25 197 LYS A O 1
ATOM 1576 N N . MET B 1 1 ? -7.828 -2.922 24.438 1 22.39 1 MET B N 1
ATOM 1577 C CA . MET B 1 1 ? -6.598 -3.701 24.359 1 22.39 1 MET B CA 1
ATOM 1578 C C . MET B 1 1 ? -5.848 -3.404 23.062 1 22.39 1 MET B C 1
ATOM 1580 O O . MET B 1 1 ? -6.422 -3.479 21.969 1 22.39 1 MET B O 1
ATOM 1584 N N . ASN B 1 2 ? -4.891 -2.521 22.984 1 31.5 2 ASN B N 1
ATOM 1585 C CA . ASN B 1 2 ? -3.996 -1.991 21.953 1 31.5 2 ASN B CA 1
ATOM 1586 C C . ASN B 1 2 ? -3.424 -3.102 21.078 1 31.5 2 ASN B C 1
ATOM 1588 O O . ASN B 1 2 ? -2.748 -4.004 21.578 1 31.5 2 ASN B O 1
ATOM 1592 N N . PRO B 1 3 ? -4.047 -3.592 20.188 1 39.53 3 PRO B N 1
ATOM 1593 C CA . PRO B 1 3 ? -3.443 -4.781 19.578 1 39.53 3 PRO B CA 1
ATOM 1594 C C . PRO B 1 3 ? -1.918 -4.738 19.594 1 39.53 3 PRO B C 1
ATOM 1596 O O . PRO B 1 3 ? -1.323 -3.684 19.359 1 39.53 3 PRO B O 1
ATOM 1599 N N . GLY B 1 4 ? -1.287 -5.5 20.453 1 37.34 4 GLY B N 1
ATOM 1600 C CA . GLY B 1 4 ? 0.09 -5.758 20.844 1 37.34 4 GLY B CA 1
ATOM 1601 C C . GLY B 1 4 ? 1.04 -5.828 19.656 1 37.34 4 GLY B C 1
ATOM 1602 O O . GLY B 1 4 ? 1.411 -6.922 19.219 1 37.34 4 GLY B O 1
ATOM 1603 N N . TYR B 1 5 ? 0.652 -5.148 18.594 1 48 5 TYR B N 1
ATOM 1604 C CA . TYR B 1 5 ? 1.741 -5.191 17.625 1 48 5 TYR B CA 1
ATOM 1605 C C . TYR B 1 5 ? 3.072 -4.852 18.281 1 48 5 TYR B C 1
ATOM 1607 O O . TYR B 1 5 ? 3.18 -3.85 18.984 1 48 5 TYR B O 1
ATOM 1615 N N . SER B 1 6 ? 3.896 -5.852 18.344 1 52.34 6 SER B N 1
ATOM 1616 C CA . SER B 1 6 ? 5.117 -5.84 19.141 1 52.34 6 SER B CA 1
ATOM 1617 C C . SER B 1 6 ? 6.043 -4.707 18.703 1 52.34 6 SER B C 1
ATOM 1619 O O . SER B 1 6 ? 6.188 -4.43 17.516 1 52.34 6 SER B O 1
ATOM 1621 N N . LYS B 1 7 ? 6.184 -3.754 19.594 1 55.28 7 LYS B N 1
ATOM 1622 C CA . LYS B 1 7 ? 7.254 -2.768 19.516 1 55.28 7 LYS B CA 1
ATOM 1623 C C . LYS B 1 7 ? 8.438 -3.293 18.703 1 55.28 7 LYS B C 1
ATOM 1625 O O . LYS B 1 7 ? 9.055 -2.547 17.953 1 55.28 7 LYS B O 1
ATOM 1630 N N . THR B 1 8 ? 8.508 -4.605 18.734 1 55.41 8 THR B N 1
ATOM 1631 C CA . THR B 1 8 ? 9.617 -5.234 18.031 1 55.41 8 THR B CA 1
ATOM 1632 C C . THR B 1 8 ? 9.391 -5.215 16.531 1 55.41 8 THR B C 1
ATOM 1634 O O . THR B 1 8 ? 10.32 -4.949 15.758 1 55.41 8 THR B O 1
ATOM 1637 N N . ALA B 1 9 ? 8.148 -5.402 16.172 1 62.44 9 ALA B N 1
ATOM 1638 C CA . ALA B 1 9 ? 7.848 -5.402 14.734 1 62.44 9 ALA B CA 1
ATOM 1639 C C . ALA B 1 9 ? 8.016 -4.004 14.141 1 62.44 9 ALA B C 1
ATOM 1641 O O . ALA B 1 9 ? 8.547 -3.854 13.039 1 62.44 9 ALA B O 1
ATOM 1642 N N . ALA B 1 10 ? 7.637 -3.014 14.93 1 62.56 10 ALA B N 1
ATOM 1643 C CA . ALA B 1 10 ? 7.773 -1.634 14.469 1 62.56 10 ALA B CA 1
ATOM 1644 C C . ALA B 1 10 ? 9.242 -1.246 14.328 1 62.56 10 ALA B C 1
ATOM 1646 O O . ALA B 1 10 ? 9.633 -0.592 13.359 1 62.56 10 ALA B O 1
ATOM 1647 N N . LEU B 1 11 ? 9.969 -1.736 15.305 1 62.16 11 LEU B N 1
ATOM 1648 C CA . LEU B 1 11 ? 11.398 -1.456 15.281 1 62.16 11 LEU B CA 1
ATOM 1649 C C . LEU B 1 11 ? 12.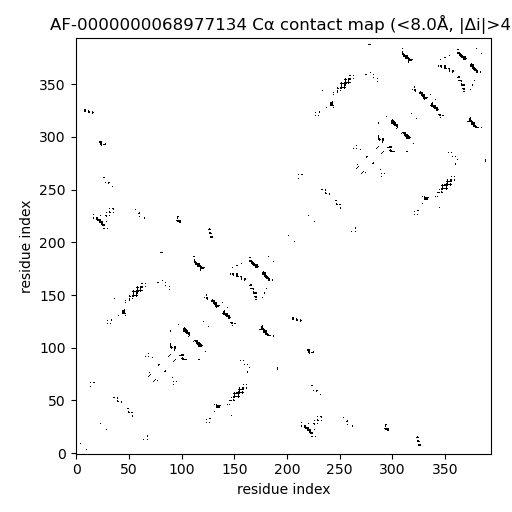07 -2.154 14.102 1 62.16 11 LEU B C 1
ATOM 1651 O O . LEU B 1 11 ? 12.938 -1.578 13.445 1 62.16 11 LEU B O 1
ATOM 1655 N N . ASN B 1 12 ? 11.68 -3.326 13.891 1 68.56 12 ASN B N 1
ATOM 1656 C CA . ASN B 1 12 ? 12.234 -4.066 12.758 1 68.56 12 ASN B CA 1
ATOM 1657 C C . ASN B 1 12 ? 11.867 -3.42 11.43 1 68.56 12 ASN B C 1
ATOM 1659 O O . ASN B 1 12 ? 12.688 -3.361 10.516 1 68.56 12 ASN B O 1
ATOM 1663 N N . LEU B 1 13 ? 10.719 -2.871 11.445 1 68.94 13 LEU B N 1
ATOM 1664 C CA . LEU B 1 13 ? 10.281 -2.23 10.203 1 68.94 13 LEU B CA 1
ATOM 1665 C C . LEU B 1 13 ? 11.102 -0.973 9.93 1 68.94 13 LEU B C 1
ATOM 1667 O O . LEU B 1 13 ? 11.539 -0.747 8.797 1 68.94 13 LEU B O 1
ATOM 1671 N N . GLU B 1 14 ? 11.281 -0.293 10.992 1 68.38 14 GLU B N 1
ATOM 1672 C CA . GLU B 1 14 ? 12.062 0.933 10.844 1 68.38 14 GLU B CA 1
ATOM 1673 C C . GLU B 1 14 ? 13.469 0.636 10.328 1 68.38 14 GLU B C 1
ATOM 1675 O O . GLU B 1 14 ? 13.977 1.33 9.445 1 68.38 14 GLU B O 1
ATOM 1680 N N . LYS B 1 15 ? 14.047 -0.351 10.922 1 71.06 15 LYS B N 1
ATOM 1681 C CA . LYS B 1 15 ? 15.398 -0.737 10.516 1 71.06 15 LYS B CA 1
ATOM 1682 C C . LYS B 1 15 ? 15.422 -1.205 9.062 1 71.06 15 LYS B C 1
ATOM 1684 O O . LYS B 1 15 ? 16.328 -0.843 8.305 1 71.06 15 LYS B O 1
ATOM 1689 N N . SER B 1 16 ? 14.414 -1.835 8.734 1 74 16 SER B N 1
ATOM 1690 C CA . SER B 1 16 ? 14.336 -2.363 7.375 1 74 16 SER B CA 1
ATOM 1691 C C . SER B 1 16 ? 14.109 -1.246 6.363 1 74 16 SER B C 1
ATOM 1693 O O . SER B 1 16 ? 14.703 -1.25 5.281 1 74 16 SER B O 1
ATOM 1695 N N . LEU B 1 17 ? 13.375 -0.26 6.793 1 75.06 17 LEU B N 1
ATOM 1696 C CA . LEU B 1 17 ? 13.023 0.83 5.887 1 75.06 17 LEU B CA 1
ATOM 1697 C C . LEU B 1 17 ? 14.242 1.69 5.582 1 75.06 17 LEU B C 1
ATOM 1699 O O . LEU B 1 17 ? 14.383 2.199 4.465 1 75.06 17 LEU B O 1
ATOM 1703 N N . SER B 1 18 ? 15.07 1.771 6.555 1 74.12 18 SER B N 1
ATOM 1704 C CA . SER B 1 18 ? 16.25 2.607 6.379 1 74.12 18 SER B CA 1
ATOM 1705 C C . SER B 1 18 ? 17.219 2 5.363 1 74.12 18 SER B C 1
ATOM 1707 O O . SER B 1 18 ? 18 2.715 4.738 1 74.12 18 SER B O 1
ATOM 1709 N N . LYS B 1 19 ? 17.109 0.698 5.242 1 74.88 19 LYS B N 1
ATOM 1710 C CA . LYS B 1 19 ? 18.016 -0.01 4.348 1 74.88 19 LYS B CA 1
ATOM 1711 C C . LYS B 1 19 ? 17.406 -0.184 2.961 1 74.88 19 LYS B C 1
ATOM 1713 O O . LYS B 1 19 ? 18.109 -0.439 1.986 1 74.88 19 LYS B O 1
ATOM 1718 N N . LEU B 1 20 ? 16.141 0.044 3.066 1 72.44 20 LEU B N 1
ATOM 1719 C CA . LEU B 1 20 ? 15.422 -0.221 1.826 1 72.44 20 LEU B CA 1
ATOM 1720 C C . LEU B 1 20 ? 15.562 0.946 0.855 1 72.44 20 LEU B C 1
ATOM 1722 O O . LEU B 1 20 ? 15.32 2.098 1.221 1 72.44 20 LEU B O 1
ATOM 1726 N N . LYS B 1 21 ? 16.281 0.638 -0.243 1 74.94 21 LYS B N 1
ATOM 1727 C CA . LYS B 1 21 ? 16.391 1.617 -1.319 1 74.94 21 LYS B CA 1
ATOM 1728 C C . LYS B 1 21 ? 15.734 1.109 -2.598 1 74.94 21 LYS B C 1
ATOM 1730 O O . LYS B 1 21 ? 15.797 -0.083 -2.904 1 74.94 21 LYS B O 1
ATOM 1735 N N . GLY B 1 22 ? 14.961 2.023 -3.137 1 82 22 GLY B N 1
ATOM 1736 C CA . GLY B 1 22 ? 14.383 1.647 -4.418 1 82 22 GLY B CA 1
ATOM 1737 C C . GLY B 1 22 ? 13 2.223 -4.645 1 82 22 GLY B C 1
ATOM 1738 O O . GLY B 1 22 ? 12.5 2.994 -3.82 1 82 22 GLY B O 1
ATOM 1739 N N . GLU B 1 23 ? 12.602 1.965 -5.871 1 85.44 23 GLU B N 1
ATOM 1740 C CA . GLU B 1 23 ? 11.281 2.418 -6.293 1 85.44 23 GLU B CA 1
ATOM 1741 C C . GLU B 1 23 ? 10.422 1.251 -6.77 1 85.44 23 GLU B C 1
ATOM 1743 O O . GLU B 1 23 ? 10.938 0.169 -7.055 1 85.44 23 GLU B O 1
ATOM 1748 N N . ILE B 1 24 ? 9.18 1.422 -6.66 1 84.88 24 ILE B N 1
ATOM 1749 C CA . ILE B 1 24 ? 8.234 0.417 -7.137 1 84.88 24 ILE B CA 1
ATOM 1750 C C . ILE B 1 24 ? 7.168 1.081 -8.008 1 84.88 24 ILE B C 1
ATOM 1752 O O . ILE B 1 24 ? 6.969 2.297 -7.938 1 84.88 24 ILE B O 1
ATOM 1756 N N . ASN B 1 25 ? 6.602 0.248 -8.805 1 85.62 25 ASN B N 1
ATOM 1757 C CA . ASN B 1 25 ? 5.539 0.761 -9.664 1 85.62 25 ASN B CA 1
ATOM 1758 C C . ASN B 1 25 ? 4.41 1.382 -8.844 1 85.62 25 ASN B C 1
ATOM 1760 O O . ASN B 1 25 ? 4.012 0.835 -7.816 1 85.62 25 ASN B O 1
ATOM 1764 N N . ILE B 1 26 ? 3.934 2.498 -9.258 1 88.19 26 ILE B N 1
ATOM 1765 C CA . ILE B 1 26 ? 2.908 3.244 -8.539 1 88.19 26 ILE B CA 1
ATOM 1766 C C . ILE B 1 26 ? 1.605 2.447 -8.523 1 88.19 26 ILE B C 1
ATOM 1768 O O . ILE B 1 26 ? 0.805 2.572 -7.594 1 88.19 26 ILE B O 1
ATOM 1772 N N . ALA B 1 27 ? 1.4 1.672 -9.516 1 86.06 27 ALA B N 1
ATOM 1773 C CA . ALA B 1 27 ? 0.177 0.876 -9.594 1 86.06 27 ALA B CA 1
ATOM 1774 C C . ALA B 1 27 ? 0.093 -0.106 -8.43 1 86.06 27 ALA B C 1
ATOM 1776 O O . ALA B 1 27 ? -0.994 -0.368 -7.902 1 86.06 27 ALA B O 1
ATOM 1777 N N . THR B 1 28 ? 1.252 -0.678 -8.055 1 85.38 28 THR B N 1
ATOM 1778 C CA . THR B 1 28 ? 1.288 -1.601 -6.926 1 85.38 28 THR B CA 1
ATOM 1779 C C . THR B 1 28 ? 0.887 -0.892 -5.637 1 85.38 28 THR B C 1
ATOM 1781 O O . THR B 1 28 ? 0.134 -1.44 -4.828 1 85.38 28 THR B O 1
ATOM 1784 N N . PHE B 1 29 ? 1.323 0.292 -5.48 1 89.56 29 PHE B N 1
ATOM 1785 C CA . PHE B 1 29 ? 0.924 1.122 -4.348 1 89.56 29 PHE B CA 1
ATOM 1786 C C . PHE B 1 29 ? -0.568 1.429 -4.402 1 89.56 29 PHE B C 1
ATOM 1788 O O . PHE B 1 29 ? -1.264 1.332 -3.391 1 89.56 29 PHE B O 1
ATOM 1795 N N . ALA B 1 30 ? -0.959 1.81 -5.535 1 90.81 30 ALA B N 1
ATOM 1796 C CA . ALA B 1 30 ? -2.361 2.18 -5.719 1 90.81 30 ALA B CA 1
ATOM 1797 C C . ALA B 1 30 ? -3.285 1.035 -5.312 1 90.81 30 ALA B C 1
ATOM 1799 O O . ALA B 1 30 ? -4.301 1.255 -4.645 1 90.81 30 ALA B O 1
ATOM 1800 N N . ASN B 1 31 ? -2.943 -0.121 -5.629 1 88.56 31 ASN B N 1
ATOM 1801 C CA . ASN B 1 31 ? -3.768 -1.283 -5.316 1 88.56 31 ASN B CA 1
ATOM 1802 C C . ASN B 1 31 ? -3.842 -1.527 -3.812 1 88.56 31 ASN B C 1
ATOM 1804 O O . ASN B 1 31 ? -4.91 -1.837 -3.281 1 88.56 31 ASN B O 1
ATOM 1808 N N . LEU B 1 32 ? -2.727 -1.389 -3.154 1 89.88 32 LEU B N 1
ATOM 1809 C CA . LEU B 1 32 ? -2.715 -1.578 -1.707 1 89.88 32 LEU B CA 1
ATOM 1810 C C . LEU B 1 32 ? -3.486 -0.464 -1.008 1 89.88 32 LEU B C 1
ATOM 1812 O O . LEU B 1 32 ? -4.207 -0.715 -0.037 1 89.88 32 LEU B O 1
ATOM 1816 N N . PHE B 1 33 ? -3.301 0.723 -1.554 1 93.12 33 PHE B N 1
ATOM 1817 C CA . PHE B 1 33 ? -3.965 1.868 -0.944 1 93.12 33 PHE B CA 1
ATOM 1818 C C . PHE B 1 33 ? -5.48 1.736 -1.053 1 93.12 33 PHE B C 1
ATOM 1820 O O . PHE B 1 33 ? -6.203 2.016 -0.094 1 93.12 33 PHE B O 1
ATOM 1827 N N . VAL B 1 34 ? -5.891 1.339 -2.16 1 89.44 34 VAL B N 1
ATOM 1828 C CA . VAL B 1 34 ? -7.324 1.16 -2.379 1 89.44 34 VAL B CA 1
ATOM 1829 C C . VAL B 1 34 ? -7.875 0.134 -1.392 1 89.44 34 VAL B C 1
ATOM 1831 O O . VAL B 1 34 ? -8.953 0.324 -0.829 1 89.44 34 VAL B O 1
ATOM 1834 N N . GLU B 1 35 ? -7.172 -0.92 -1.169 1 88.31 35 GLU B N 1
ATOM 1835 C CA . GLU B 1 35 ? -7.609 -1.933 -0.214 1 88.31 35 GLU B CA 1
ATOM 1836 C C . GLU B 1 35 ? -7.625 -1.381 1.209 1 88.31 35 GLU B C 1
ATOM 1838 O O . GLU B 1 35 ? -8.5 -1.726 2.004 1 88.31 35 GLU B O 1
ATOM 1843 N N . LEU B 1 36 ? -6.672 -0.56 1.472 1 90.19 36 LEU B N 1
ATOM 1844 C CA . LEU B 1 36 ? -6.617 0.073 2.785 1 90.19 36 LEU B CA 1
ATOM 1845 C C . LEU B 1 36 ? -7.816 0.99 2.998 1 90.19 36 LEU B C 1
ATOM 1847 O O . LEU B 1 36 ? -8.391 1.026 4.09 1 90.19 36 LEU B O 1
ATOM 1851 N N . VAL B 1 37 ? -8.18 1.688 1.996 1 91.94 37 VAL B N 1
ATOM 1852 C CA . VAL B 1 37 ? -9.336 2.58 2.066 1 91.94 37 VAL B CA 1
ATOM 1853 C C . VAL B 1 37 ? -10.609 1.765 2.287 1 91.94 37 VAL B C 1
ATOM 1855 O O . VAL B 1 37 ? -11.445 2.125 3.115 1 91.94 37 VAL B O 1
ATOM 1858 N N . LYS B 1 38 ? -10.719 0.685 1.584 1 87.5 38 LYS B N 1
ATOM 1859 C CA . LYS B 1 38 ? -11.875 -0.192 1.766 1 87.5 38 LYS B CA 1
ATOM 1860 C C . LYS B 1 38 ? -11.953 -0.707 3.199 1 87.5 38 LYS B C 1
ATOM 1862 O O . LYS B 1 38 ? -13.039 -0.77 3.783 1 87.5 38 LYS B O 1
ATOM 1867 N N . TYR B 1 39 ? -10.867 -1.029 3.654 1 84.44 39 TYR B N 1
ATOM 1868 C CA . TYR B 1 39 ? -10.797 -1.491 5.035 1 84.44 39 TYR B CA 1
ATOM 1869 C C . TYR B 1 39 ? -11.242 -0.398 6 1 84.44 39 TYR B C 1
ATOM 1871 O O . TYR B 1 39 ? -11.938 -0.673 6.984 1 84.44 39 TYR B O 1
ATOM 1879 N N . SER B 1 40 ? -10.836 0.796 5.785 1 90.56 40 SER B N 1
ATOM 1880 C CA . SER B 1 40 ? -11.164 1.909 6.672 1 90.56 40 SER B CA 1
ATOM 1881 C C . SER B 1 40 ? -12.664 2.146 6.727 1 90.56 40 SER B C 1
ATOM 1883 O O . SER B 1 40 ? -13.172 2.758 7.668 1 90.56 40 SER B O 1
ATOM 1885 N N . MET B 1 41 ? -13.336 1.639 5.746 1 89.5 41 MET B N 1
ATOM 1886 C CA . MET B 1 41 ? -14.773 1.847 5.652 1 89.5 41 MET B CA 1
ATOM 1887 C C . MET B 1 41 ? -15.539 0.695 6.305 1 89.5 41 MET B C 1
ATOM 1889 O O . MET B 1 41 ? -16.75 0.763 6.465 1 89.5 41 MET B O 1
ATOM 1893 N N . ARG B 1 42 ? -14.773 -0.327 6.691 1 85.5 42 ARG B N 1
ATOM 1894 C CA . ARG B 1 42 ? -15.43 -1.517 7.223 1 85.5 42 ARG B CA 1
ATOM 1895 C C . ARG B 1 42 ? -15.797 -1.325 8.688 1 85.5 42 ARG B C 1
ATOM 1897 O O . ARG B 1 42 ? -14.984 -0.853 9.484 1 85.5 42 ARG B O 1
ATOM 1904 N N . ASN B 1 43 ? -16.984 -1.694 9.078 1 87.25 43 ASN B N 1
ATOM 1905 C CA . ASN B 1 43 ? -17.484 -1.767 10.453 1 87.25 43 ASN B CA 1
ATOM 1906 C C . ASN B 1 43 ? -17.422 -0.407 11.141 1 87.25 43 ASN B C 1
ATOM 1908 O O . ASN B 1 43 ? -16.922 -0.298 12.266 1 87.25 43 ASN B O 1
ATOM 1912 N N . VAL B 1 44 ? -17.578 0.615 10.461 1 89.44 44 VAL B N 1
ATOM 1913 C CA . VAL B 1 44 ? -17.734 1.955 11.016 1 89.44 44 VAL B CA 1
ATOM 1914 C C . VAL B 1 44 ? -19.094 2.527 10.586 1 89.44 44 VAL B C 1
ATOM 1916 O O . VAL B 1 44 ? -19.719 2.014 9.664 1 89.44 44 VAL B O 1
ATOM 1919 N N . SER B 1 45 ? -19.531 3.592 11.289 1 89.25 45 SER B N 1
ATOM 1920 C CA . SER B 1 45 ? -20.891 4.047 11.031 1 89.25 45 SER B CA 1
ATOM 1921 C C . SER B 1 45 ? -20.906 5.465 10.477 1 89.25 45 SER B C 1
ATOM 1923 O O . SER B 1 45 ? -21.938 5.938 10 1 89.25 45 SER B O 1
ATOM 1925 N N . THR B 1 46 ? -19.766 6.164 10.531 1 90.75 46 THR B N 1
ATOM 1926 C CA . THR B 1 46 ? -19.766 7.555 10.094 1 90.75 46 THR B CA 1
ATOM 1927 C C . THR B 1 46 ? -18.578 7.824 9.18 1 90.75 46 THR B C 1
ATOM 1929 O O . THR B 1 46 ? -17.547 7.152 9.273 1 90.75 46 THR B O 1
ATOM 1932 N N . MET B 1 47 ? -18.688 8.82 8.352 1 90.5 47 MET B N 1
ATOM 1933 C CA . MET B 1 47 ? -17.609 9.273 7.48 1 90.5 47 MET B CA 1
ATOM 1934 C C . MET B 1 47 ? -16.406 9.75 8.289 1 90.5 47 MET B C 1
ATOM 1936 O O . MET B 1 47 ? -15.266 9.484 7.922 1 90.5 47 MET B O 1
ATOM 1940 N N . ASP B 1 48 ? -16.766 10.453 9.336 1 91.5 48 ASP B N 1
ATOM 1941 C CA . ASP B 1 48 ? -15.695 10.953 10.195 1 91.5 48 ASP B CA 1
ATOM 1942 C C . ASP B 1 48 ? -14.828 9.805 10.719 1 91.5 48 ASP B C 1
ATOM 1944 O O . ASP B 1 48 ? -13.609 9.938 10.82 1 91.5 48 ASP B O 1
ATOM 1948 N N . ALA B 1 49 ? -15.484 8.734 11.031 1 93.62 49 ALA B N 1
ATOM 1949 C CA . ALA B 1 49 ? -14.758 7.57 11.531 1 93.62 49 ALA B CA 1
ATOM 1950 C C . ALA B 1 49 ? -13.875 6.969 10.445 1 93.62 49 ALA B C 1
ATOM 1952 O O . ALA B 1 49 ? -12.758 6.523 10.719 1 93.62 49 ALA B O 1
ATOM 1953 N N . VAL B 1 50 ? -14.344 6.953 9.258 1 93.62 50 VAL B N 1
ATOM 1954 C CA . VAL B 1 50 ? -13.562 6.449 8.133 1 93.62 50 VAL B CA 1
ATOM 1955 C C . VAL B 1 50 ? -12.32 7.316 7.926 1 93.62 50 VAL B C 1
ATOM 1957 O O . VAL B 1 50 ? -11.211 6.801 7.797 1 93.62 50 VAL B O 1
ATOM 1960 N N . GLN B 1 51 ? -12.586 8.594 7.938 1 94.06 51 GLN B N 1
ATOM 1961 C CA . GLN B 1 51 ? -11.5 9.547 7.699 1 94.06 51 GLN B CA 1
ATOM 1962 C C . GLN B 1 51 ? -10.469 9.492 8.82 1 94.06 51 GLN B C 1
ATOM 1964 O O . GLN B 1 51 ? -9.266 9.609 8.562 1 94.06 51 GLN B O 1
ATOM 1969 N N . MET B 1 52 ? -10.938 9.289 9.984 1 95.19 52 MET B N 1
ATOM 1970 C CA . MET B 1 52 ? -10.031 9.172 11.125 1 95.19 52 MET B CA 1
ATOM 1971 C C . MET B 1 52 ? -9.141 7.945 10.984 1 95.19 52 MET B C 1
ATOM 1973 O O . MET B 1 52 ? -7.934 8.008 11.242 1 95.19 52 MET B O 1
ATOM 1977 N N . ARG B 1 53 ? -9.703 6.859 10.562 1 93.69 53 ARG B N 1
ATOM 1978 C CA . ARG B 1 53 ? -8.938 5.637 10.352 1 93.69 53 ARG B CA 1
ATOM 1979 C C . ARG B 1 53 ? -7.902 5.82 9.242 1 93.69 53 ARG B C 1
ATOM 1981 O O . ARG B 1 53 ? -6.77 5.348 9.359 1 93.69 53 ARG B O 1
ATOM 1988 N N . LEU B 1 54 ? -8.352 6.445 8.25 1 94.56 54 LEU B N 1
ATOM 1989 C CA . LEU B 1 54 ? -7.445 6.707 7.133 1 94.56 54 LEU B CA 1
ATOM 1990 C C . LEU B 1 54 ? -6.293 7.609 7.562 1 94.56 54 LEU B C 1
ATOM 1992 O O . LEU B 1 54 ? -5.137 7.355 7.215 1 94.56 54 LEU B O 1
ATOM 1996 N N . ALA B 1 55 ? -6.609 8.617 8.336 1 96.81 55 ALA B N 1
ATOM 1997 C CA . ALA B 1 55 ? -5.582 9.516 8.859 1 96.81 55 ALA B CA 1
ATOM 1998 C C . ALA B 1 55 ? -4.629 8.773 9.789 1 96.81 55 ALA B C 1
ATOM 2000 O O . ALA B 1 55 ? -3.434 9.07 9.836 1 96.81 55 ALA B O 1
ATOM 2001 N N . ASP B 1 56 ? -5.184 7.852 10.523 1 95.06 56 ASP B N 1
ATOM 2002 C CA . ASP B 1 56 ? -4.355 7.062 11.43 1 95.06 56 ASP B CA 1
ATOM 2003 C C . ASP B 1 56 ? -3.32 6.246 10.664 1 95.06 56 ASP B C 1
ATOM 2005 O O . ASP B 1 56 ? -2.174 6.125 11.094 1 95.06 56 ASP B O 1
ATOM 2009 N N . PHE B 1 57 ? -3.75 5.73 9.57 1 92.62 57 PHE B N 1
ATOM 2010 C CA . PHE B 1 57 ? -2.803 5.012 8.719 1 92.62 57 PHE B CA 1
ATOM 2011 C C . PHE B 1 57 ? -1.721 5.953 8.203 1 92.62 57 PHE B C 1
ATOM 2013 O O . PHE B 1 57 ? -0.54 5.598 8.188 1 92.62 57 PHE B O 1
ATOM 2020 N N . GLY B 1 58 ? -2.139 7.137 7.797 1 95.69 58 GLY B N 1
ATOM 2021 C CA . GLY B 1 58 ? -1.17 8.133 7.375 1 95.69 58 GLY B CA 1
ATOM 2022 C C . GLY B 1 58 ? -0.186 8.508 8.469 1 95.69 58 GLY B C 1
ATOM 2023 O O . GLY B 1 58 ? 1.012 8.648 8.211 1 95.69 58 GLY B O 1
ATOM 2024 N N . ARG B 1 59 ? -0.708 8.609 9.641 1 96 59 ARG B N 1
ATOM 2025 C CA . ARG B 1 59 ? 0.132 8.969 10.773 1 96 59 ARG B CA 1
ATOM 2026 C C . ARG B 1 59 ? 1.227 7.93 11 1 96 59 ARG B C 1
ATOM 2028 O O . ARG B 1 59 ? 2.369 8.281 11.297 1 96 59 ARG B O 1
ATOM 2035 N N . LEU B 1 60 ? 0.876 6.734 10.859 1 90.69 60 LEU B N 1
ATOM 2036 C CA . LEU B 1 60 ? 1.839 5.652 11.039 1 90.69 60 LEU B CA 1
ATOM 2037 C C . LEU B 1 60 ? 2.947 5.73 9.992 1 90.69 60 LEU B C 1
ATOM 2039 O O . LEU B 1 60 ? 4.121 5.535 10.312 1 90.69 60 LEU B O 1
ATOM 2043 N N . VAL B 1 61 ? 2.568 6.012 8.844 1 91.44 61 VAL B N 1
ATOM 2044 C CA . VAL B 1 61 ? 3.541 6.164 7.766 1 91.44 61 VAL B CA 1
ATOM 2045 C C . VAL B 1 61 ? 4.453 7.355 8.062 1 91.44 61 VAL B C 1
ATOM 2047 O O . VAL B 1 61 ? 5.68 7.242 7.969 1 91.44 61 VAL B O 1
ATOM 2050 N N . GLY B 1 62 ? 3.836 8.477 8.422 1 94.88 62 GLY B N 1
ATOM 2051 C CA . GLY B 1 62 ? 4.609 9.664 8.719 1 94.88 62 GLY B CA 1
ATOM 2052 C C . GLY B 1 62 ? 5.617 9.461 9.836 1 94.88 62 GLY B C 1
ATOM 2053 O O . GLY B 1 62 ? 6.773 9.875 9.719 1 94.88 62 GLY B O 1
ATOM 2054 N N . GLU B 1 63 ? 5.199 8.805 10.836 1 92.94 63 GLU B N 1
ATOM 2055 C CA . GLU B 1 63 ? 6.055 8.57 12 1 92.94 63 GLU B CA 1
ATOM 2056 C C . GLU B 1 63 ? 7.281 7.746 11.617 1 92.94 63 GLU B C 1
ATOM 2058 O O . GLU B 1 63 ? 8.391 8.031 12.078 1 92.94 63 GLU B O 1
ATOM 2063 N N . ARG B 1 64 ? 7.121 6.828 10.828 1 88.94 64 ARG B N 1
ATOM 2064 C CA . ARG B 1 64 ? 8.211 5.938 10.445 1 88.94 64 ARG B CA 1
ATOM 2065 C C . ARG B 1 64 ? 9.148 6.613 9.445 1 88.94 64 ARG B C 1
ATOM 2067 O O . ARG B 1 64 ? 10.367 6.449 9.523 1 88.94 64 ARG B O 1
ATOM 2074 N N . MET B 1 65 ? 8.609 7.387 8.602 1 92.12 65 MET B N 1
ATOM 2075 C CA . MET B 1 65 ? 9.383 7.953 7.5 1 92.12 65 MET B CA 1
ATOM 2076 C C . MET B 1 65 ? 10.203 9.148 7.969 1 92.12 65 MET B C 1
ATOM 2078 O O . MET B 1 65 ? 11.211 9.492 7.352 1 92.12 65 MET B O 1
ATOM 2082 N N . VAL B 1 66 ? 9.773 9.766 9.062 1 92.25 66 VAL B N 1
ATOM 2083 C CA . VAL B 1 66 ? 10.508 10.93 9.562 1 92.25 66 VAL B CA 1
ATOM 2084 C C . VAL B 1 66 ? 11.953 10.547 9.836 1 92.25 66 VAL B C 1
ATOM 2086 O O . VAL B 1 66 ? 12.883 11.188 9.336 1 92.25 66 VAL B O 1
ATOM 2089 N N . ASP B 1 67 ? 12.18 9.508 10.531 1 86.06 67 ASP B N 1
ATOM 2090 C CA . ASP B 1 67 ? 13.531 9.078 10.883 1 86.06 67 ASP B CA 1
ATOM 2091 C C . ASP B 1 67 ? 14.305 8.641 9.648 1 86.06 67 ASP B C 1
ATOM 2093 O O . ASP B 1 67 ? 15.5 8.938 9.516 1 86.06 67 ASP B O 1
ATOM 2097 N N . VAL B 1 68 ? 13.609 7.957 8.805 1 86.25 68 VAL B N 1
ATOM 2098 C CA . VAL B 1 68 ? 14.234 7.445 7.598 1 86.25 68 VAL B CA 1
ATOM 2099 C C . VAL B 1 68 ? 14.727 8.609 6.734 1 86.25 68 VAL B C 1
ATOM 2101 O O . VAL B 1 68 ? 15.875 8.617 6.289 1 86.25 68 VAL B O 1
ATOM 2104 N N . VAL B 1 69 ? 13.938 9.586 6.531 1 89.38 69 VAL B N 1
ATOM 2105 C CA . VAL B 1 69 ? 14.25 10.68 5.621 1 89.38 69 VAL B CA 1
ATOM 2106 C C . VAL B 1 69 ? 15.289 11.602 6.262 1 89.38 69 VAL B C 1
ATOM 2108 O O . VAL B 1 69 ? 16.219 12.062 5.598 1 89.38 69 VAL B O 1
ATOM 2111 N N . TYR B 1 70 ? 15.203 11.844 7.531 1 88.12 70 TYR B N 1
ATOM 2112 C CA . TYR B 1 70 ? 16.188 12.688 8.203 1 88.12 70 TYR B CA 1
ATOM 2113 C C . TYR B 1 70 ? 17.562 12.031 8.211 1 88.12 70 TYR B C 1
ATOM 2115 O O . TYR B 1 70 ? 18.578 12.703 8.008 1 88.12 70 TYR B O 1
ATOM 2123 N N . SER B 1 71 ? 17.578 10.789 8.477 1 85.25 71 SER B N 1
ATOM 2124 C CA . SER B 1 71 ? 18.844 10.07 8.508 1 85.25 71 SER B CA 1
ATOM 2125 C C . SER B 1 71 ? 19.547 10.125 7.152 1 85.25 71 SER B C 1
ATOM 2127 O O . SER B 1 71 ? 20.766 10.141 7.082 1 85.25 71 SER B O 1
ATOM 2129 N N . ARG B 1 72 ? 18.828 10.18 6.148 1 84.19 72 ARG B N 1
ATOM 2130 C CA . ARG B 1 72 ? 19.375 10.164 4.793 1 84.19 72 ARG B CA 1
ATOM 2131 C C . ARG B 1 72 ? 19.703 11.578 4.324 1 84.19 72 ARG B C 1
ATOM 2133 O O . ARG B 1 72 ? 20.734 11.797 3.682 1 84.19 72 ARG B O 1
ATOM 2140 N N . GLU B 1 73 ? 18.828 12.477 4.629 1 84.94 73 GLU B N 1
ATOM 2141 C CA . GLU B 1 73 ? 18.906 13.781 3.988 1 84.94 73 GLU B CA 1
ATOM 2142 C C . GLU B 1 73 ? 19.5 14.828 4.93 1 84.94 73 GLU B C 1
ATOM 2144 O O . GLU B 1 73 ? 20.094 15.805 4.48 1 84.94 73 GLU B O 1
ATOM 2149 N N . LYS B 1 74 ? 19.219 14.75 6.195 1 79.19 74 LYS B N 1
ATOM 2150 C CA . LYS B 1 74 ? 19.672 15.742 7.172 1 79.19 74 LYS B CA 1
ATOM 2151 C C . LYS B 1 74 ? 20.078 15.07 8.477 1 79.19 74 LYS B C 1
ATOM 2153 O O . LYS B 1 74 ? 19.469 15.305 9.523 1 79.19 74 LYS B O 1
ATOM 2158 N N . PRO B 1 75 ? 21.094 14.297 8.43 1 68.19 75 PRO B N 1
ATOM 2159 C CA . PRO B 1 75 ? 21.438 13.484 9.602 1 68.19 75 PRO B CA 1
ATOM 2160 C C . PRO B 1 75 ? 21.703 14.328 10.844 1 68.19 75 PRO B C 1
ATOM 2162 O O . PRO B 1 75 ? 21.375 13.922 11.953 1 68.19 75 PRO B O 1
ATOM 2165 N N . GLN B 1 76 ? 22.344 15.336 10.836 1 63.62 76 GLN B N 1
ATOM 2166 C CA . GLN B 1 76 ? 22.812 16 12.047 1 63.62 76 GLN B CA 1
ATOM 2167 C C . GLN B 1 76 ? 21.922 17.172 12.414 1 63.62 76 GLN B C 1
ATOM 2169 O O . GLN B 1 76 ? 22.234 17.953 13.32 1 63.62 76 GLN B O 1
ATOM 2174 N N . ARG B 1 77 ? 20.641 17.219 11.836 1 71.94 77 ARG B N 1
ATOM 2175 C CA . ARG B 1 77 ? 20.016 18.516 12.141 1 71.94 77 ARG B CA 1
ATOM 2176 C C . ARG B 1 77 ? 18.5 18.406 12.102 1 71.94 77 ARG B C 1
ATOM 2178 O O . ARG B 1 77 ? 17.922 17.984 11.094 1 71.94 77 ARG B O 1
ATOM 2185 N N . ARG B 1 78 ? 17.953 18.375 13.375 1 77 78 ARG B N 1
ATOM 2186 C CA . ARG B 1 78 ? 16.516 18.625 13.383 1 77 78 ARG B CA 1
ATOM 2187 C C . ARG B 1 78 ? 16.219 20.125 13.344 1 77 78 ARG B C 1
ATOM 2189 O O . ARG B 1 78 ? 16.984 20.922 13.898 1 77 78 ARG B O 1
ATOM 2196 N N . ASP B 1 79 ? 15.172 20.453 12.641 1 83.81 79 ASP B N 1
ATOM 2197 C CA . ASP B 1 79 ? 14.82 21.859 12.469 1 83.81 79 ASP B CA 1
ATOM 2198 C C . ASP B 1 79 ? 14.219 22.438 13.75 1 83.81 79 ASP B C 1
ATOM 2200 O O . ASP B 1 79 ? 13.273 21.875 14.305 1 83.81 79 ASP B O 1
ATOM 2204 N N . ILE B 1 80 ? 14.82 23.438 14.117 1 88.69 80 ILE B N 1
ATOM 2205 C CA . ILE B 1 80 ? 14.281 24.109 15.297 1 88.69 80 ILE B CA 1
ATOM 2206 C C . ILE B 1 80 ? 13.258 25.156 14.875 1 88.69 80 ILE B C 1
ATOM 2208 O O . ILE B 1 80 ? 12.305 25.438 15.609 1 88.69 80 ILE B O 1
ATOM 2212 N N . ARG B 1 81 ? 13.484 25.641 13.672 1 93.38 81 ARG B N 1
ATOM 2213 C CA . ARG B 1 81 ? 12.578 26.656 13.148 1 93.38 81 ARG B CA 1
ATOM 2214 C C . ARG B 1 81 ? 11.414 26.016 12.398 1 93.38 81 ARG B C 1
ATOM 2216 O O . ARG B 1 81 ? 11.617 25.125 11.586 1 93.38 81 ARG B O 1
ATOM 2223 N N . LEU B 1 82 ? 10.266 26.609 12.68 1 94.81 82 LEU B N 1
ATOM 2224 C CA . LEU B 1 82 ? 9.047 26.109 12.055 1 94.81 82 LEU B CA 1
ATOM 2225 C C . LEU B 1 82 ? 9.125 26.234 10.531 1 94.81 82 LEU B C 1
ATOM 2227 O O . LEU B 1 82 ? 8.781 25.281 9.812 1 94.81 82 LEU B O 1
ATOM 2231 N N . CYS B 1 83 ? 9.57 27.359 10.109 1 93.5 83 CYS B N 1
ATOM 2232 C CA . CYS B 1 83 ? 9.648 27.609 8.672 1 93.5 83 CYS B CA 1
ATOM 2233 C C . CYS B 1 83 ? 10.516 26.578 7.984 1 93.5 83 CYS B C 1
ATOM 2235 O O . CYS B 1 83 ? 10.156 26.047 6.93 1 93.5 83 CYS B O 1
ATOM 2237 N N . ASN B 1 84 ? 11.617 26.281 8.586 1 94.31 84 ASN B N 1
ATOM 2238 C CA . ASN B 1 84 ? 12.523 25.281 8.023 1 94.31 84 ASN B CA 1
ATOM 2239 C C . ASN B 1 84 ? 11.875 23.906 7.977 1 94.31 84 ASN B C 1
ATOM 2241 O O . ASN B 1 84 ? 12.031 23.172 6.996 1 94.31 84 ASN B O 1
ATOM 2245 N N . ALA B 1 85 ? 11.172 23.547 9.008 1 95.88 85 ALA B N 1
ATOM 2246 C CA . ALA B 1 85 ? 10.492 22.266 9.062 1 95.88 85 ALA B CA 1
ATOM 2247 C C . ALA B 1 85 ? 9.414 22.156 7.988 1 95.88 85 ALA B C 1
ATOM 2249 O O . ALA B 1 85 ? 9.281 21.125 7.332 1 95.88 85 ALA B O 1
ATOM 2250 N N . LEU B 1 86 ? 8.734 23.234 7.801 1 97.44 86 LEU B N 1
ATOM 2251 C CA . LEU B 1 86 ? 7.66 23.266 6.812 1 97.44 86 LEU B CA 1
ATOM 2252 C C . LEU B 1 86 ? 8.219 23.156 5.398 1 97.44 86 LEU B C 1
ATOM 2254 O O . LEU B 1 86 ? 7.66 22.453 4.559 1 97.44 86 LEU B O 1
ATOM 2258 N N . LEU B 1 87 ? 9.312 23.828 5.219 1 96.5 87 LEU B N 1
ATOM 2259 C CA . LEU B 1 87 ? 9.945 23.781 3.902 1 96.5 87 LEU B CA 1
ATOM 2260 C C . LEU B 1 87 ? 10.508 22.391 3.625 1 96.5 87 LEU B C 1
ATOM 2262 O O . LEU B 1 87 ? 10.391 21.875 2.508 1 96.5 87 LEU B O 1
ATOM 2266 N N . PHE B 1 88 ? 11.055 21.828 4.637 1 96.62 88 PHE B N 1
ATOM 2267 C CA . PHE B 1 88 ? 11.57 20.469 4.5 1 96.62 88 PHE B CA 1
ATOM 2268 C C . PHE B 1 88 ? 10.445 19.484 4.23 1 96.62 88 PHE B C 1
ATOM 2270 O O . PHE B 1 88 ? 10.594 18.562 3.42 1 96.62 88 PHE B O 1
ATOM 2277 N N . LEU B 1 89 ? 9.328 19.656 4.895 1 97.56 89 LEU B N 1
ATOM 2278 C CA . LEU B 1 89 ? 8.148 18.812 4.707 1 97.56 89 LEU B CA 1
ATOM 2279 C C . LEU B 1 89 ? 7.645 18.906 3.27 1 97.56 89 LEU B C 1
ATOM 2281 O O . LEU B 1 89 ? 7.457 17.875 2.613 1 97.56 89 LEU B O 1
ATOM 2285 N N . LYS B 1 90 ? 7.414 20.047 2.824 1 97.5 90 LYS B N 1
ATOM 2286 C CA . LYS B 1 90 ? 6.797 20.281 1.521 1 97.5 90 LYS B CA 1
ATOM 2287 C C . LYS B 1 90 ? 7.711 19.812 0.391 1 97.5 90 LYS B C 1
ATOM 2289 O O . LYS B 1 90 ? 7.234 19.391 -0.662 1 97.5 90 LYS B O 1
ATOM 2294 N N . SER B 1 91 ? 9.031 19.875 0.605 1 96.88 91 SER B N 1
ATOM 2295 C CA . SER B 1 91 ? 9.984 19.625 -0.469 1 96.88 91 SER B CA 1
ATOM 2296 C C . SER B 1 91 ? 10.594 18.234 -0.356 1 96.88 91 SER B C 1
ATOM 2298 O O . SER B 1 91 ? 10.016 17.266 -0.851 1 96.88 91 SER B O 1
ATOM 2300 N N . THR B 1 92 ? 11.555 18.062 0.558 1 95.62 92 THR B N 1
ATOM 2301 C CA . THR B 1 92 ? 12.375 16.859 0.615 1 95.62 92 THR B CA 1
ATOM 2302 C C . THR B 1 92 ? 11.562 15.68 1.136 1 95.62 92 THR B C 1
ATOM 2304 O O . THR B 1 92 ? 11.57 14.602 0.54 1 95.62 92 THR B O 1
ATOM 2307 N N . PHE B 1 93 ? 10.898 15.906 2.25 1 95.81 93 PHE B N 1
ATOM 2308 C CA . PHE B 1 93 ? 10.148 14.82 2.873 1 95.81 93 PHE B CA 1
ATOM 2309 C C . PHE B 1 93 ? 9.039 14.328 1.952 1 95.81 93 PHE B C 1
ATOM 2311 O O . PHE B 1 93 ? 8.891 13.125 1.735 1 95.81 93 PHE B O 1
ATOM 2318 N N . TRP B 1 94 ? 8.281 15.227 1.428 1 96.81 94 TRP B N 1
ATOM 2319 C CA . TRP B 1 94 ? 7.148 14.891 0.577 1 96.81 94 TRP B CA 1
ATOM 2320 C C . TRP B 1 94 ? 7.613 14.188 -0.699 1 96.81 94 TRP B C 1
ATOM 2322 O O . TRP B 1 94 ? 7.016 13.203 -1.125 1 96.81 94 TRP B O 1
ATOM 2332 N N . LYS B 1 95 ? 8.688 14.672 -1.246 1 94.56 95 LYS B N 1
ATOM 2333 C CA . LYS B 1 95 ? 9.266 14.086 -2.455 1 94.56 95 LYS B CA 1
ATOM 2334 C C . LYS B 1 95 ? 9.758 12.672 -2.201 1 94.56 95 LYS B C 1
ATOM 2336 O O . LYS B 1 95 ? 9.68 11.812 -3.082 1 94.56 95 LYS B O 1
ATOM 2341 N N . SER B 1 96 ? 10.234 12.477 -1.055 1 91.94 96 SER B N 1
ATOM 2342 C CA . SER B 1 96 ? 10.734 11.156 -0.694 1 91.94 96 SER B CA 1
ATOM 2343 C C . SER B 1 96 ? 9.609 10.133 -0.64 1 91.94 96 SER B C 1
ATOM 2345 O O . SER B 1 96 ? 9.836 8.945 -0.868 1 91.94 96 SER B O 1
ATOM 2347 N N . LEU B 1 97 ? 8.438 10.531 -0.379 1 92.38 97 LEU B N 1
ATOM 2348 C CA . LEU B 1 97 ? 7.301 9.625 -0.268 1 92.38 97 LEU B CA 1
ATOM 2349 C C . LEU B 1 97 ? 6.594 9.469 -1.61 1 92.38 97 LEU B C 1
ATOM 2351 O O . LEU B 1 97 ? 6.289 8.352 -2.033 1 92.38 97 LEU B O 1
ATOM 2355 N N . PHE B 1 98 ? 6.395 10.586 -2.295 1 92.62 98 PHE B N 1
ATOM 2356 C CA . PHE B 1 98 ? 5.449 10.547 -3.404 1 92.62 98 PHE B CA 1
ATOM 2357 C C . PHE B 1 98 ? 6.137 10.922 -4.715 1 92.62 98 PHE B C 1
ATOM 2359 O O . PHE B 1 98 ? 5.508 10.922 -5.773 1 92.62 98 PHE B O 1
ATOM 2366 N N . GLY B 1 99 ? 7.402 11.289 -4.641 1 90.5 99 GLY B N 1
ATOM 2367 C CA . GLY B 1 99 ? 8.188 11.539 -5.836 1 90.5 99 GLY B CA 1
ATOM 2368 C C . GLY B 1 99 ? 8.086 12.969 -6.332 1 90.5 99 GLY B C 1
ATOM 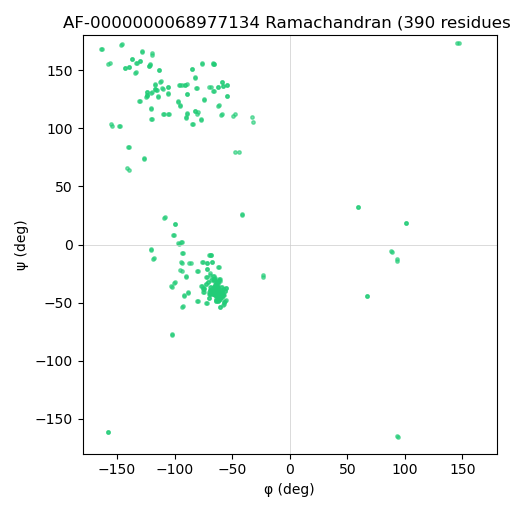2369 O O . GLY B 1 99 ? 8.75 13.344 -7.301 1 90.5 99 GLY B O 1
ATOM 2370 N N . LYS B 1 100 ? 7.25 13.727 -5.727 1 93.19 100 LYS B N 1
ATOM 2371 C CA . LYS B 1 100 ? 7.102 15.141 -6.074 1 93.19 100 LYS B CA 1
ATOM 2372 C C . LYS B 1 100 ? 6.836 15.984 -4.836 1 93.19 100 LYS B C 1
ATOM 2374 O O . LYS B 1 100 ? 6.234 15.516 -3.869 1 93.19 100 LYS B O 1
ATOM 2379 N N . GLU B 1 101 ? 7.246 17.234 -4.902 1 97.12 101 GLU B N 1
ATOM 2380 C CA . GLU B 1 101 ? 6.992 18.172 -3.807 1 97.12 101 GLU B CA 1
ATOM 2381 C C . GLU B 1 101 ? 5.547 18.641 -3.816 1 97.12 101 GLU B C 1
ATOM 2383 O O . GLU B 1 101 ? 4.879 18.609 -4.852 1 97.12 101 GLU B O 1
ATOM 2388 N N . ALA B 1 102 ? 5.102 19.062 -2.639 1 97.75 102 ALA B N 1
ATOM 2389 C CA . ALA B 1 102 ? 3.824 19.766 -2.617 1 97.75 102 ALA B CA 1
ATOM 2390 C C . ALA B 1 102 ? 3.918 21.094 -3.359 1 97.75 102 ALA B C 1
ATOM 2392 O O . ALA B 1 102 ? 5 21.688 -3.463 1 97.75 102 ALA B O 1
ATOM 2393 N N . ASP B 1 103 ? 2.869 21.594 -3.838 1 98.25 103 ASP B N 1
ATOM 2394 C CA . ASP B 1 103 ? 2.885 22.688 -4.789 1 98.25 103 ASP B CA 1
ATOM 2395 C C . ASP B 1 103 ? 3.084 24.031 -4.078 1 98.25 103 ASP B C 1
ATOM 2397 O O . ASP B 1 103 ? 3.875 24.859 -4.523 1 98.25 103 ASP B O 1
ATOM 2401 N N . GLU B 1 104 ? 2.32 24.281 -3.041 1 97.88 104 GLU B N 1
ATOM 2402 C CA . GLU B 1 104 ? 2.379 25.578 -2.379 1 97.88 104 GLU B CA 1
ATOM 2403 C C . GLU B 1 104 ? 2.307 25.438 -0.861 1 97.88 104 GLU B C 1
ATOM 2405 O O . GLU B 1 104 ? 1.791 24.438 -0.354 1 97.88 104 GLU B O 1
ATOM 2410 N N . LEU B 1 105 ? 2.887 26.391 -0.204 1 97.81 105 LEU B N 1
ATOM 2411 C CA . LEU B 1 105 ? 2.793 26.578 1.239 1 97.81 105 LEU B CA 1
ATOM 2412 C C . LEU B 1 105 ? 2.426 28.016 1.577 1 97.81 105 LEU B C 1
ATOM 2414 O O . LEU B 1 105 ? 3.098 28.953 1.137 1 97.81 105 LEU B O 1
ATOM 2418 N N . GLU B 1 106 ? 1.32 28.141 2.328 1 96.94 106 GLU B N 1
ATOM 2419 C CA . GLU B 1 106 ? 0.844 29.484 2.65 1 96.94 106 GLU B CA 1
ATOM 2420 C C . GLU B 1 106 ? 0.483 29.609 4.129 1 96.94 106 GLU B C 1
ATOM 2422 O O . GLU B 1 106 ? 0.031 28.641 4.742 1 96.94 106 GLU B O 1
ATOM 2427 N N . ARG B 1 107 ? 0.696 30.781 4.629 1 95.69 107 ARG B N 1
ATOM 2428 C CA . ARG B 1 107 ? 0.231 31.094 5.977 1 95.69 107 ARG B CA 1
ATOM 2429 C C . ARG B 1 107 ? -1.128 31.781 5.938 1 95.69 107 ARG B C 1
ATOM 2431 O O . ARG B 1 107 ? -1.38 32.625 5.074 1 95.69 107 ARG B O 1
ATOM 2438 N N . ASP B 1 108 ? -1.944 31.344 6.832 1 95.31 108 ASP B N 1
ATOM 2439 C CA . ASP B 1 108 ? -3.254 31.984 6.922 1 95.31 108 ASP B CA 1
ATOM 2440 C C . ASP B 1 108 ? -3.121 33.469 7.293 1 95.31 108 ASP B C 1
ATOM 2442 O O . ASP B 1 108 ? -2.35 33.812 8.188 1 95.31 108 ASP B O 1
ATOM 2446 N N . GLY B 1 109 ? -3.836 34.312 6.645 1 92.5 109 GLY B N 1
ATOM 2447 C CA . GLY B 1 109 ? -3.754 35.75 6.879 1 92.5 109 GLY B CA 1
ATOM 2448 C C . GLY B 1 109 ? -4.391 36.188 8.188 1 92.5 109 GLY B C 1
ATOM 2449 O O . GLY B 1 109 ? -4.012 37.188 8.766 1 92.5 109 GLY B O 1
ATOM 2450 N N . ASP B 1 110 ? -5.371 35.469 8.688 1 93.06 110 ASP B N 1
ATOM 2451 C CA . ASP B 1 110 ? -6.145 35.844 9.867 1 93.06 110 ASP B CA 1
ATOM 2452 C C . ASP B 1 110 ? -5.645 35.094 11.109 1 93.06 110 ASP B C 1
ATOM 2454 O O . ASP B 1 110 ? -5.715 35.625 12.219 1 93.06 110 ASP B O 1
ATOM 2458 N N . ASP B 1 111 ? -5.168 33.875 10.93 1 94.19 111 ASP B N 1
ATOM 2459 C CA . ASP B 1 111 ? -4.703 33.031 12.031 1 94.19 111 ASP B CA 1
ATOM 2460 C C . ASP B 1 111 ? -3.234 32.656 11.859 1 94.19 111 ASP B C 1
ATOM 2462 O O . ASP B 1 111 ? -2.906 31.766 11.078 1 94.19 111 ASP B O 1
ATOM 2466 N N . GLU B 1 112 ? -2.352 33.25 12.703 1 91.38 112 GLU B N 1
ATOM 2467 C CA . GLU B 1 112 ? -0.909 33.094 12.562 1 91.38 112 GLU B CA 1
ATOM 2468 C C . GLU B 1 112 ? -0.481 31.672 12.859 1 91.38 112 GLU B C 1
ATOM 2470 O O . GLU B 1 112 ? 0.622 31.25 12.5 1 91.38 112 GLU B O 1
ATOM 2475 N N . ASN B 1 113 ? -1.319 30.875 13.469 1 95.06 113 ASN B N 1
ATOM 2476 C CA . ASN B 1 113 ? -0.989 29.5 13.828 1 95.06 113 ASN B CA 1
ATOM 2477 C C . ASN B 1 113 ? -1.44 28.516 12.758 1 95.06 113 ASN B C 1
ATOM 2479 O O . ASN B 1 113 ? -1.271 27.312 12.906 1 95.06 113 ASN B O 1
ATOM 2483 N N . THR B 1 114 ? -2.008 29.047 11.672 1 97.12 114 THR B N 1
ATOM 2484 C CA . THR B 1 114 ? -2.58 28.172 10.648 1 97.12 114 THR B CA 1
ATOM 2485 C C . THR B 1 114 ? -1.81 28.297 9.336 1 97.12 114 THR B C 1
ATOM 2487 O O . THR B 1 114 ? -1.539 29.406 8.875 1 97.12 114 THR B O 1
ATOM 2490 N N . PHE B 1 115 ? -1.391 27.219 8.797 1 97.94 115 PHE B N 1
ATOM 2491 C CA . PHE B 1 115 ? -0.71 27.141 7.512 1 97.94 115 PHE B CA 1
ATOM 2492 C C . PHE B 1 115 ? -1.466 26.234 6.551 1 97.94 115 PHE B C 1
ATOM 2494 O O . PHE B 1 115 ? -2.191 25.328 6.98 1 97.94 115 PHE B O 1
ATOM 2501 N N . TYR B 1 116 ? -1.3 26.438 5.258 1 98.19 116 TYR B N 1
ATOM 2502 C CA . TYR B 1 116 ? -1.881 25.625 4.195 1 98.19 116 TYR B CA 1
ATOM 2503 C C . TYR B 1 116 ? -0.794 25.016 3.316 1 98.19 116 TYR B C 1
ATOM 2505 O O . TYR B 1 116 ? 0.021 25.734 2.738 1 98.19 116 TYR B O 1
ATOM 2513 N N . MET B 1 117 ? -0.714 23.75 3.303 1 98.5 117 MET B N 1
ATOM 2514 C CA . MET B 1 117 ? 0.063 23.062 2.277 1 98.5 117 MET B CA 1
ATOM 2515 C C . MET B 1 117 ? -0.835 22.578 1.142 1 98.5 117 MET B C 1
ATOM 2517 O O . MET B 1 117 ? -1.783 21.828 1.369 1 98.5 117 MET B O 1
ATOM 2521 N N . ILE B 1 118 ? -0.558 22.984 -0.042 1 98.5 118 ILE B N 1
ATOM 2522 C CA . ILE B 1 118 ? -1.499 22.797 -1.142 1 98.5 118 ILE B CA 1
ATOM 2523 C C . ILE B 1 118 ? -0.893 21.875 -2.193 1 98.5 118 ILE B C 1
ATOM 2525 O O . ILE B 1 118 ? 0.281 22.016 -2.545 1 98.5 118 ILE B O 1
ATOM 2529 N N . GLU B 1 119 ? -1.652 20.922 -2.637 1 97.44 119 GLU B N 1
ATOM 2530 C CA . GLU B 1 119 ? -1.324 20.031 -3.75 1 97.44 119 GLU B CA 1
ATOM 2531 C C . GLU B 1 119 ? -2.408 20.062 -4.824 1 97.44 119 GLU B C 1
ATOM 2533 O O . GLU B 1 119 ? -3.584 19.844 -4.535 1 97.44 119 GLU B O 1
ATOM 2538 N N . GLN B 1 120 ? -2.008 20.297 -6.012 1 96.44 120 GLN B N 1
ATOM 2539 C CA . GLN B 1 120 ? -2.953 20.312 -7.125 1 96.44 120 GLN B CA 1
ATOM 2540 C C . GLN B 1 120 ? -3.523 18.922 -7.391 1 96.44 120 GLN B C 1
ATOM 2542 O O . GLN B 1 120 ? -4.727 18.766 -7.598 1 96.44 120 GLN B O 1
ATOM 2547 N N . GLU B 1 121 ? -2.605 17.922 -7.336 1 93.06 121 GLU B N 1
ATOM 2548 C CA . GLU B 1 121 ? -3.014 16.547 -7.602 1 93.06 121 GLU B CA 1
ATOM 2549 C C . GLU B 1 121 ? -2.332 15.578 -6.645 1 93.06 121 GLU B C 1
ATOM 2551 O O . GLU B 1 121 ? -1.354 14.922 -7.008 1 93.06 121 GLU B O 1
ATOM 2556 N N . PRO B 1 122 ? -2.951 15.453 -5.441 1 94.81 122 PRO B N 1
ATOM 2557 C CA . PRO B 1 122 ? -2.375 14.438 -4.559 1 94.81 122 PRO B CA 1
ATOM 2558 C C . PRO B 1 122 ? -2.383 13.039 -5.18 1 94.81 122 PRO B C 1
ATOM 2560 O O . PRO B 1 122 ? -3.381 12.633 -5.777 1 94.81 122 PRO B O 1
ATOM 2563 N N . VAL B 1 123 ? -1.318 12.328 -4.973 1 90.56 123 VAL B N 1
ATOM 2564 C CA . VAL B 1 123 ? -1.151 11.008 -5.57 1 90.56 123 VAL B CA 1
ATOM 2565 C C . VAL B 1 123 ? -2.283 10.086 -5.121 1 90.56 123 VAL B C 1
ATOM 2567 O O . VAL B 1 123 ? -2.826 9.32 -5.918 1 90.56 123 VAL B O 1
ATOM 2570 N N . VAL B 1 124 ? -2.744 10.203 -3.869 1 92.88 124 VAL B N 1
ATOM 2571 C CA . VAL B 1 124 ? -3.715 9.297 -3.264 1 92.88 124 VAL B CA 1
ATOM 2572 C C . VAL B 1 124 ? -5.094 9.539 -3.871 1 92.88 124 VAL B C 1
ATOM 2574 O O . VAL B 1 124 ? -5.988 8.695 -3.744 1 92.88 124 VAL B O 1
ATOM 2577 N N . ASN B 1 125 ? -5.25 10.656 -4.527 1 90.62 125 ASN B N 1
ATOM 2578 C CA . ASN B 1 125 ? -6.543 10.977 -5.121 1 90.62 125 ASN B CA 1
ATOM 2579 C C . ASN B 1 125 ? -6.598 10.594 -6.598 1 90.62 125 ASN B C 1
ATOM 2581 O O . ASN B 1 125 ? -7.641 10.727 -7.242 1 90.62 125 ASN B O 1
ATOM 2585 N N . ARG B 1 126 ? -5.5 10.039 -7.066 1 84.88 126 ARG B N 1
ATOM 2586 C CA . ARG B 1 126 ? -5.391 9.773 -8.5 1 84.88 126 ARG B CA 1
ATOM 2587 C C . ARG B 1 126 ? -6.004 8.422 -8.859 1 84.88 126 ARG B C 1
ATOM 2589 O O . ARG B 1 126 ? -6.273 8.148 -10.031 1 84.88 126 ARG B O 1
ATOM 2596 N N . PHE B 1 127 ? -6.211 7.613 -7.914 1 81.31 127 PHE B N 1
ATOM 2597 C CA . PHE B 1 127 ? -6.457 6.207 -8.203 1 81.31 127 PHE B CA 1
ATOM 2598 C C . PHE B 1 127 ? -7.953 5.934 -8.328 1 81.31 127 PHE B C 1
ATOM 2600 O O . PHE B 1 127 ? -8.391 5.289 -9.281 1 81.31 127 PHE B O 1
ATOM 2607 N N . THR B 1 128 ? -8.656 6.324 -7.355 1 77.5 128 THR B N 1
ATOM 2608 C CA . THR B 1 128 ? -10.078 6.02 -7.34 1 77.5 128 THR B CA 1
ATOM 2609 C C . THR B 1 128 ? -10.836 6.988 -6.434 1 77.5 128 THR B C 1
ATOM 2611 O O . THR B 1 128 ? -10.219 7.734 -5.668 1 77.5 128 THR B O 1
ATOM 2614 N N . ARG B 1 129 ? -12.141 7.098 -6.777 1 81.56 129 ARG B N 1
ATOM 2615 C CA . ARG B 1 129 ? -13.039 7.855 -5.914 1 81.56 129 ARG B CA 1
ATOM 2616 C C . ARG B 1 129 ? -13.953 6.926 -5.121 1 81.56 129 ARG B C 1
ATOM 2618 O O . ARG B 1 129 ? -14.508 5.973 -5.672 1 81.56 129 ARG B O 1
ATOM 2625 N N . PHE B 1 130 ? -13.961 7.184 -3.807 1 85.75 130 PHE B N 1
ATOM 2626 C CA . PHE B 1 130 ? -14.82 6.379 -2.943 1 85.75 130 PHE B CA 1
ATOM 2627 C C . PHE B 1 130 ? -15.953 7.219 -2.373 1 85.75 130 PHE B C 1
ATOM 2629 O O . PHE B 1 130 ? -15.781 8.414 -2.109 1 85.75 130 PHE B O 1
ATOM 2636 N N . VAL B 1 131 ? -17.078 6.574 -2.33 1 86.81 131 VAL B N 1
ATOM 2637 C CA . VAL B 1 131 ? -18.203 7.141 -1.583 1 86.81 131 VAL B CA 1
ATOM 2638 C C . VAL B 1 131 ? -18.516 6.258 -0.379 1 86.81 131 VAL B C 1
ATOM 2640 O O . VAL B 1 131 ? -18.234 5.059 -0.388 1 86.81 131 VAL B O 1
ATOM 2643 N N . TYR B 1 132 ? -19 6.875 0.608 1 88.25 132 TYR B N 1
ATOM 2644 C CA . TYR B 1 132 ? -19.391 6.152 1.809 1 88.25 132 TYR B CA 1
ATOM 2645 C C . TYR B 1 132 ? -20.859 6.43 2.154 1 88.25 132 TYR B C 1
ATOM 2647 O O . TYR B 1 132 ? -21.281 7.59 2.191 1 88.25 132 TYR B O 1
ATOM 2655 N N . ASP B 1 133 ? -21.562 5.336 2.346 1 85.38 133 ASP B N 1
ATOM 2656 C CA . ASP B 1 133 ? -22.953 5.449 2.803 1 85.38 133 ASP B CA 1
ATOM 2657 C C . ASP B 1 133 ? -23.016 5.57 4.324 1 85.38 133 ASP B C 1
ATOM 2659 O O . ASP B 1 133 ? -22.922 4.566 5.035 1 85.38 133 ASP B O 1
ATOM 2663 N N . GLU B 1 134 ? -23.234 6.688 4.715 1 84.06 134 GLU B N 1
ATOM 2664 C CA . GLU B 1 134 ? -23.281 6.906 6.16 1 84.06 134 GLU B CA 1
ATOM 2665 C C . GLU B 1 134 ? -24.453 6.18 6.793 1 84.06 134 GLU B C 1
ATOM 2667 O O . GLU B 1 134 ? -25.578 6.23 6.273 1 84.06 134 GLU B O 1
ATOM 2672 N N . LYS B 1 135 ? -24.156 5.48 7.879 1 84.62 135 LYS B N 1
ATOM 2673 C CA . LYS B 1 135 ? -25.188 4.684 8.523 1 84.62 135 LYS B CA 1
ATOM 2674 C C . LYS B 1 135 ? -25.844 5.457 9.664 1 84.62 135 LYS B C 1
ATOM 2676 O O . LYS B 1 135 ? -26.969 5.141 10.078 1 84.62 135 LYS B O 1
ATOM 2681 N N . GLU B 1 136 ? -25.078 6.434 10.117 1 84.81 136 GLU B N 1
ATOM 2682 C CA . GLU B 1 136 ? -25.562 7.207 11.266 1 84.81 136 GLU B CA 1
ATOM 2683 C C . GLU B 1 136 ? -25.312 8.695 11.062 1 84.81 136 GLU B C 1
ATOM 2685 O O . GLU B 1 136 ? -24.516 9.094 10.195 1 84.81 136 GLU B O 1
ATOM 2690 N N . GLY B 1 137 ? -26.047 9.43 11.789 1 75.69 137 GLY B N 1
ATOM 2691 C CA . GLY B 1 137 ? -25.812 10.859 11.812 1 75.69 137 GLY B CA 1
ATOM 2692 C C . GLY B 1 137 ? -26.672 11.617 10.812 1 75.69 137 GLY B C 1
ATOM 2693 O O . GLY B 1 137 ? -27.703 11.117 10.367 1 75.69 137 GLY B O 1
ATOM 2694 N N . LYS B 1 138 ? -26.344 12.875 10.523 1 76.25 138 LYS B N 1
ATOM 2695 C CA . LYS B 1 138 ? -27.109 13.828 9.734 1 76.25 138 LYS B CA 1
ATOM 2696 C C . LYS B 1 138 ? -27.219 13.383 8.281 1 76.25 138 LYS B C 1
ATOM 2698 O O . LYS B 1 138 ? -28.172 13.734 7.586 1 76.25 138 LYS B O 1
ATOM 2703 N N . ARG B 1 139 ? -26.297 12.711 7.84 1 79.5 139 ARG B N 1
ATOM 2704 C CA . ARG B 1 139 ? -26.266 12.312 6.438 1 79.5 139 ARG B CA 1
ATOM 2705 C C . ARG B 1 139 ? -26.547 10.82 6.285 1 79.5 139 ARG B C 1
ATOM 2707 O O . ARG B 1 139 ? -26.078 10.188 5.34 1 79.5 139 ARG B O 1
ATOM 2714 N N . ALA B 1 140 ? -27.234 10.383 7.336 1 82.94 140 ALA B N 1
ATOM 2715 C CA . ALA B 1 140 ? -27.562 8.969 7.281 1 82.94 140 ALA B CA 1
ATOM 2716 C C . ALA B 1 140 ? -28.297 8.625 5.984 1 82.94 140 ALA B C 1
ATOM 2718 O O . ALA B 1 140 ? -29.219 9.328 5.582 1 82.94 140 ALA B O 1
ATOM 2719 N N . GLY B 1 141 ? -27.766 7.598 5.285 1 83.12 141 GLY B N 1
ATOM 2720 C CA . GLY B 1 141 ? -28.406 7.156 4.059 1 83.12 141 GLY B CA 1
ATOM 2721 C C . GLY B 1 141 ? -27.844 7.816 2.814 1 83.12 141 GLY B C 1
ATOM 2722 O O . GLY B 1 141 ? -28.141 7.402 1.694 1 83.12 141 GLY B O 1
ATOM 2723 N N . ALA B 1 142 ? -27.062 8.906 3.01 1 83.38 142 ALA B N 1
ATOM 2724 C CA . ALA B 1 142 ? -26.516 9.641 1.871 1 83.38 142 ALA B CA 1
ATOM 2725 C C . ALA B 1 142 ? -25.141 9.102 1.483 1 83.38 142 ALA B C 1
ATOM 2727 O O . ALA B 1 142 ? -24.344 8.719 2.348 1 83.38 142 ALA B O 1
ATOM 2728 N N . ALA B 1 143 ? -24.891 8.953 0.191 1 85.75 143 ALA B N 1
ATOM 2729 C CA . ALA B 1 143 ? -23.547 8.641 -0.318 1 85.75 143 ALA B CA 1
ATOM 2730 C C . ALA B 1 143 ? -22.656 9.875 -0.319 1 85.75 143 ALA B C 1
ATOM 2732 O O . ALA B 1 143 ? -22.906 10.828 -1.065 1 85.75 143 ALA B O 1
ATOM 2733 N N . VAL B 1 144 ? -21.734 9.922 0.564 1 86.19 144 VAL B N 1
ATOM 2734 C CA . VAL B 1 144 ? -20.859 11.07 0.724 1 86.19 144 VAL B CA 1
ATOM 2735 C C . VAL B 1 144 ? -19.469 10.742 0.167 1 86.19 144 VAL B C 1
ATOM 2737 O O . VAL B 1 144 ? -18.922 9.68 0.45 1 86.19 144 VAL B O 1
ATOM 2740 N N . PRO B 1 145 ? -18.953 11.617 -0.539 1 88.5 145 PRO B N 1
ATOM 2741 C CA . PRO B 1 145 ? -17.609 11.359 -1.087 1 88.5 145 PRO B CA 1
ATOM 2742 C C . PRO B 1 145 ? -16.531 11.344 -0.014 1 88.5 145 PRO B C 1
ATOM 2744 O O . PRO B 1 145 ? -16.531 12.195 0.882 1 88.5 145 PRO B O 1
ATOM 2747 N N . LEU B 1 146 ? -15.68 10.344 -0.142 1 90.44 146 LEU B N 1
ATOM 2748 C CA . LEU B 1 146 ? -14.531 10.242 0.756 1 90.44 146 LEU B CA 1
ATOM 2749 C C . LEU B 1 146 ? -13.336 11 0.194 1 90.44 146 LEU B C 1
ATOM 2751 O O . LEU B 1 146 ? -13.023 10.883 -0.993 1 90.44 146 LEU B O 1
ATOM 2755 N N . ASN B 1 147 ? -12.742 11.828 0.994 1 91 147 ASN B N 1
ATOM 2756 C CA . ASN B 1 147 ? -11.492 12.477 0.598 1 91 147 ASN B CA 1
ATOM 2757 C C . ASN B 1 147 ? -10.281 11.648 1.003 1 91 147 ASN B C 1
ATOM 2759 O O . ASN B 1 147 ? -9.883 11.648 2.172 1 91 147 ASN B O 1
ATOM 2763 N N . MET B 1 148 ? -9.602 11.148 0.05 1 94.19 148 MET B N 1
ATOM 2764 C CA . MET B 1 148 ? -8.492 10.234 0.319 1 94.19 148 MET B CA 1
ATOM 2765 C C . MET B 1 148 ? -7.27 11 0.817 1 94.19 148 MET B C 1
ATOM 2767 O O . MET B 1 148 ? -6.383 10.422 1.446 1 94.19 148 MET B O 1
ATOM 2771 N N . ALA B 1 149 ? -7.289 12.32 0.635 1 96.75 149 ALA B N 1
ATOM 2772 C CA . ALA B 1 149 ? -6.168 13.148 1.071 1 96.75 149 ALA B CA 1
ATOM 2773 C C . ALA B 1 149 ? -6.09 13.211 2.594 1 96.75 149 ALA B C 1
ATOM 2775 O O . ALA B 1 149 ? -5.086 13.656 3.154 1 96.75 149 ALA B O 1
ATOM 2776 N N . THR B 1 150 ? -7.109 12.688 3.227 1 97.19 150 THR B N 1
ATOM 2777 C CA . THR B 1 150 ? -7.07 12.594 4.684 1 97.19 150 THR B CA 1
ATOM 2778 C C . THR B 1 150 ? -5.93 11.688 5.137 1 97.19 150 THR B C 1
ATOM 2780 O O . THR B 1 150 ? -5.336 11.914 6.191 1 97.19 150 THR B O 1
ATOM 2783 N N . PHE B 1 151 ? -5.625 10.703 4.355 1 97 151 PHE B N 1
ATOM 2784 C CA . PHE B 1 151 ? -4.449 9.875 4.594 1 97 151 PHE B CA 1
ATOM 2785 C C . PHE B 1 151 ? -3.191 10.734 4.672 1 97 151 PHE B C 1
ATOM 2787 O O . PHE B 1 151 ? -2.391 10.578 5.598 1 97 151 PHE B O 1
ATOM 2794 N N . ASN B 1 152 ? -3.018 11.633 3.729 1 98.06 152 ASN B N 1
ATOM 2795 C CA . ASN B 1 152 ? -1.88 12.547 3.689 1 98.06 152 ASN B CA 1
ATOM 2796 C C . ASN B 1 152 ? -1.858 13.469 4.906 1 98.06 152 ASN B C 1
ATOM 2798 O O . ASN B 1 152 ? -0.788 13.812 5.414 1 98.06 152 ASN B O 1
ATOM 2802 N N . ALA B 1 153 ? -3.025 13.914 5.27 1 98.56 153 ALA B N 1
ATOM 2803 C CA . ALA B 1 153 ? -3.104 14.773 6.449 1 98.56 153 ALA B CA 1
ATOM 2804 C C . ALA B 1 153 ? -2.486 14.086 7.664 1 98.56 153 ALA B C 1
ATOM 2806 O O . ALA B 1 153 ? -1.821 14.734 8.477 1 98.56 153 ALA B O 1
ATOM 2807 N N . GLY B 1 154 ? -2.697 12.805 7.754 1 98.25 154 GLY B N 1
ATOM 2808 C CA . GLY B 1 154 ? -2.074 12.047 8.828 1 98.25 154 GLY B CA 1
ATOM 2809 C C . GLY B 1 154 ? -0.558 12.055 8.758 1 98.25 154 GLY B C 1
ATOM 2810 O O . GLY B 1 154 ? 0.115 12.148 9.781 1 98.25 154 GLY B O 1
ATOM 2811 N N . ILE B 1 155 ? -0.076 11.945 7.582 1 98 155 ILE B N 1
ATOM 2812 C CA . ILE B 1 155 ? 1.367 11.969 7.367 1 98 155 ILE B CA 1
ATOM 2813 C C . ILE B 1 155 ? 1.935 13.312 7.816 1 98 155 ILE B C 1
ATOM 2815 O O . ILE B 1 155 ? 2.91 13.359 8.57 1 98 155 ILE B O 1
ATOM 2819 N N . VAL B 1 156 ? 1.318 14.383 7.41 1 98.69 156 VAL B N 1
ATOM 2820 C CA . VAL B 1 156 ? 1.754 15.742 7.723 1 98.69 156 VAL B CA 1
ATOM 2821 C C . VAL B 1 156 ? 1.754 15.953 9.234 1 98.69 156 VAL B C 1
ATOM 2823 O O . VAL B 1 156 ? 2.729 16.453 9.797 1 98.69 156 VAL B O 1
ATOM 2826 N N . GLU B 1 157 ? 0.7 15.547 9.82 1 98.75 157 GLU B N 1
ATOM 2827 C CA . GLU B 1 157 ? 0.559 15.719 11.266 1 98.75 157 GLU B CA 1
ATOM 2828 C C . GLU B 1 157 ? 1.636 14.945 12.016 1 98.75 157 GLU B C 1
ATOM 2830 O O . GLU B 1 157 ? 2.238 15.469 12.961 1 98.75 157 GLU B O 1
ATOM 2835 N N . ALA B 1 158 ? 1.857 13.742 11.602 1 98.06 158 ALA B N 1
ATOM 2836 C CA . ALA B 1 158 ? 2.865 12.914 12.258 1 98.06 158 ALA B CA 1
ATOM 2837 C C . ALA B 1 158 ? 4.262 13.5 12.086 1 98.06 158 ALA B C 1
ATOM 2839 O O . ALA B 1 158 ? 5.055 13.523 13.023 1 98.06 158 ALA B O 1
ATOM 2840 N N . PHE B 1 159 ? 4.539 13.945 10.922 1 97.5 159 PHE B N 1
ATOM 2841 C CA . PHE B 1 159 ? 5.832 14.57 10.664 1 97.5 159 PHE B CA 1
ATOM 2842 C C . PHE B 1 159 ? 6.066 15.75 11.594 1 97.5 159 PHE B C 1
ATOM 2844 O O . PHE B 1 159 ? 7.094 15.82 12.273 1 97.5 159 PHE B O 1
ATOM 2851 N N . LEU B 1 160 ? 5.113 16.656 11.656 1 98.06 160 LEU B N 1
ATOM 2852 C CA . LEU B 1 160 ? 5.277 17.906 12.406 1 98.06 160 LEU B CA 1
ATOM 2853 C C . LEU B 1 160 ? 5.293 17.625 13.906 1 98.06 160 LEU B C 1
ATOM 2855 O O . LEU B 1 160 ? 6.141 18.156 14.625 1 98.06 160 LEU B O 1
ATOM 2859 N N . THR B 1 161 ? 4.441 16.75 14.305 1 97.44 161 THR B N 1
ATOM 2860 C CA . THR B 1 161 ? 4.387 16.438 15.727 1 97.44 161 THR B CA 1
ATOM 2861 C C . THR B 1 161 ? 5.66 15.727 16.172 1 97.44 161 THR B C 1
ATOM 2863 O O . THR B 1 161 ? 6.207 16.031 17.234 1 97.44 161 THR B O 1
ATOM 2866 N N . SER B 1 162 ? 6.148 14.875 15.352 1 95.31 162 SER B N 1
ATOM 2867 C CA . SER B 1 162 ? 7.34 14.102 15.688 1 95.31 162 SER B CA 1
ATOM 2868 C C . SER B 1 162 ? 8.586 14.977 15.664 1 95.31 162 SER B C 1
ATOM 2870 O O . SER B 1 162 ? 9.594 14.641 16.281 1 95.31 162 SER B O 1
ATOM 2872 N N . THR B 1 163 ? 8.547 16.047 15 1 94.56 163 THR B N 1
ATOM 2873 C CA . THR B 1 163 ? 9.711 16.922 14.906 1 94.56 163 THR B CA 1
ATOM 2874 C C . THR B 1 163 ? 9.578 18.109 15.852 1 94.56 163 THR B C 1
ATOM 2876 O O . THR B 1 163 ? 10.344 19.078 15.758 1 94.56 163 THR B O 1
ATOM 2879 N N . GLY B 1 164 ? 8.602 18.078 16.672 1 95.25 164 GLY B N 1
ATOM 2880 C CA . GLY B 1 164 ? 8.516 19.047 17.766 1 95.25 164 GLY B CA 1
ATOM 2881 C C . GLY B 1 164 ? 7.547 20.172 17.484 1 95.25 164 GLY B C 1
ATOM 2882 O O . GLY B 1 164 ? 7.594 21.219 18.156 1 95.25 164 GLY B O 1
ATOM 2883 N N . PHE B 1 165 ? 6.645 20.016 16.562 1 97.5 165 PHE B N 1
ATOM 2884 C CA . PHE B 1 165 ? 5.676 21.047 16.219 1 97.5 165 PHE B CA 1
ATOM 2885 C C . PHE B 1 165 ? 4.254 20.5 16.281 1 97.5 165 PHE B C 1
ATOM 2887 O O . PHE B 1 165 ? 3.609 20.312 15.242 1 97.5 165 PHE B O 1
ATOM 2894 N N . PRO B 1 166 ? 3.768 20.297 17.531 1 98.12 166 PRO B N 1
ATOM 2895 C CA . PRO B 1 166 ? 2.426 19.734 17.688 1 98.12 166 PRO B CA 1
ATOM 2896 C C . PRO B 1 166 ? 1.361 20.531 16.938 1 98.12 166 PRO B C 1
ATOM 2898 O O . PRO B 1 166 ? 1.354 21.766 17 1 98.12 166 PRO B O 1
ATOM 2901 N N . CYS B 1 167 ? 0.473 19.844 16.281 1 98.56 167 CYS B N 1
ATOM 2902 C CA . CYS B 1 167 ? -0.528 20.469 15.43 1 98.56 167 CYS B CA 1
ATOM 2903 C C . CYS B 1 167 ? -1.668 19.5 15.117 1 98.56 167 CYS B C 1
ATOM 2905 O O . CYS B 1 167 ? -1.617 18.328 15.5 1 98.56 167 CYS B O 1
ATOM 2907 N N . LYS B 1 168 ? -2.691 20.031 14.57 1 98.31 168 LYS B N 1
ATOM 2908 C CA . LYS B 1 168 ? -3.781 19.281 13.961 1 98.31 168 LYS B CA 1
ATOM 2909 C C . LYS B 1 168 ? -3.895 19.578 12.469 1 98.31 168 LYS B C 1
ATOM 2911 O O . LYS B 1 168 ? -3.74 20.734 12.055 1 98.31 168 LYS B O 1
ATOM 2916 N N . VAL B 1 169 ? -4.113 18.516 11.734 1 98.56 169 VAL B N 1
ATOM 2917 C CA . VAL B 1 169 ? -4.164 18.719 10.281 1 98.56 169 VAL B CA 1
ATOM 2918 C C . VAL B 1 169 ? -5.488 18.188 9.742 1 98.56 169 VAL B C 1
ATOM 2920 O O . VAL B 1 169 ? -5.938 17.109 10.117 1 98.56 169 VAL B O 1
ATOM 2923 N N . SER B 1 170 ? -6.152 18.953 8.961 1 97.5 170 SER B N 1
ATOM 2924 C CA . SER B 1 170 ? -7.375 18.562 8.266 1 97.5 170 SER B CA 1
ATOM 2925 C C . SER B 1 170 ? -7.281 18.859 6.773 1 97.5 170 SER B C 1
ATOM 2927 O O . SER B 1 170 ? -6.352 19.531 6.324 1 97.5 170 SER B O 1
ATOM 2929 N N . VAL B 1 171 ? -8.18 18.297 6.02 1 97.31 171 VAL B N 1
ATOM 2930 C CA . VAL B 1 171 ? -8.164 18.484 4.574 1 97.31 171 VAL B CA 1
ATOM 2931 C C . VAL B 1 171 ? -9.359 19.344 4.164 1 97.31 171 VAL B C 1
ATOM 2933 O O . VAL B 1 171 ? -10.461 19.172 4.68 1 97.31 171 VAL B O 1
ATOM 2936 N N . THR B 1 172 ? -9.062 20.281 3.348 1 95.44 172 THR B N 1
ATOM 2937 C CA . THR B 1 172 ? -10.125 21.094 2.77 1 95.44 172 THR B CA 1
ATOM 2938 C C . THR B 1 172 ? -9.773 21.5 1.343 1 95.44 172 THR B C 1
ATOM 2940 O O . THR B 1 172 ? -8.734 21.094 0.811 1 95.44 172 THR B O 1
ATOM 2943 N N . TRP B 1 173 ? -10.773 22.109 0.72 1 94.81 173 TRP B N 1
ATOM 2944 C CA . TRP B 1 173 ? -10.5 22.688 -0.591 1 94.81 173 TRP B CA 1
ATOM 2945 C C . TRP B 1 173 ? -10.172 24.172 -0.472 1 94.81 173 TRP B C 1
ATOM 2947 O O . TRP B 1 173 ? -10.953 24.953 0.079 1 94.81 173 TRP B O 1
ATOM 2957 N N . TYR B 1 174 ? -9.047 24.609 -0.858 1 94.25 174 TYR B N 1
ATOM 2958 C CA . TYR B 1 174 ? -8.531 25.969 -0.958 1 94.25 174 TYR B CA 1
ATOM 2959 C C . TYR B 1 174 ? -7.559 26.109 -2.121 1 94.25 174 TYR B C 1
ATOM 2961 O O . TYR B 1 174 ? -6.379 25.766 -1.991 1 94.25 174 TYR B O 1
ATOM 2969 N N . LYS B 1 175 ? -7.918 26.703 -3.357 1 92.94 175 LYS B N 1
ATOM 2970 C CA . LYS B 1 175 ? -7.191 26.734 -4.625 1 92.94 175 LYS B CA 1
ATOM 2971 C C . LYS B 1 175 ? -7.113 25.328 -5.23 1 92.94 175 LYS B C 1
ATOM 2973 O O . LYS B 1 175 ? -7.414 25.141 -6.414 1 92.94 175 LYS B O 1
ATOM 2978 N N . ALA B 1 176 ? -6.809 24.344 -4.43 1 96.12 176 ALA B N 1
ATOM 2979 C CA . ALA B 1 176 ? -6.75 22.906 -4.68 1 96.12 176 ALA B CA 1
ATOM 2980 C C . ALA B 1 176 ? -6.879 22.125 -3.381 1 96.12 176 ALA B C 1
ATOM 2982 O O . ALA B 1 176 ? -7.469 22.609 -2.412 1 96.12 176 ALA B O 1
ATOM 2983 N N . THR B 1 177 ? -6.473 20.875 -3.412 1 96.88 177 THR B N 1
ATOM 2984 C CA . THR B 1 177 ? -6.465 20.125 -2.152 1 96.88 177 THR B CA 1
ATOM 2985 C C . THR B 1 177 ? -5.504 20.781 -1.156 1 96.88 177 THR B C 1
ATOM 2987 O O . THR B 1 177 ? -4.316 20.938 -1.446 1 96.88 177 THR B O 1
ATOM 2990 N N . ALA B 1 178 ? -6.051 21.203 -0.04 1 98.12 178 ALA B N 1
ATOM 2991 C CA . ALA B 1 178 ? -5.238 21.906 0.947 1 98.12 178 ALA B CA 1
ATOM 2992 C C . ALA B 1 178 ? -5.23 21.156 2.283 1 98.12 178 ALA B C 1
ATOM 2994 O O . ALA B 1 178 ? -6.285 20.75 2.777 1 98.12 178 ALA B O 1
ATOM 2995 N N . TYR B 1 179 ? -4.078 20.953 2.834 1 98.62 179 TYR B N 1
ATOM 2996 C CA . TYR B 1 179 ? -3.898 20.484 4.203 1 98.62 179 TYR B CA 1
ATOM 2997 C C . TYR B 1 179 ? -3.809 21.641 5.176 1 98.62 179 TYR B C 1
ATOM 2999 O O . TYR B 1 179 ? -2.848 22.422 5.141 1 98.62 179 TYR B O 1
ATOM 3007 N N . VAL B 1 180 ? -4.848 21.797 5.969 1 98.5 180 VAL B N 1
ATOM 3008 C CA . VAL B 1 180 ? -4.887 22.859 6.961 1 98.5 180 VAL B CA 1
ATOM 3009 C C . VAL B 1 180 ? -4.121 22.422 8.211 1 98.5 180 VAL B C 1
ATOM 3011 O O . VAL B 1 180 ? -4.527 21.5 8.906 1 98.5 180 VAL B O 1
ATOM 3014 N N . ILE B 1 181 ? -3.072 23.109 8.461 1 98.75 181 ILE B N 1
ATOM 3015 C CA . ILE B 1 181 ? -2.219 22.812 9.602 1 98.75 181 ILE B CA 1
ATOM 3016 C C . ILE B 1 181 ? -2.438 23.844 10.703 1 98.75 181 ILE B C 1
ATOM 3018 O O . ILE B 1 181 ? -2.105 25.016 10.531 1 98.75 181 ILE B O 1
ATOM 3022 N N . LYS B 1 182 ? -2.977 23.453 11.758 1 98.5 182 LYS B N 1
ATOM 3023 C CA . LYS B 1 182 ? -3.197 24.328 12.898 1 98.5 182 LYS B CA 1
ATOM 3024 C C . LYS B 1 182 ? -2.283 23.969 14.062 1 98.5 182 LYS B C 1
ATOM 3026 O O . LYS B 1 182 ? -2.49 22.938 14.719 1 98.5 182 LYS B O 1
ATOM 3031 N N . PHE B 1 183 ? -1.353 24.859 14.359 1 98.38 183 PHE B N 1
ATOM 3032 C CA . PHE B 1 183 ? -0.354 24.594 15.391 1 98.38 183 PHE B CA 1
ATOM 3033 C C . PHE B 1 183 ? -0.889 24.953 16.766 1 98.38 183 PHE B C 1
ATOM 3035 O O . PHE B 1 183 ? -1.713 25.859 16.906 1 98.38 183 PHE B O 1
ATOM 3042 N N . GLU B 1 184 ? -0.343 24.203 17.703 1 97.69 184 GLU B N 1
ATOM 3043 C CA . GLU B 1 184 ? -0.607 24.578 19.078 1 97.69 184 GLU B CA 1
ATOM 3044 C C . GLU B 1 184 ? 0.037 25.922 19.422 1 97.69 184 GLU B C 1
ATOM 3046 O O . GLU B 1 184 ? 1.055 26.297 18.828 1 97.69 184 GLU B O 1
ATOM 3051 N N . GLU B 1 185 ? -0.503 26.594 20.406 1 95.75 185 GLU B N 1
ATOM 3052 C CA . GLU B 1 185 ? -0.013 27.906 20.828 1 95.75 185 GLU B CA 1
ATOM 3053 C C . GLU B 1 185 ? 1.438 27.828 21.297 1 95.75 185 GLU B C 1
ATOM 3055 O O . GLU B 1 185 ? 2.201 28.781 21.125 1 95.75 185 GLU B O 1
ATOM 3060 N N . SER B 1 186 ? 1.77 26.719 21.797 1 95.5 186 SER B N 1
ATOM 3061 C CA . SER B 1 186 ? 3.127 26.531 22.297 1 95.5 186 SER B CA 1
ATOM 3062 C C . SER B 1 186 ? 4.152 26.656 21.172 1 95.5 186 SER B C 1
ATOM 3064 O O . SER B 1 186 ? 5.273 27.125 21.406 1 95.5 186 SER B O 1
ATOM 3066 N N . VAL B 1 187 ? 3.777 26.266 19.984 1 95.88 187 VAL B N 1
ATOM 3067 C CA . VAL B 1 187 ? 4.691 26.297 18.844 1 95.88 187 VAL B CA 1
ATOM 3068 C C . VAL B 1 187 ? 4.957 27.75 18.438 1 95.88 187 VAL B C 1
ATOM 3070 O O . VAL B 1 187 ? 6.105 28.141 18.219 1 95.88 187 VAL B O 1
ATOM 3073 N N . THR B 1 188 ? 3.904 28.516 18.359 1 91.06 188 THR B N 1
ATOM 3074 C CA . THR B 1 188 ? 4.031 29.922 18 1 91.06 188 THR B CA 1
ATOM 3075 C C . THR B 1 188 ? 4.801 30.688 19.078 1 91.06 188 THR B C 1
ATOM 3077 O O . THR B 1 188 ? 5.605 31.562 18.766 1 91.06 188 THR B O 1
ATOM 3080 N N . ALA B 1 189 ? 4.523 30.391 20.297 1 92.88 189 ALA B N 1
ATOM 3081 C CA . ALA B 1 189 ? 5.223 31.031 21.406 1 92.88 189 ALA B CA 1
ATOM 3082 C C . ALA B 1 189 ? 6.727 30.781 21.328 1 92.88 189 ALA B C 1
ATOM 3084 O O . ALA B 1 189 ? 7.527 31.688 21.547 1 92.88 189 ALA B O 1
ATOM 3085 N N . ARG B 1 190 ? 7.051 29.562 21.062 1 92.56 190 ARG B N 1
ATOM 3086 C CA . ARG B 1 190 ? 8.461 29.203 20.938 1 92.56 190 ARG B CA 1
ATOM 3087 C C . ARG B 1 190 ? 9.109 29.938 19.766 1 92.56 190 ARG B C 1
ATOM 3089 O O . ARG B 1 190 ? 10.25 30.391 19.875 1 92.56 190 ARG B O 1
ATOM 3096 N N . GLU B 1 191 ? 8.453 30 18.719 1 91.25 191 GLU B N 1
ATOM 3097 C CA . GLU B 1 191 ? 8.977 30.703 17.547 1 91.25 191 GLU B CA 1
ATOM 3098 C C . GLU B 1 191 ? 9.234 32.156 17.844 1 91.25 191 GLU B C 1
ATOM 3100 O O . GLU B 1 191 ? 10.234 32.719 17.391 1 91.25 191 GLU B O 1
ATOM 3105 N N . LYS B 1 192 ? 8.289 32.781 18.547 1 90.06 192 LYS B N 1
ATOM 3106 C CA . LYS B 1 192 ? 8.438 34.188 18.906 1 90.06 192 LYS B CA 1
ATOM 3107 C C . LYS B 1 192 ? 9.648 34.375 19.812 1 90.06 192 LYS B C 1
ATOM 3109 O O . LYS B 1 192 ? 10.344 35.406 19.703 1 90.06 192 LYS B O 1
ATOM 3114 N N . MET B 1 193 ? 9.852 33.406 20.594 1 90.62 193 MET B N 1
ATOM 3115 C CA . MET B 1 193 ? 11.008 33.469 21.484 1 90.62 193 MET B CA 1
ATOM 3116 C C . MET B 1 193 ? 12.312 33.375 20.703 1 90.62 193 MET B C 1
ATOM 3118 O O . MET B 1 193 ? 13.289 34.031 21.016 1 90.62 193 MET B O 1
ATOM 3122 N N . LEU B 1 194 ? 12.305 32.531 19.766 1 88.5 194 LEU B N 1
ATOM 3123 C CA . LEU B 1 194 ? 13.484 32.375 18.922 1 88.5 194 LEU B CA 1
ATOM 3124 C C . LEU B 1 194 ? 13.727 33.594 18.062 1 88.5 194 LEU B C 1
ATOM 3126 O O . LEU B 1 194 ? 14.867 33.938 17.75 1 88.5 194 LEU B O 1
ATOM 3130 N N . ASP B 1 195 ? 12.664 34.312 17.703 1 85.31 195 ASP B N 1
ATOM 3131 C CA . ASP B 1 195 ? 12.781 35.531 16.906 1 85.31 195 ASP B CA 1
ATOM 3132 C C . ASP B 1 195 ? 13.312 36.688 17.75 1 85.31 195 ASP B C 1
ATOM 3134 O O . ASP B 1 195 ? 13.977 37.594 17.234 1 85.31 195 ASP B O 1
ATOM 3138 N N . GLY B 1 196 ? 12.836 36.781 18.938 1 76.88 196 GLY B N 1
ATOM 3139 C CA . GLY B 1 196 ? 13.25 37.844 19.844 1 76.88 196 GLY B CA 1
ATOM 3140 C C . GLY B 1 196 ? 14.688 37.719 20.297 1 76.88 196 GLY B C 1
ATOM 3141 O O . GLY B 1 196 ? 15.25 38.656 20.875 1 76.88 196 GLY B O 1
ATOM 3142 N N . LYS B 1 197 ? 15.305 36.656 20 1 65 197 LYS B N 1
ATOM 3143 C CA . LYS B 1 197 ? 16.734 36.562 20.281 1 65 197 LYS B CA 1
ATOM 3144 C C . LYS B 1 197 ? 17.562 37 19.078 1 65 197 LYS B C 1
ATOM 3146 O O . LYS B 1 197 ? 17.156 36.781 17.938 1 65 197 LYS B O 1
#

Nearest PDB structures (foldseek):
  2j3w-assembly2_B  TM=8.965E-01  e=9.498E-16  Danio rerio
  7b70-assembly1_F  TM=9.000E-01  e=1.128E-15  Drosophila melanogaster
  2j3r-assembly1_B  TM=8.935E-01  e=5.224E-14  Danio rerio
  3cue-assembly3_N  TM=8.584E-01  e=3.004E-11  unclassified
  7e2d-assembly1_G  TM=8.250E-01  e=1.427E-11  Saccharomyces cerevisiae S288C

Organism: Fasciola gigantica (NCBI:txid46835)

Foldseek 3Di:
DPPCPDPVVLVVVLVVLLPDDDDDDVVVVLVVLVVQLVVLQPPDFALVSSLVSLLQLLLSVLQSLLVSQCVPPPNPDQDPAPVVLVVCVQQRSVCVVQVGGFDDKAADPVDNQKIKGHHADDSNPPRDKAWHQHCDDPRHRHTHTHDSCSNVLSNVQNNCVVSPWHWHWDWDADVHIIIITGTDPVSVVSNVVVVVD/DPPCPDPVVLVVVLVVLLPDDDDDDVVVVLVVLVVQLVVLQPPDFALVSSLVSLLQLLLSVLQSLLCSQCVPPPNPDQDPAPVVLVVCCQQRSVCVVQVGGFDDKAADPVDNQKIKGHHADDSNPPRDKAWHQHCDDDRHRHTHTHDSCSNVLSNVQNNCVVSPWHWHWDWDADVHIIIITGTDPVSVVSNVVVVVD

pLDDT: mean 88.07, std 12.63, range [22.36, 98.75]